Protein 8VDW (pdb70)

Structure (mmCIF, N/CA/C/O backbone):
data_8VDW
#
_entry.id   8VDW
#
_cell.length_a   47.465
_cell.length_b   70.218
_cell.length_c   195.850
_cell.angle_alpha   90.00
_cell.angle_beta   90.00
_cell.angle_gamma   90.00
#
_symmetry.space_group_name_H-M   'P 21 21 21'
#
loop_
_entity.id
_entity.type
_entity.pdbx_description
1 polymer 'Biotin synthase'
2 non-polymer 'Fe4 H S5'
3 non-polymer S-ADENOSYLMETHIONINE
4 non-polymer 'IRON/SULFUR CLUSTER'
5 non-polymer '6-(5-METHYL-2-OXO-IMIDAZOLIDIN-4-YL)-HEXANOIC ACID'
6 non-polymer 'SODIUM ION'
7 water water
#
loop_
_atom_site.group_PDB
_atom_site.id
_atom_site.type_symbol
_atom_site.label_atom_id
_atom_site.label_alt_id
_atom_site.label_comp_id
_atom_site.label_asym_id
_atom_site.label_entity_id
_atom_site.label_seq_id
_atom_site.pdbx_PDB_ins_code
_atom_site.Cartn_x
_atom_site.Cartn_y
_atom_site.Cartn_z
_atom_site.occupancy
_atom_site.B_iso_or_equiv
_atom_site.auth_seq_id
_atom_site.auth_comp_id
_atom_site.auth_asym_id
_atom_site.auth_atom_id
_atom_site.pdbx_PDB_model_num
ATOM 1 N N . GLY A 1 35 ? 23.839 -7.871 78.004 1.00 53.53 13 GLY A N 1
ATOM 2 C CA . GLY A 1 35 ? 23.352 -6.581 78.535 1.00 51.75 13 GLY A CA 1
ATOM 3 C C . GLY A 1 35 ? 24.492 -5.587 78.763 1.00 47.43 13 GLY A C 1
ATOM 4 O O . GLY A 1 35 ? 25.101 -5.554 79.829 1.00 56.50 13 GLY A O 1
ATOM 5 N N . THR A 1 36 ? 24.769 -4.772 77.738 1.00 43.56 14 THR A N 1
ATOM 6 C CA . THR A 1 36 ? 25.847 -3.794 77.764 1.00 39.65 14 THR A CA 1
ATOM 7 C C . THR A 1 36 ? 25.512 -2.638 78.717 1.00 39.78 14 THR A C 1
ATOM 8 O O . THR A 1 36 ? 26.398 -1.867 79.099 1.00 33.24 14 THR A O 1
ATOM 12 N N . TYR A 1 37 ? 24.217 -2.532 79.075 1.00 37.18 15 TYR A N 1
ATOM 13 C CA . TYR A 1 37 ? 23.637 -1.416 79.816 1.00 32.53 15 TYR A CA 1
ATOM 14 C C . TYR A 1 37 ? 23.262 -1.860 81.230 1.00 34.69 15 TYR A C 1
ATOM 15 O O . TYR A 1 37 ? 22.522 -1.168 81.939 1.00 30.72 15 TYR A O 1
ATOM 24 N N . GLU A 1 38 ? 23.776 -3.016 81.651 1.00 31.01 16 GLU A N 1
ATOM 25 C CA . GLU A 1 38 ? 23.366 -3.580 82.924 1.00 34.66 16 GLU A CA 1
ATOM 26 C C . GLU A 1 38 ? 23.861 -2.737 84.092 1.00 30.94 16 GLU A C 1
ATOM 27 O O . GLU A 1 38 ? 23.139 -2.584 85.069 1.00 27.73 16 GLU A O 1
ATOM 33 N N . LYS A 1 39 ? 25.097 -2.230 84.014 1.00 31.30 17 LYS A N 1
ATOM 34 C CA . LYS A 1 39 ? 25.658 -1.457 85.110 1.00 30.96 17 LYS A CA 1
ATOM 35 C C . LYS A 1 39 ? 24.842 -0.166 85.301 1.00 24.94 17 LYS A C 1
ATOM 36 O O . LYS A 1 39 ? 24.741 0.336 86.421 1.00 25.86 17 LYS A O 1
ATOM 42 N N . ILE A 1 40 ? 24.268 0.388 84.225 1.00 21.25 18 ILE A N 1
ATOM 43 C CA . ILE A 1 40 ? 23.421 1.571 84.319 1.00 21.76 18 ILE A CA 1
ATOM 44 C C . ILE A 1 40 ? 22.221 1.276 85.225 1.00 19.77 18 ILE A C 1
ATOM 45 O O . ILE A 1 40 ? 21.887 2.072 86.105 1.00 20.35 18 ILE A O 1
ATOM 50 N N . LEU A 1 41 ? 21.601 0.112 85.008 1.00 20.80 19 LEU A N 1
ATOM 51 C CA . LEU A 1 41 ? 20.440 -0.331 85.764 1.00 21.66 19 LEU A CA 1
ATOM 52 C C . LEU A 1 41 ? 20.800 -0.603 87.219 1.00 21.82 19 LEU A C 1
ATOM 53 O O . LEU A 1 41 ? 20.060 -0.217 88.127 1.00 19.66 19 LEU A O 1
ATOM 58 N N . THR A 1 42 ? 21.951 -1.260 87.443 1.00 23.61 20 THR A N 1
ATOM 59 C CA . THR A 1 42 ? 22.419 -1.572 88.789 1.00 23.39 20 THR A CA 1
ATOM 60 C C . THR A 1 42 ? 22.731 -0.306 89.593 1.00 20.76 20 THR A C 1
ATOM 61 O O . THR A 1 42 ? 22.416 -0.196 90.781 1.00 22.68 20 THR A O 1
ATOM 65 N N . ILE A 1 43 ? 23.461 0.626 88.996 1.00 20.83 21 ILE A N 1
ATOM 66 C CA . ILE A 1 43 ? 23.815 1.838 89.708 1.00 18.68 21 ILE A CA 1
ATOM 67 C C . ILE A 1 43 ? 22.543 2.629 90.005 1.00 18.79 21 ILE A C 1
ATOM 68 O O . ILE A 1 43 ? 22.401 3.187 91.077 1.00 17.65 21 ILE A O 1
ATOM 73 N N . ALA A 1 44 ? 21.629 2.706 89.035 1.00 19.00 22 ALA A N 1
ATOM 74 C CA . ALA A 1 44 ? 20.428 3.492 89.256 1.00 20.10 22 ALA A CA 1
ATOM 75 C C . ALA A 1 44 ? 19.635 2.903 90.422 1.00 17.91 22 ALA A C 1
ATOM 76 O O . ALA A 1 44 ? 19.163 3.632 91.280 1.00 19.24 22 ALA A O 1
ATOM 78 N N . ASN A 1 45 ? 19.514 1.583 90.459 1.00 19.33 23 ASN A N 1
ATOM 79 C CA A ASN A 1 45 ? 18.729 0.939 91.499 0.54 21.12 23 ASN A CA 1
ATOM 80 C CA B ASN A 1 45 ? 18.758 0.902 91.498 0.46 21.51 23 ASN A CA 1
ATOM 81 C C . ASN A 1 45 ? 19.406 1.168 92.852 1.00 20.97 23 ASN A C 1
ATOM 82 O O . ASN A 1 45 ? 18.739 1.361 93.851 1.00 19.44 23 ASN A O 1
ATOM 91 N N . ARG A 1 46 ? 20.735 1.179 92.878 1.00 19.71 24 ARG A N 1
ATOM 92 C CA . ARG A 1 46 ? 21.430 1.409 94.134 1.00 23.04 24 ARG A CA 1
ATOM 93 C C . ARG A 1 46 ? 21.063 2.788 94.674 1.00 20.92 24 ARG A C 1
ATOM 94 O O . ARG A 1 46 ? 20.850 2.952 95.879 1.00 21.93 24 ARG A O 1
ATOM 102 N N . ILE A 1 47 ? 21.029 3.776 93.771 1.00 19.10 25 ILE A N 1
ATOM 103 C CA . ILE A 1 47 ? 20.781 5.153 94.149 1.00 17.78 25 ILE A CA 1
ATOM 104 C C . ILE A 1 47 ? 19.357 5.271 94.682 1.00 18.44 25 ILE A C 1
ATOM 105 O O . ILE A 1 47 ? 19.140 5.910 95.719 1.00 19.04 25 ILE A O 1
ATOM 110 N N . MET A 1 48 ? 18.396 4.654 93.981 1.00 17.16 26 MET A N 1
ATOM 111 C CA . MET A 1 48 ? 17.011 4.746 94.457 1.00 18.29 26 MET A CA 1
ATOM 112 C C . MET A 1 48 ? 16.782 3.963 95.757 1.00 18.96 26 MET A C 1
ATOM 113 O O . MET A 1 48 ? 15.872 4.311 96.516 1.00 19.16 26 MET A O 1
ATOM 118 N N . ASN A 1 49 ? 17.642 2.975 96.084 1.00 19.65 27 ASN A N 1
ATOM 119 C CA . ASN A 1 49 ? 17.578 2.320 97.394 1.00 19.29 27 ASN A CA 1
ATOM 120 C C . ASN A 1 49 ? 18.395 3.038 98.482 1.00 20.33 27 ASN A C 1
ATOM 121 O O . ASN A 1 49 ? 18.501 2.512 99.591 1.00 21.75 27 ASN A O 1
ATOM 126 N N . GLY A 1 50 ? 18.937 4.236 98.208 1.00 21.27 28 GLY A N 1
ATOM 127 C CA . GLY A 1 50 ? 19.548 5.081 99.235 1.00 23.54 28 GLY A CA 1
ATOM 128 C C . GLY A 1 50 ? 21.072 5.261 99.097 1.00 25.41 28 GLY A C 1
ATOM 129 O O . GLY A 1 50 ? 21.729 5.885 99.940 1.00 21.90 28 GLY A O 1
ATOM 130 N N . GLY A 1 51 ? 21.655 4.710 98.037 1.00 24.03 29 GLY A N 1
ATOM 131 C CA . GLY A 1 51 ? 23.098 4.773 97.834 1.00 26.17 29 GLY A CA 1
ATOM 132 C C . GLY A 1 51 ? 23.526 5.962 96.985 1.00 23.78 29 GLY A C 1
ATOM 133 O O . GLY A 1 51 ? 22.752 6.887 96.720 1.00 21.10 29 GLY A O 1
ATOM 134 N N . GLU A 1 52 ? 24.798 5.929 96.572 1.00 22.99 30 GLU A N 1
ATOM 135 C CA . GLU A 1 52 ? 25.436 7.063 95.919 1.00 21.96 30 GLU A CA 1
ATOM 136 C C . GLU A 1 52 ? 26.328 6.543 94.791 1.00 22.45 30 GLU A C 1
ATOM 137 O O . GLU A 1 52 ? 26.995 5.527 94.979 1.00 23.42 30 GLU A O 1
ATOM 143 N N . ILE A 1 53 ? 26.332 7.220 93.636 1.00 19.39 31 ILE A N 1
ATOM 144 C CA . ILE A 1 53 ? 27.252 6.882 92.558 1.00 20.79 31 ILE A CA 1
ATOM 145 C C . ILE A 1 53 ? 28.664 7.321 92.974 1.00 20.81 31 ILE A C 1
ATOM 146 O O . ILE A 1 53 ? 28.821 8.357 93.612 1.00 21.27 31 ILE A O 1
ATOM 151 N N . THR A 1 54 ? 29.683 6.542 92.584 1.00 22.56 32 THR A N 1
ATOM 152 C CA . THR A 1 54 ? 31.072 6.932 92.791 1.00 22.65 32 THR A CA 1
ATOM 153 C C . THR A 1 54 ? 31.581 7.764 91.614 1.00 22.34 32 THR A C 1
ATOM 154 O O . THR A 1 54 ? 31.066 7.698 90.496 1.00 19.84 32 THR A O 1
ATOM 158 N N . LYS A 1 55 ? 32.646 8.532 91.864 1.00 23.61 33 LYS A N 1
ATOM 159 C CA . LYS A 1 55 ? 33.264 9.320 90.809 1.00 27.78 33 LYS A CA 1
ATOM 160 C C . LYS A 1 55 ? 33.643 8.436 89.620 1.00 26.85 33 LYS A C 1
ATOM 161 O O . LYS A 1 55 ? 33.401 8.791 88.464 1.00 26.26 33 LYS A O 1
ATOM 167 N N . GLU A 1 56 ? 34.198 7.263 89.928 1.00 26.91 34 GLU A N 1
ATOM 168 C CA . GLU A 1 56 ? 34.670 6.342 88.909 1.00 30.10 34 GLU A CA 1
ATOM 169 C C . GLU A 1 56 ? 33.514 5.883 88.025 1.00 24.07 34 GLU A C 1
ATOM 170 O O . GLU A 1 56 ? 33.601 5.878 86.786 1.00 21.40 34 GLU A O 1
ATOM 176 N N . GLU A 1 57 ? 32.433 5.485 88.692 1.00 22.54 35 GLU A N 1
ATOM 177 C CA . GLU A 1 57 ? 31.205 5.094 88.011 1.00 20.57 35 GLU A CA 1
ATOM 178 C C . GLU A 1 57 ? 30.624 6.238 87.185 1.00 18.21 35 GLU A C 1
ATOM 179 O O . GLU A 1 57 ? 30.107 5.999 86.097 1.00 20.15 35 GLU A O 1
ATOM 185 N N . ALA A 1 58 ? 30.657 7.471 87.686 1.00 19.06 36 ALA A N 1
ATOM 186 C CA . ALA A 1 58 ? 30.085 8.589 86.946 1.00 19.56 36 ALA A CA 1
ATOM 187 C C . ALA A 1 58 ? 30.877 8.820 85.665 1.00 22.18 36 ALA A C 1
ATOM 188 O O . ALA A 1 58 ? 30.300 9.125 84.627 1.00 19.10 36 ALA A O 1
ATOM 190 N N . ILE A 1 59 ? 32.206 8.654 85.747 1.00 23.96 37 ILE A N 1
ATOM 191 C CA . ILE A 1 59 ? 33.065 8.767 84.581 1.00 25.22 37 ILE A CA 1
ATOM 192 C C . ILE A 1 59 ? 32.679 7.713 83.544 1.00 24.56 37 ILE A C 1
ATOM 193 O O . ILE A 1 59 ? 32.575 8.013 82.355 1.00 26.62 37 ILE A O 1
ATOM 198 N N . GLU A 1 60 ? 32.396 6.489 83.980 1.00 26.95 38 GLU A N 1
ATOM 199 C CA . GLU A 1 60 ? 31.990 5.449 83.052 1.00 26.18 38 GLU A CA 1
ATOM 200 C C . GLU A 1 60 ? 30.657 5.822 82.409 1.00 24.96 38 GLU A C 1
ATOM 201 O O . GLU A 1 60 ? 30.485 5.647 81.209 1.00 21.04 38 GLU A O 1
ATOM 207 N N . LEU A 1 61 ? 29.696 6.303 83.213 1.00 24.48 39 LEU A N 1
ATOM 208 C CA . LEU A 1 61 ? 28.355 6.556 82.690 1.00 22.48 39 LEU A CA 1
ATOM 209 C C . LEU A 1 61 ? 28.372 7.709 81.695 1.00 19.64 39 LEU A C 1
ATOM 210 O O . LEU A 1 61 ? 27.623 7.694 80.715 1.00 21.28 39 LEU A O 1
ATOM 215 N N . ILE A 1 62 ? 29.227 8.716 81.914 1.00 18.92 40 ILE A N 1
ATOM 216 C CA . ILE A 1 62 ? 29.217 9.840 81.004 1.00 19.10 40 ILE A CA 1
ATOM 217 C C . ILE A 1 62 ? 29.809 9.406 79.652 1.00 21.50 40 ILE A C 1
ATOM 218 O O . ILE A 1 62 ? 29.602 10.080 78.647 1.00 21.24 40 ILE A O 1
ATOM 223 N N . HIS A 1 63 ? 30.450 8.226 79.620 1.00 22.96 41 HIS A N 1
ATOM 224 C CA . HIS A 1 63 ? 30.923 7.623 78.376 1.00 25.47 41 HIS A CA 1
ATOM 225 C C . HIS A 1 63 ? 29.965 6.585 77.800 1.00 23.99 41 HIS A C 1
ATOM 226 O O . HIS A 1 63 ? 30.349 5.812 76.938 1.00 23.59 41 HIS A O 1
ATOM 233 N N . THR A 1 64 ? 28.722 6.529 78.267 1.00 22.28 42 THR A N 1
ATOM 234 C CA . THR A 1 64 ? 27.784 5.577 77.715 1.00 21.74 42 THR A CA 1
ATOM 235 C C . THR A 1 64 ? 27.722 5.749 76.192 1.00 22.57 42 THR A C 1
ATOM 236 O O . THR A 1 64 ? 27.712 6.861 75.700 1.00 23.61 42 THR A O 1
ATOM 240 N N . SER A 1 65 ? 27.665 4.636 75.458 1.00 23.37 43 SER A N 1
ATOM 241 C CA . SER A 1 65 ? 27.494 4.615 74.012 1.00 24.85 43 SER A CA 1
ATOM 242 C C . SER A 1 65 ? 26.170 5.258 73.573 1.00 25.14 43 SER A C 1
ATOM 243 O O . SER A 1 65 ? 25.201 5.306 74.330 1.00 24.42 43 SER A O 1
ATOM 246 N N . ASP A 1 66 ? 26.114 5.658 72.299 1.00 23.79 44 ASP A N 1
ATOM 247 C CA . ASP A 1 66 ? 24.872 6.119 71.697 1.00 24.34 44 ASP A CA 1
ATOM 248 C C . ASP A 1 66 ? 23.812 5.038 71.838 1.00 25.04 44 ASP A C 1
ATOM 249 O O . ASP A 1 66 ? 22.652 5.325 72.131 1.00 24.29 44 ASP A O 1
ATOM 254 N N . ASP A 1 67 ? 24.215 3.782 71.638 1.00 23.60 45 ASP A N 1
ATOM 255 C CA . ASP A 1 67 ? 23.264 2.685 71.633 1.00 22.77 45 ASP A CA 1
ATOM 256 C C . ASP A 1 67 ? 22.599 2.508 72.996 1.00 23.63 45 ASP A C 1
ATOM 257 O O . ASP A 1 67 ? 21.452 2.065 73.041 1.00 21.35 45 ASP A O 1
ATOM 262 N N . ASP A 1 68 ? 23.339 2.788 74.079 1.00 22.39 46 ASP A N 1
ATOM 263 C CA . ASP A 1 68 ? 22.848 2.627 75.439 1.00 24.19 46 ASP A CA 1
ATOM 264 C C . ASP A 1 68 ? 22.327 3.936 76.040 1.00 24.11 46 ASP A C 1
ATOM 265 O O . ASP A 1 68 ? 21.892 3.922 77.188 1.00 23.73 46 ASP A O 1
ATOM 270 N N . THR A 1 69 ? 22.280 5.023 75.264 1.00 23.03 47 THR A N 1
ATOM 271 C CA . THR A 1 69 ? 22.023 6.338 75.839 1.00 23.64 47 THR A CA 1
ATOM 272 C C . THR A 1 69 ? 20.598 6.399 76.367 1.00 22.88 47 THR A C 1
ATOM 273 O O . THR A 1 69 ? 20.365 6.995 77.413 1.00 19.94 47 THR A O 1
ATOM 277 N N . MET A 1 70 ? 19.641 5.777 75.665 1.00 22.02 48 MET A N 1
ATOM 278 C CA . MET A 1 70 ? 18.249 5.875 76.108 1.00 23.69 48 MET A CA 1
ATOM 279 C C . MET A 1 70 ? 18.019 5.180 77.448 1.00 21.45 48 MET A C 1
ATOM 280 O O . MET A 1 70 ? 17.134 5.612 78.202 1.00 21.22 48 MET A O 1
ATOM 285 N N . ILE A 1 71 ? 18.758 4.087 77.739 1.00 19.91 49 ILE A N 1
ATOM 286 C CA . ILE A 1 71 ? 18.630 3.423 79.030 1.00 21.47 49 ILE A CA 1
ATOM 287 C C . ILE A 1 71 ? 19.158 4.346 80.120 1.00 19.02 49 ILE A C 1
ATOM 288 O O . ILE A 1 71 ? 18.597 4.387 81.226 1.00 18.42 49 ILE A O 1
ATOM 293 N N . LEU A 1 72 ? 20.237 5.072 79.811 1.00 18.60 50 LEU A N 1
ATOM 294 C CA . LEU A 1 72 ? 20.783 6.032 80.759 1.00 18.42 50 LEU A CA 1
ATOM 295 C C . LEU A 1 72 ? 19.776 7.151 81.041 1.00 18.33 50 LEU A C 1
ATOM 296 O O . LEU A 1 72 ? 19.592 7.542 82.203 1.00 18.84 50 LEU A O 1
ATOM 301 N N . LEU A 1 73 ? 19.174 7.712 79.985 1.00 18.56 51 LEU A N 1
ATOM 302 C CA A LEU A 1 73 ? 18.212 8.796 80.169 0.51 18.39 51 LEU A CA 1
ATOM 303 C CA B LEU A 1 73 ? 18.193 8.783 80.129 0.49 17.83 51 LEU A CA 1
ATOM 304 C C . LEU A 1 73 ? 17.008 8.283 80.953 1.00 16.72 51 LEU A C 1
ATOM 305 O O . LEU A 1 73 ? 16.493 8.990 81.826 1.00 15.82 51 LEU A O 1
ATOM 314 N N . ALA A 1 74 ? 16.586 7.044 80.668 1.00 17.61 52 ALA A N 1
ATOM 315 C CA . ALA A 1 74 ? 15.445 6.459 81.349 1.00 16.19 52 ALA A CA 1
ATOM 316 C C . ALA A 1 74 ? 15.711 6.326 82.841 1.00 17.50 52 ALA A C 1
ATOM 317 O O . ALA A 1 74 ? 14.822 6.543 83.676 1.00 16.78 52 ALA A O 1
ATOM 319 N N . MET A 1 75 ? 16.911 5.834 83.194 1.00 16.53 53 MET A N 1
ATOM 320 C CA . MET A 1 75 ? 17.205 5.647 84.595 1.00 16.16 53 MET A CA 1
ATOM 321 C C . MET A 1 75 ? 17.287 7.006 85.289 1.00 16.08 53 MET A C 1
ATOM 322 O O . MET A 1 75 ? 16.934 7.115 86.475 1.00 17.35 53 MET A O 1
ATOM 327 N N . ALA A 1 76 ? 17.805 8.035 84.606 1.00 15.67 54 ALA A N 1
ATOM 328 C CA . ALA A 1 76 ? 17.877 9.354 85.195 1.00 17.06 54 ALA A CA 1
ATOM 329 C C . ALA A 1 76 ? 16.468 9.895 85.403 1.00 16.24 54 ALA A C 1
ATOM 330 O O . ALA A 1 76 ? 16.209 10.603 86.372 1.00 16.28 54 ALA A O 1
ATOM 332 N N . ASP A 1 77 ? 15.558 9.542 84.497 1.00 17.15 55 ASP A N 1
ATOM 333 C CA . ASP A 1 77 ? 14.160 9.935 84.662 1.00 16.66 55 ASP A CA 1
ATOM 334 C C . ASP A 1 77 ? 13.551 9.266 85.888 1.00 17.38 55 ASP A C 1
ATOM 335 O O . ASP A 1 77 ? 12.825 9.903 86.642 1.00 17.23 55 ASP A O 1
ATOM 340 N N . LYS A 1 78 ? 13.889 7.989 86.121 1.00 18.24 56 LYS A N 1
ATOM 341 C CA . LYS A 1 78 ? 13.435 7.257 87.298 1.00 18.02 56 LYS A CA 1
ATOM 342 C C . LYS A 1 78 ? 14.021 7.852 88.577 1.00 18.43 56 LYS A C 1
ATOM 343 O O . LYS A 1 78 ? 13.300 8.005 89.569 1.00 16.08 56 LYS A O 1
ATOM 349 N N . ILE A 1 79 ? 15.318 8.233 88.556 1.00 16.24 57 ILE A N 1
ATOM 350 C CA . ILE A 1 79 ? 15.900 8.856 89.732 1.00 16.19 57 ILE A CA 1
ATOM 351 C C . ILE A 1 79 ? 15.225 10.196 90.014 1.00 15.50 57 ILE A C 1
ATOM 352 O O . ILE A 1 79 ? 14.912 10.517 91.169 1.00 17.17 57 ILE A O 1
ATOM 357 N N . ARG A 1 80 ? 15.028 11.001 88.975 1.00 16.50 58 ARG A N 1
ATOM 358 C CA . ARG A 1 80 ? 14.336 12.276 89.115 1.00 17.04 58 ARG A CA 1
ATOM 359 C C . ARG A 1 80 ? 12.966 12.045 89.760 1.00 16.95 58 ARG A C 1
ATOM 360 O O . ARG A 1 80 ? 12.594 12.760 90.696 1.00 15.03 58 ARG A O 1
ATOM 368 N N . GLN A 1 81 ? 12.214 11.060 89.258 1.00 17.88 59 GLN A N 1
ATOM 369 C CA . GLN A 1 81 ? 10.878 10.811 89.801 1.00 18.76 59 GLN A CA 1
ATOM 370 C C . GLN A 1 81 ? 10.951 10.389 91.268 1.00 19.60 59 GLN A C 1
ATOM 371 O O . GLN A 1 81 ? 10.173 10.874 92.092 1.00 18.72 59 GLN A O 1
ATOM 377 N N . HIS A 1 82 ? 11.940 9.551 91.605 1.00 18.67 60 HIS A N 1
ATOM 378 C CA . HIS A 1 82 ? 11.992 8.922 92.915 1.00 18.73 60 HIS A CA 1
ATOM 379 C C . HIS A 1 82 ? 12.195 9.971 93.997 1.00 18.79 60 HIS A C 1
ATOM 380 O O . HIS A 1 82 ? 11.634 9.836 95.081 1.00 18.82 60 HIS A O 1
ATOM 387 N N . PHE A 1 83 ? 13.050 10.963 93.724 1.00 16.74 61 PHE A N 1
ATOM 388 C CA . PHE A 1 83 ? 13.511 11.874 94.766 1.00 16.63 61 PHE A CA 1
ATOM 389 C C . PHE A 1 83 ? 12.840 13.234 94.659 1.00 16.92 61 PHE A C 1
ATOM 390 O O . PHE A 1 83 ? 13.021 14.052 95.542 1.00 15.40 61 PHE A O 1
ATOM 398 N N . ASN A 1 84 ? 12.025 13.454 93.613 1.00 15.82 62 ASN A N 1
ATOM 399 C CA . ASN A 1 84 ? 11.462 14.782 93.386 1.00 18.16 62 ASN A CA 1
ATOM 400 C C . ASN A 1 84 ? 9.967 14.615 93.169 1.00 17.75 62 ASN A C 1
ATOM 401 O O . ASN A 1 84 ? 9.303 14.004 94.003 1.00 21.35 62 ASN A O 1
ATOM 406 N N . ASP A 1 85 ? 9.450 15.119 92.059 1.00 18.78 63 ASP A N 1
ATOM 407 C CA . ASP A 1 85 ? 8.043 14.933 91.728 1.00 19.53 63 ASP A CA 1
ATOM 408 C C . ASP A 1 85 ? 7.925 15.004 90.207 1.00 21.39 63 ASP A C 1
ATOM 409 O O . ASP A 1 85 ? 8.925 14.820 89.510 1.00 22.48 63 ASP A O 1
ATOM 414 N N . ASN A 1 86 ? 6.727 15.299 89.679 1.00 18.33 64 ASN A N 1
ATOM 415 C CA . ASN A 1 86 ? 6.537 15.322 88.241 1.00 21.04 64 ASN A CA 1
ATOM 416 C C . ASN A 1 86 ? 6.255 16.740 87.755 1.00 20.69 64 ASN A C 1
ATOM 417 O O . ASN A 1 86 ? 5.572 16.902 86.744 1.00 22.03 64 ASN A O 1
ATOM 422 N N . SER A 1 87 ? 6.711 17.747 88.513 1.00 20.00 65 SER A N 1
ATOM 423 C CA . SER A 1 87 ? 6.582 19.157 88.156 1.00 20.60 65 SER A CA 1
ATOM 424 C C . SER A 1 87 ? 7.843 19.631 87.438 1.00 20.43 65 SER A C 1
ATOM 425 O O . SER A 1 87 ? 8.934 19.099 87.656 1.00 19.85 65 SER A O 1
ATOM 428 N N . VAL A 1 88 ? 7.679 20.644 86.589 1.00 20.11 66 VAL A N 1
ATOM 429 C CA . VAL A 1 88 ? 8.787 21.328 85.944 1.00 17.93 66 VAL A CA 1
ATOM 430 C C . VAL A 1 88 ? 8.761 22.789 86.356 1.00 18.65 66 VAL A C 1
ATOM 431 O O . VAL A 1 88 ? 7.781 23.495 86.107 1.00 18.78 66 VAL A O 1
ATOM 435 N N . ASP A 1 89 ? 9.867 23.275 86.925 1.00 17.20 67 ASP A N 1
ATOM 436 C CA . ASP A 1 89 ? 9.957 24.647 87.381 1.00 18.02 67 ASP A CA 1
ATOM 437 C C . ASP A 1 89 ? 10.388 25.541 86.224 1.00 19.43 67 ASP A C 1
ATOM 438 O O . ASP A 1 89 ? 11.441 25.292 85.652 1.00 20.12 67 ASP A O 1
ATOM 443 N N . VAL A 1 90 ? 9.560 26.555 85.885 1.00 17.77 68 VAL A N 1
ATOM 444 C CA . VAL A 1 90 ? 9.785 27.448 84.751 1.00 17.63 68 VAL A CA 1
ATOM 445 C C . VAL A 1 90 ? 10.290 28.815 85.226 1.00 18.08 68 VAL A C 1
ATOM 446 O O . VAL A 1 90 ? 9.605 29.511 85.973 1.00 18.93 68 VAL A O 1
ATOM 450 N N . CYS A 1 91 ? 11.493 29.207 84.777 1.00 17.61 69 CYS A N 1
ATOM 451 C CA . CYS A 1 91 ? 12.073 30.507 85.096 1.00 16.40 69 CYS A CA 1
ATOM 452 C C . CYS A 1 91 ? 12.302 31.328 83.839 1.00 16.62 69 CYS A C 1
ATOM 453 O O . CYS A 1 91 ? 12.243 30.809 82.723 1.00 19.34 69 CYS A O 1
ATOM 456 N N . ALA A 1 92 ? 12.530 32.626 84.046 1.00 17.68 70 ALA A N 1
ATOM 457 C CA . ALA A 1 92 ? 12.873 33.574 82.994 1.00 20.47 70 ALA A CA 1
ATOM 458 C C . ALA A 1 92 ? 13.761 34.670 83.558 1.00 19.12 70 ALA A C 1
ATOM 459 O O . ALA A 1 92 ? 13.776 34.874 84.774 1.00 18.57 70 ALA A O 1
ATOM 461 N N . ILE A 1 93 ? 14.465 35.384 82.667 1.00 18.89 71 ILE A N 1
ATOM 462 C CA . ILE A 1 93 ? 15.411 36.397 83.074 1.00 18.87 71 ILE A CA 1
ATOM 463 C C . ILE A 1 93 ? 15.221 37.685 82.278 1.00 21.75 71 ILE A C 1
ATOM 464 O O . ILE A 1 93 ? 14.592 37.715 81.211 1.00 23.60 71 ILE A O 1
ATOM 469 N N . VAL A 1 94 ? 15.839 38.750 82.798 1.00 21.88 72 VAL A N 1
ATOM 470 C CA . VAL A 1 94 ? 16.042 39.962 82.026 1.00 21.60 72 VAL A CA 1
ATOM 471 C C . VAL A 1 94 ? 17.480 40.421 82.165 1.00 22.53 72 VAL A C 1
ATOM 472 O O . VAL A 1 94 ? 18.043 40.409 83.244 1.00 22.61 72 VAL A O 1
ATOM 476 N N . ASN A 1 95 ? 18.044 40.847 81.034 1.00 23.32 73 ASN A N 1
ATOM 477 C CA . ASN A 1 95 ? 19.329 41.518 80.999 1.00 25.27 73 ASN A CA 1
ATOM 478 C C . ASN A 1 95 ? 19.127 42.965 81.426 1.00 27.43 73 ASN A C 1
ATOM 479 O O . ASN A 1 95 ? 18.704 43.790 80.627 1.00 27.95 73 ASN A O 1
ATOM 484 N N . ALA A 1 96 ? 19.361 43.250 82.707 1.00 25.68 74 ALA A N 1
ATOM 485 C CA . ALA A 1 96 ? 19.006 44.544 83.280 1.00 28.46 74 ALA A CA 1
ATOM 486 C C . ALA A 1 96 ? 20.152 45.552 83.148 1.00 28.36 74 ALA A C 1
ATOM 487 O O . ALA A 1 96 ? 19.950 46.730 83.376 1.00 32.30 74 ALA A O 1
ATOM 489 N N . ARG A 1 97 ? 21.354 45.090 82.814 1.00 30.90 75 ARG A N 1
ATOM 490 C CA . ARG A 1 97 ? 22.507 45.963 82.675 1.00 30.56 75 ARG A CA 1
ATOM 491 C C . ARG A 1 97 ? 23.517 45.203 81.832 1.00 31.31 75 ARG A C 1
ATOM 492 O O . ARG A 1 97 ? 23.858 44.087 82.185 1.00 29.91 75 ARG A O 1
ATOM 500 N N . SER A 1 98 ? 23.959 45.785 80.712 1.00 31.99 76 SER A N 1
ATOM 501 C CA . SER A 1 98 ? 24.542 45.003 79.624 1.00 34.26 76 SER A CA 1
ATOM 502 C C . SER A 1 98 ? 25.885 45.566 79.190 1.00 33.69 76 SER A C 1
ATOM 503 O O . SER A 1 98 ? 26.055 46.783 79.091 1.00 36.53 76 SER A O 1
ATOM 506 N N . GLY A 1 99 ? 26.810 44.645 78.912 1.00 33.62 77 GLY A N 1
ATOM 507 C CA . GLY A 1 99 ? 28.152 44.987 78.473 1.00 38.78 77 GLY A CA 1
ATOM 508 C C . GLY A 1 99 ? 29.024 45.685 79.522 1.00 38.79 77 GLY A C 1
ATOM 509 O O . GLY A 1 99 ? 28.607 45.912 80.658 1.00 36.00 77 GLY A O 1
ATOM 510 N N . LYS A 1 100 ? 30.267 45.983 79.087 1.00 41.72 78 LYS A N 1
ATOM 511 C CA . LYS A 1 100 ? 31.240 46.816 79.785 1.00 39.58 78 LYS A CA 1
ATOM 512 C C . LYS A 1 100 ? 31.730 46.121 81.052 1.00 41.87 78 LYS A C 1
ATOM 513 O O . LYS A 1 100 ? 31.974 46.741 82.085 1.00 39.75 78 LYS A O 1
ATOM 519 N N . CYS A 1 101 ? 31.929 44.811 80.963 1.00 41.44 79 CYS A N 1
ATOM 520 C CA . CYS A 1 101 ? 32.375 44.076 82.125 1.00 39.22 79 CYS A CA 1
ATOM 521 C C . CYS A 1 101 ? 33.893 44.021 82.113 1.00 34.69 79 CYS A C 1
ATOM 522 O O . CYS A 1 101 ? 34.478 43.654 81.104 1.00 36.35 79 CYS A O 1
ATOM 525 N N . PRO A 1 102 ? 34.574 44.331 83.237 1.00 35.93 80 PRO A N 1
ATOM 526 C CA . PRO A 1 102 ? 36.038 44.223 83.308 1.00 31.47 80 PRO A CA 1
ATOM 527 C C . PRO A 1 102 ? 36.597 42.812 83.450 1.00 33.99 80 PRO A C 1
ATOM 528 O O . PRO A 1 102 ? 37.825 42.630 83.492 1.00 34.16 80 PRO A O 1
ATOM 532 N N . GLU A 1 103 ? 35.686 41.825 83.577 1.00 32.41 81 GLU A N 1
ATOM 533 C CA . GLU A 1 103 ? 36.076 40.425 83.669 1.00 37.55 81 GLU A CA 1
ATOM 534 C C . GLU A 1 103 ? 36.391 39.899 82.262 1.00 38.31 81 GLU A C 1
ATOM 535 O O . GLU A 1 103 ? 35.800 40.356 81.291 1.00 37.96 81 GLU A O 1
ATOM 541 N N . ASN A 1 104 ? 37.322 38.940 82.159 1.00 35.46 82 ASN A N 1
ATOM 542 C CA . ASN A 1 104 ? 37.728 38.408 80.868 1.00 35.73 82 ASN A CA 1
ATOM 543 C C . ASN A 1 104 ? 37.308 36.945 80.707 1.00 36.35 82 ASN A C 1
ATOM 544 O O . ASN A 1 104 ? 38.074 36.140 80.176 1.00 35.90 82 ASN A O 1
ATOM 549 N N . CYS A 1 105 ? 36.096 36.592 81.170 1.00 33.73 83 CYS A N 1
ATOM 550 C CA . CYS A 1 105 ? 35.561 35.255 80.933 1.00 33.12 83 CYS A CA 1
ATOM 551 C C . CYS A 1 105 ? 35.640 34.973 79.414 1.00 30.11 83 CYS A C 1
ATOM 552 O O . CYS A 1 105 ? 35.121 35.761 78.628 1.00 27.97 83 CYS A O 1
ATOM 555 N N . LYS A 1 106 ? 36.270 33.855 78.993 1.00 28.20 84 LYS A N 1
ATOM 556 C CA . LYS A 1 106 ? 36.523 33.592 77.578 1.00 29.05 84 LYS A CA 1
ATOM 557 C C . LYS A 1 106 ? 35.254 33.314 76.768 1.00 31.75 84 LYS A C 1
ATOM 558 O O . LYS A 1 106 ? 35.298 33.358 75.528 1.00 27.70 84 LYS A O 1
ATOM 564 N N . PHE A 1 107 ? 34.134 33.038 77.457 1.00 27.51 85 PHE A N 1
ATOM 565 C CA . PHE A 1 107 ? 32.880 32.659 76.819 1.00 26.85 85 PHE A CA 1
ATOM 566 C C . PHE A 1 107 ? 31.928 33.849 76.649 1.00 26.59 85 PHE A C 1
ATOM 567 O O . PHE A 1 107 ? 30.921 33.741 75.945 1.00 29.07 85 PHE A O 1
ATOM 575 N N . CYS A 1 108 ? 32.211 34.991 77.283 1.00 28.70 86 CYS A N 1
ATOM 576 C CA . CYS A 1 108 ? 31.153 35.969 77.545 1.00 30.54 86 CYS A CA 1
ATOM 577 C C . CYS A 1 108 ? 31.213 37.164 76.592 1.00 33.38 86 CYS A C 1
ATOM 578 O O . CYS A 1 108 ? 32.263 37.800 76.454 1.00 33.47 86 CYS A O 1
ATOM 581 N N . ALA A 1 109 ? 30.039 37.496 76.029 1.00 32.45 87 ALA A N 1
ATOM 582 C CA . ALA A 1 109 ? 29.885 38.565 75.056 1.00 34.23 87 ALA A CA 1
ATOM 583 C C . ALA A 1 109 ? 29.982 39.944 75.715 1.00 39.39 87 ALA A C 1
ATOM 584 O O . ALA A 1 109 ? 30.322 40.928 75.056 1.00 38.19 87 ALA A O 1
ATOM 586 N N . GLN A 1 110 ? 29.691 40.011 77.023 1.00 36.29 88 GLN A N 1
ATOM 587 C CA . GLN A 1 110 ? 29.590 41.276 77.727 1.00 33.06 88 GLN A CA 1
ATOM 588 C C . GLN A 1 110 ? 30.944 41.696 78.314 1.00 33.16 88 GLN A C 1
ATOM 589 O O . GLN A 1 110 ? 31.033 42.729 78.972 1.00 37.70 88 GLN A O 1
ATOM 595 N N . SER A 1 111 ? 31.993 40.913 78.097 1.00 31.51 89 SER A N 1
ATOM 596 C CA . SER A 1 111 ? 33.333 41.290 78.539 1.00 32.35 89 SER A CA 1
ATOM 597 C C . SER A 1 111 ? 33.890 42.427 77.685 1.00 44.41 89 SER A C 1
ATOM 598 O O . SER A 1 111 ? 33.781 42.418 76.452 1.00 42.26 89 SER A O 1
ATOM 601 N N . ALA A 1 112 ? 34.572 43.357 78.358 1.00 48.60 90 ALA A N 1
ATOM 602 C CA . ALA A 1 112 ? 35.201 44.476 77.677 1.00 49.81 90 ALA A CA 1
ATOM 603 C C . ALA A 1 112 ? 36.523 44.045 77.041 1.00 45.37 90 ALA A C 1
ATOM 604 O O . ALA A 1 112 ? 37.007 44.745 76.163 1.00 48.33 90 ALA A O 1
ATOM 606 N N . HIS A 1 113 ? 37.093 42.894 77.430 1.00 45.24 91 HIS A N 1
ATOM 607 C CA . HIS A 1 113 ? 38.383 42.491 76.880 1.00 46.12 91 HIS A CA 1
ATOM 608 C C . HIS A 1 113 ? 38.226 41.919 75.471 1.00 43.14 91 HIS A C 1
ATOM 609 O O . HIS A 1 113 ? 39.221 41.583 74.828 1.00 40.85 91 HIS A O 1
ATOM 616 N N . HIS A 1 114 ? 36.976 41.774 75.007 1.00 41.47 92 HIS A N 1
ATOM 617 C CA . HIS A 1 114 ? 36.682 41.132 73.737 1.00 40.83 92 HIS A CA 1
ATOM 618 C C . HIS A 1 114 ? 35.783 42.049 72.912 1.00 43.54 92 HIS A C 1
ATOM 619 O O . HIS A 1 114 ? 34.834 42.616 73.444 1.00 44.56 92 HIS A O 1
ATOM 626 N N . ASN A 1 115 ? 36.060 42.158 71.608 1.00 42.10 93 ASN A N 1
ATOM 627 C CA . ASN A 1 115 ? 35.232 42.940 70.708 1.00 41.83 93 ASN A CA 1
ATOM 628 C C . ASN A 1 115 ? 34.136 42.032 70.161 1.00 42.32 93 ASN A C 1
ATOM 629 O O . ASN A 1 115 ? 34.435 41.113 69.387 1.00 43.80 93 ASN A O 1
ATOM 634 N N . THR A 1 116 ? 32.875 42.309 70.533 1.00 39.48 94 THR A N 1
ATOM 635 C CA . THR A 1 116 ? 31.792 41.366 70.271 1.00 39.94 94 THR A CA 1
ATOM 636 C C . THR A 1 116 ? 30.539 42.048 69.734 1.00 37.48 94 THR A C 1
ATOM 637 O O . THR A 1 116 ? 29.599 41.354 69.369 1.00 44.47 94 THR A O 1
ATOM 641 N N . GLY A 1 117 ? 30.508 43.383 69.746 1.00 38.15 95 GLY A N 1
ATOM 642 C CA . GLY A 1 117 ? 29.389 44.152 69.221 1.00 41.74 95 GLY A CA 1
ATOM 643 C C . GLY A 1 117 ? 28.161 44.173 70.135 1.00 44.73 95 GLY A C 1
ATOM 644 O O . GLY A 1 117 ? 27.059 44.494 69.693 1.00 41.22 95 GLY A O 1
ATOM 645 N N . VAL A 1 118 ? 28.353 43.870 71.421 1.00 40.59 96 VAL A N 1
ATOM 646 C CA . VAL A 1 118 ? 27.233 43.727 72.336 1.00 42.42 96 VAL A CA 1
ATOM 647 C C . VAL A 1 118 ? 26.660 45.102 72.690 1.00 40.58 96 VAL A C 1
ATOM 648 O O . VAL A 1 118 ? 27.405 46.055 72.890 1.00 41.01 96 VAL A O 1
ATOM 652 N N . GLN A 1 119 ? 25.324 45.168 72.738 1.00 43.58 97 GLN A N 1
ATOM 653 C CA . GLN A 1 119 ? 24.571 46.255 73.341 1.00 42.62 97 GLN A CA 1
ATOM 654 C C . GLN A 1 119 ? 25.121 46.560 74.733 1.00 43.93 97 GLN A C 1
ATOM 655 O O . GLN A 1 119 ? 25.260 45.662 75.564 1.00 37.44 97 GLN A O 1
ATOM 661 N N . GLU A 1 120 ? 25.416 47.841 74.972 1.00 41.37 98 GLU A N 1
ATOM 662 C CA . GLU A 1 120 ? 25.848 48.319 76.271 1.00 41.00 98 GLU A CA 1
ATOM 663 C C . GLU A 1 120 ? 24.815 49.303 76.823 1.00 40.08 98 GLU A C 1
ATOM 664 O O . GLU A 1 120 ? 24.352 50.202 76.128 1.00 33.82 98 GLU A O 1
ATOM 670 N N . TYR A 1 121 ? 24.443 49.136 78.091 1.00 37.14 99 TYR A N 1
ATOM 671 C CA . TYR A 1 121 ? 23.503 50.054 78.702 1.00 32.82 99 TYR A CA 1
ATOM 672 C C . TYR A 1 121 ? 23.566 49.911 80.215 1.00 35.03 99 TYR A C 1
ATOM 673 O O . TYR A 1 121 ? 23.834 48.836 80.727 1.00 32.70 99 TYR A O 1
ATOM 682 N N . PRO A 1 122 ? 23.295 50.989 80.983 1.00 41.53 100 PRO A N 1
ATOM 683 C CA . PRO A 1 122 ? 23.263 50.890 82.441 1.00 38.32 100 PRO A CA 1
ATOM 684 C C . PRO A 1 122 ? 21.900 50.389 82.923 1.00 34.83 100 PRO A C 1
ATOM 685 O O . PRO A 1 122 ? 20.973 50.190 82.118 1.00 37.41 100 PRO A O 1
ATOM 689 N N . PHE A 1 123 ? 21.786 50.222 84.248 1.00 31.19 101 PHE A N 1
ATOM 690 C CA . PHE A 1 123 ? 20.666 49.523 84.838 1.00 32.73 101 PHE A CA 1
ATOM 691 C C . PHE A 1 123 ? 19.381 50.090 84.254 1.00 34.74 101 PHE A C 1
ATOM 692 O O . PHE A 1 123 ? 19.188 51.291 84.294 1.00 34.73 101 PHE A O 1
ATOM 700 N N . MET A 1 124 ? 18.507 49.213 83.746 1.00 33.28 102 MET A N 1
ATOM 701 C CA . MET A 1 124 ? 17.278 49.583 83.058 1.00 33.89 102 MET A CA 1
ATOM 702 C C . MET A 1 124 ? 16.326 50.269 84.035 1.00 38.21 102 MET A C 1
ATOM 703 O O . MET A 1 124 ? 16.453 50.093 85.245 1.00 39.79 102 MET A O 1
ATOM 708 N N . ASP A 1 125 ? 15.326 50.985 83.496 1.00 38.92 103 ASP A N 1
ATOM 709 C CA . ASP A 1 125 ? 14.367 51.734 84.300 1.00 42.03 103 ASP A CA 1
ATOM 710 C C . ASP A 1 125 ? 13.270 50.821 84.850 1.00 40.44 103 ASP A C 1
ATOM 711 O O . ASP A 1 125 ? 12.849 49.872 84.211 1.00 41.24 103 ASP A O 1
ATOM 716 N N . GLU A 1 126 ? 12.747 51.170 86.021 1.00 36.54 104 GLU A N 1
ATOM 717 C CA . GLU A 1 126 ? 11.818 50.306 86.720 1.00 39.99 104 GLU A CA 1
ATOM 718 C C . GLU A 1 126 ? 10.679 49.849 85.815 1.00 37.58 104 GLU A C 1
ATOM 719 O O . GLU A 1 126 ? 10.229 48.701 85.932 1.00 35.85 104 GLU A O 1
ATOM 725 N N . GLU A 1 127 ? 10.164 50.750 84.969 1.00 32.98 105 GLU A N 1
ATOM 726 C CA . GLU A 1 127 ? 8.925 50.431 84.275 1.00 39.49 105 GLU A CA 1
ATOM 727 C C . GLU A 1 127 ? 9.200 49.422 83.160 1.00 36.07 105 GLU A C 1
ATOM 728 O O . GLU A 1 127 ? 8.349 48.577 82.905 1.00 40.14 105 GLU A O 1
ATOM 734 N N . SER A 1 128 ? 10.385 49.491 82.546 1.00 33.53 106 SER A N 1
ATOM 735 C CA . SER A 1 128 ? 10.807 48.538 81.529 1.00 35.74 106 SER A CA 1
ATOM 736 C C . SER A 1 128 ? 10.985 47.151 82.140 1.00 34.11 106 SER A C 1
ATOM 737 O O . SER A 1 128 ? 10.598 46.144 81.549 1.00 31.38 106 SER A O 1
ATOM 740 N N . ILE A 1 129 ? 11.649 47.125 83.302 1.00 32.61 107 ILE A N 1
ATOM 741 C CA . ILE A 1 129 ? 11.934 45.888 84.003 1.00 32.50 107 ILE A CA 1
ATOM 742 C C . ILE A 1 129 ? 10.607 45.245 84.403 1.00 32.40 107 ILE A C 1
ATOM 743 O O . ILE A 1 129 ? 10.419 44.042 84.233 1.00 30.81 107 ILE A O 1
ATOM 748 N N . LEU A 1 130 ? 9.660 46.051 84.876 1.00 31.04 108 LEU A N 1
ATOM 749 C CA . LEU A 1 130 ? 8.382 45.509 85.312 1.00 32.01 108 LEU A CA 1
ATOM 750 C C . LEU A 1 130 ? 7.612 44.990 84.102 1.00 30.04 108 LEU A C 1
ATOM 751 O O . LEU A 1 130 ? 6.872 44.015 84.197 1.00 30.02 108 LEU A O 1
ATOM 756 N N . GLN A 1 131 ? 7.800 45.637 82.953 1.00 28.80 109 GLN A N 1
ATOM 757 C CA . GLN A 1 131 ? 7.102 45.209 81.753 1.00 35.26 109 GLN A CA 1
ATOM 758 C C . GLN A 1 131 ? 7.653 43.853 81.307 1.00 31.69 109 GLN A C 1
ATOM 759 O O . GLN A 1 131 ? 6.889 42.992 80.875 1.00 28.71 109 GLN A O 1
ATOM 765 N N . ALA A 1 132 ? 8.972 43.669 81.454 1.00 28.46 110 ALA A N 1
ATOM 766 C CA . ALA A 1 132 ? 9.608 42.393 81.144 1.00 28.64 110 ALA A CA 1
ATOM 767 C C . ALA A 1 132 ? 9.125 41.310 82.107 1.00 29.73 110 ALA A C 1
ATOM 768 O O . ALA A 1 132 ? 8.878 40.176 81.694 1.00 33.06 110 ALA A O 1
ATOM 770 N N . ALA A 1 133 ? 8.966 41.658 83.389 1.00 26.51 111 ALA A N 1
ATOM 771 C CA . ALA A 1 133 ? 8.473 40.701 84.370 1.00 28.01 111 ALA A CA 1
ATOM 772 C C . ALA A 1 133 ? 7.032 40.287 84.067 1.00 28.01 111 ALA A C 1
ATOM 773 O O . ALA A 1 133 ? 6.681 39.114 84.181 1.00 28.12 111 ALA A O 1
ATOM 775 N N . ARG A 1 134 ? 6.193 41.242 83.652 1.00 30.57 112 ARG A N 1
ATOM 776 C CA . ARG A 1 134 ? 4.798 40.944 83.349 1.00 28.14 112 ARG A CA 1
ATOM 777 C C . ARG A 1 134 ? 4.751 39.952 82.198 1.00 25.80 112 ARG A C 1
ATOM 778 O O . ARG A 1 134 ? 3.989 38.994 82.213 1.00 26.84 112 ARG A O 1
ATOM 786 N N . LYS A 1 135 ? 5.571 40.220 81.188 1.00 27.68 113 LYS A N 1
ATOM 787 C CA . LYS A 1 135 ? 5.662 39.374 80.014 1.00 29.86 113 LYS A CA 1
ATOM 788 C C . LYS A 1 135 ? 6.097 37.957 80.405 1.00 29.14 113 LYS A C 1
ATOM 789 O O . LYS A 1 135 ? 5.541 36.983 79.901 1.00 26.49 113 LYS A O 1
ATOM 795 N N . ALA A 1 136 ? 7.056 37.850 81.332 1.00 24.43 114 ALA A N 1
ATOM 796 C CA . ALA A 1 136 ? 7.545 36.552 81.771 1.00 27.12 114 ALA A CA 1
ATOM 797 C C . ALA A 1 136 ? 6.427 35.758 82.444 1.00 24.67 114 ALA A C 1
ATOM 798 O O . ALA A 1 136 ? 6.247 34.575 82.155 1.00 26.41 114 ALA A O 1
ATOM 800 N N . LYS A 1 137 ? 5.692 36.422 83.337 1.00 24.09 115 LYS A N 1
ATOM 801 C CA . LYS A 1 137 ? 4.583 35.810 84.035 1.00 27.39 115 LYS A CA 1
ATOM 802 C C . LYS A 1 137 ? 3.516 35.344 83.048 1.00 29.02 115 LYS A C 1
ATOM 803 O O . LYS A 1 137 ? 3.044 34.223 83.155 1.00 28.03 115 LYS A O 1
ATOM 809 N N . GLU A 1 138 ? 3.149 36.208 82.092 1.00 35.75 116 GLU A N 1
ATOM 810 C CA . GLU A 1 138 ? 2.202 35.872 81.032 1.00 39.82 116 GLU A CA 1
ATOM 811 C C . GLU A 1 138 ? 2.679 34.619 80.288 1.00 36.05 116 GLU A C 1
ATOM 812 O O . GLU A 1 138 ? 1.872 33.787 79.898 1.00 37.87 116 GLU A O 1
ATOM 818 N N . ALA A 1 139 ? 3.998 34.492 80.092 1.00 32.37 117 ALA A N 1
ATOM 819 C CA . ALA A 1 139 ? 4.599 33.385 79.370 1.00 27.18 117 ALA A CA 1
ATOM 820 C C . ALA A 1 139 ? 4.643 32.082 80.177 1.00 28.02 117 ALA A C 1
ATOM 821 O O . ALA A 1 139 ? 5.004 31.054 79.620 1.00 29.44 117 ALA A O 1
ATOM 823 N N . GLY A 1 140 ? 4.329 32.094 81.476 1.00 26.47 118 GLY A N 1
ATOM 824 C CA . GLY A 1 140 ? 4.308 30.864 82.257 1.00 24.24 118 GLY A CA 1
ATOM 825 C C . GLY A 1 140 ? 5.437 30.712 83.284 1.00 25.95 118 GLY A C 1
ATOM 826 O O . GLY A 1 140 ? 5.468 29.706 84.013 1.00 22.78 118 GLY A O 1
ATOM 827 N N . ALA A 1 141 ? 6.333 31.710 83.375 1.00 21.73 119 ALA A N 1
ATOM 828 C CA . ALA A 1 141 ? 7.377 31.691 84.387 1.00 23.72 119 ALA A CA 1
ATOM 829 C C . ALA A 1 141 ? 6.764 31.838 85.774 1.00 25.04 119 ALA A C 1
ATOM 830 O O . ALA A 1 141 ? 5.907 32.686 85.967 1.00 24.95 119 ALA A O 1
ATOM 832 N N . ILE A 1 142 ? 7.261 31.066 86.746 1.00 22.40 120 ILE A N 1
ATOM 833 C CA . ILE A 1 142 ? 6.853 31.211 88.139 1.00 24.60 120 ILE A CA 1
ATOM 834 C C . ILE A 1 142 ? 7.848 32.113 88.872 1.00 22.00 120 ILE A C 1
ATOM 835 O O . ILE A 1 142 ? 7.565 32.602 89.956 1.00 22.58 120 ILE A O 1
ATOM 840 N N . ARG A 1 143 ? 9.037 32.315 88.295 1.00 23.92 121 ARG A N 1
ATOM 841 C CA . ARG A 1 143 ? 10.071 33.122 88.924 1.00 21.15 121 ARG A CA 1
ATOM 842 C C . ARG A 1 143 ? 10.902 33.798 87.837 1.00 21.01 121 ARG A C 1
ATOM 843 O O . ARG A 1 143 ? 10.953 33.343 86.696 1.00 19.58 121 ARG A O 1
ATOM 851 N N . PHE A 1 144 ? 11.603 34.858 88.242 1.00 21.89 122 PHE A N 1
ATOM 852 C CA . PHE A 1 144 ? 12.175 35.832 87.338 1.00 21.21 122 PHE A CA 1
ATOM 853 C C . PHE A 1 144 ? 13.429 36.460 87.949 1.00 22.56 122 PHE A C 1
ATOM 854 O O . PHE A 1 144 ? 13.403 36.838 89.109 1.00 23.31 122 PHE A O 1
ATOM 862 N N . SER A 1 145 ? 14.506 36.550 87.157 1.00 20.89 123 SER A N 1
ATOM 863 C CA . SER A 1 145 ? 15.832 36.966 87.600 1.00 21.53 123 SER A CA 1
ATOM 864 C C . SER A 1 145 ? 16.217 38.290 86.960 1.00 23.19 123 SER A C 1
ATOM 865 O O . SER A 1 145 ? 16.193 38.415 85.727 1.00 23.45 123 SER A O 1
ATOM 868 N N . ILE A 1 146 ? 16.563 39.262 87.823 1.00 20.96 124 ILE A N 1
ATOM 869 C CA . ILE A 1 146 ? 17.333 40.420 87.425 1.00 21.48 124 ILE A CA 1
ATOM 870 C C . ILE A 1 146 ? 18.784 39.985 87.302 1.00 21.77 124 ILE A C 1
ATOM 871 O O . ILE A 1 146 ? 19.368 39.613 88.313 1.00 22.96 124 ILE A O 1
ATOM 876 N N . VAL A 1 147 ? 19.345 40.066 86.085 1.00 19.76 125 VAL A N 1
ATOM 877 C CA . VAL A 1 147 ? 20.725 39.714 85.786 1.00 22.86 125 VAL A CA 1
ATOM 878 C C . VAL A 1 147 ? 21.485 40.961 85.343 1.00 22.55 125 VAL A C 1
ATOM 879 O O . VAL A 1 147 ? 20.936 41.754 84.572 1.00 26.36 125 VAL A O 1
ATOM 883 N N . THR A 1 148 ? 22.743 41.112 85.810 1.00 25.24 126 THR A N 1
ATOM 884 C CA . THR A 1 148 ? 23.612 42.224 85.427 1.00 25.38 126 THR A CA 1
ATOM 885 C C . THR A 1 148 ? 24.959 41.720 84.895 1.00 25.73 126 THR A C 1
ATOM 886 O O . THR A 1 148 ? 25.569 40.810 85.457 1.00 26.66 126 THR A O 1
ATOM 890 N N . SER A 1 149 ? 25.483 42.362 83.847 1.00 25.62 127 SER A N 1
ATOM 891 C CA . SER A 1 149 ? 26.917 42.287 83.589 1.00 28.13 127 SER A CA 1
ATOM 892 C C . SER A 1 149 ? 27.689 42.955 84.734 1.00 32.18 127 SER A C 1
ATOM 893 O O . SER A 1 149 ? 27.117 43.729 85.503 1.00 36.83 127 SER A O 1
ATOM 896 N N . GLY A 1 150 ? 29.005 42.713 84.773 1.00 32.15 128 GLY A N 1
ATOM 897 C CA . GLY A 1 150 ? 29.907 43.308 85.745 1.00 32.37 128 GLY A CA 1
ATOM 898 C C . GLY A 1 150 ? 30.508 42.290 86.723 1.00 35.16 128 GLY A C 1
ATOM 899 O O . GLY A 1 150 ? 29.941 41.225 86.973 1.00 32.25 128 GLY A O 1
ATOM 900 N N . ARG A 1 151 ? 31.634 42.665 87.351 1.00 33.52 129 ARG A N 1
ATOM 901 C CA . ARG A 1 151 ? 32.194 41.878 88.441 1.00 34.38 129 ARG A CA 1
ATOM 902 C C . ARG A 1 151 ? 31.171 41.700 89.573 1.00 32.79 129 ARG A C 1
ATOM 903 O O . ARG A 1 151 ? 31.043 40.603 90.134 1.00 30.09 129 ARG A O 1
ATOM 911 N N . ASN A 1 152 ? 30.463 42.795 89.879 1.00 33.15 130 ASN A N 1
ATOM 912 C CA . ASN A 1 152 ? 29.575 42.948 91.028 1.00 36.85 130 ASN A CA 1
ATOM 913 C C . ASN A 1 152 ? 28.833 44.285 90.895 1.00 41.05 130 ASN A C 1
ATOM 914 O O . ASN A 1 152 ? 28.951 44.956 89.867 1.00 36.82 130 ASN A O 1
ATOM 919 N N . THR A 1 153 ? 28.098 44.694 91.943 1.00 41.42 131 THR A N 1
ATOM 920 C CA . THR A 1 153 ? 27.680 46.082 92.102 1.00 43.73 131 THR A CA 1
ATOM 921 C C . THR A 1 153 ? 28.346 46.649 93.362 1.00 47.44 131 THR A C 1
ATOM 922 O O . THR A 1 153 ? 28.043 46.220 94.469 1.00 45.53 131 THR A O 1
ATOM 926 N N . ASN A 1 154 ? 29.267 47.599 93.188 1.00 48.58 132 ASN A N 1
ATOM 927 C CA . ASN A 1 154 ? 30.010 48.191 94.294 1.00 53.84 132 ASN A CA 1
ATOM 928 C C . ASN A 1 154 ? 29.324 49.443 94.828 1.00 52.54 132 ASN A C 1
ATOM 929 O O . ASN A 1 154 ? 29.380 49.709 96.027 1.00 48.97 132 ASN A O 1
ATOM 934 N N . ASN A 1 155 ? 28.762 50.252 93.920 1.00 50.46 133 ASN A N 1
ATOM 935 C CA . ASN A 1 155 ? 28.062 51.457 94.324 1.00 50.24 133 ASN A CA 1
ATOM 936 C C . ASN A 1 155 ? 26.826 51.075 95.134 1.00 49.32 133 ASN A C 1
ATOM 937 O O . ASN A 1 155 ? 25.904 50.449 94.610 1.00 49.37 133 ASN A O 1
ATOM 942 N N . PRO A 1 156 ? 26.741 51.473 96.424 1.00 50.65 134 PRO A N 1
ATOM 943 C CA . PRO A 1 156 ? 25.593 51.097 97.249 1.00 50.59 134 PRO A CA 1
ATOM 944 C C . PRO A 1 156 ? 24.254 51.667 96.766 1.00 45.92 134 PRO A C 1
ATOM 945 O O . PRO A 1 156 ? 23.209 51.119 97.105 1.00 42.53 134 PRO A O 1
ATOM 949 N N . ASP A 1 157 ? 24.275 52.745 95.965 1.00 47.14 135 ASP A N 1
ATOM 950 C CA . ASP A 1 157 ? 23.049 53.382 95.491 1.00 50.98 135 ASP A CA 1
ATOM 951 C C . ASP A 1 157 ? 22.461 52.588 94.329 1.00 47.73 135 ASP A C 1
ATOM 952 O O . ASP A 1 157 ? 21.253 52.379 94.244 1.00 46.86 135 ASP A O 1
ATOM 957 N N . GLU A 1 158 ? 23.342 52.155 93.427 1.00 45.47 136 GLU A N 1
ATOM 958 C CA . GLU A 1 158 ? 22.947 51.303 92.318 1.00 45.59 136 GLU A CA 1
ATOM 959 C C . GLU A 1 158 ? 22.343 50.013 92.876 1.00 37.78 136 GLU A C 1
ATOM 960 O O . GLU A 1 158 ? 21.334 49.524 92.383 1.00 35.25 136 GLU A O 1
ATOM 966 N N . PHE A 1 159 ? 22.923 49.511 93.964 1.00 36.95 137 PHE A N 1
ATOM 967 C CA . PHE A 1 159 ? 22.437 48.283 94.570 1.00 37.37 137 PHE A CA 1
ATOM 968 C C . PHE A 1 159 ? 21.023 48.478 95.129 1.00 37.46 137 PHE A C 1
ATOM 969 O O . PHE A 1 159 ? 20.184 47.601 94.985 1.00 33.57 137 PHE A O 1
ATOM 977 N N . ASP A 1 160 ? 20.745 49.642 95.733 1.00 39.64 138 ASP A N 1
ATOM 978 C CA . ASP A 1 160 ? 19.450 49.910 96.355 1.00 40.86 138 ASP A CA 1
ATOM 979 C C . ASP A 1 160 ? 18.369 50.022 95.286 1.00 36.89 138 ASP A C 1
ATOM 980 O O . ASP A 1 160 ? 17.195 49.772 95.541 1.00 37.51 138 ASP A O 1
ATOM 985 N N . GLN A 1 161 ? 18.779 50.422 94.086 1.00 33.87 139 GLN A N 1
ATOM 986 C CA . GLN A 1 161 ? 17.904 50.484 92.932 1.00 35.16 139 GLN A CA 1
ATOM 987 C C . GLN A 1 161 ? 17.497 49.065 92.542 1.00 32.55 139 GLN A C 1
ATOM 988 O O . GLN A 1 161 ? 16.347 48.813 92.220 1.00 32.40 139 GLN A O 1
ATOM 994 N N . ILE A 1 162 ? 18.460 48.133 92.604 1.00 34.73 140 ILE A N 1
ATOM 995 C CA . ILE A 1 162 ? 18.185 46.729 92.328 1.00 30.89 140 ILE A CA 1
ATOM 996 C C . ILE A 1 162 ? 17.188 46.217 93.363 1.00 30.39 140 ILE A C 1
ATOM 997 O O . ILE A 1 162 ? 16.163 45.633 92.989 1.00 29.33 140 ILE A O 1
ATOM 1002 N N . ILE A 1 163 ? 17.462 46.512 94.649 1.00 28.80 141 ILE A N 1
ATOM 1003 C CA . ILE A 1 163 ? 16.584 46.104 95.733 1.00 31.36 141 ILE A CA 1
ATOM 1004 C C . ILE A 1 163 ? 15.175 46.648 95.490 1.00 32.27 141 ILE A C 1
ATOM 1005 O O . ILE A 1 163 ? 14.193 45.932 95.643 1.00 36.82 141 ILE A O 1
ATOM 1010 N N . HIS A 1 164 ? 15.060 47.913 95.083 1.00 32.72 142 HIS A N 1
ATOM 1011 C CA . HIS A 1 164 ? 13.761 48.557 94.965 1.00 32.30 142 HIS A CA 1
ATOM 1012 C C . HIS A 1 164 ? 12.880 47.816 93.960 1.00 30.02 142 HIS A C 1
ATOM 1013 O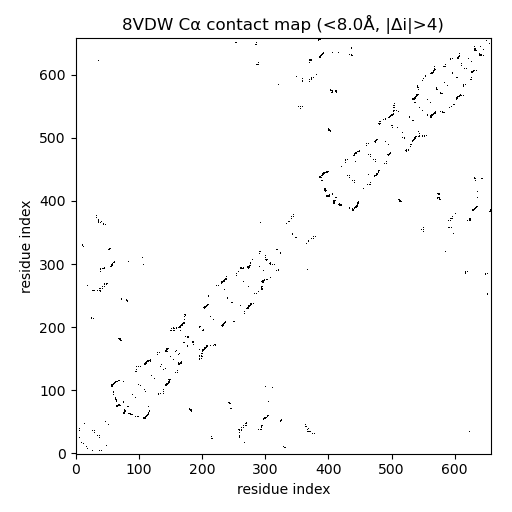 O . HIS A 1 164 ? 11.717 47.544 94.238 1.00 29.40 142 HIS A O 1
ATOM 1020 N N . VAL A 1 165 ? 13.439 47.469 92.796 1.00 32.21 143 VAL A N 1
ATOM 1021 C CA . VAL A 1 165 ? 12.651 46.902 91.713 1.00 30.62 143 VAL A CA 1
ATOM 1022 C C . VAL A 1 165 ? 12.350 45.432 91.996 1.00 31.04 143 VAL A C 1
ATOM 1023 O O . VAL A 1 165 ? 11.236 44.972 91.718 1.00 29.27 143 VAL A O 1
ATOM 1027 N N . LEU A 1 166 ? 13.330 44.696 92.554 1.00 29.00 144 LEU A N 1
ATOM 1028 C CA . LEU A 1 166 ? 13.074 43.336 93.025 1.00 28.64 144 LEU A CA 1
ATOM 1029 C C . LEU A 1 166 ? 11.812 43.322 93.886 1.00 31.93 144 LEU A C 1
ATOM 1030 O O . LEU A 1 166 ? 10.964 42.437 93.751 1.00 27.78 144 LEU A O 1
ATOM 1035 N N . GLY A 1 167 ? 11.725 44.302 94.809 1.00 32.49 145 GLY A N 1
ATOM 1036 C CA . GLY A 1 167 ? 10.575 44.447 95.684 1.00 30.44 145 GLY A CA 1
ATOM 1037 C C . GLY A 1 167 ? 9.273 44.595 94.901 1.00 32.04 145 GLY A C 1
ATOM 1038 O O . GLY A 1 167 ? 8.287 43.944 95.209 1.00 32.50 145 GLY A O 1
ATOM 1039 N N . ARG A 1 168 ? 9.278 45.442 93.871 1.00 33.23 146 ARG A N 1
ATOM 1040 C CA . ARG A 1 168 ? 8.053 45.708 93.133 1.00 33.19 146 ARG A CA 1
ATOM 1041 C C . ARG A 1 168 ? 7.655 44.501 92.294 1.00 33.44 146 ARG A C 1
ATOM 1042 O O . ARG A 1 168 ? 6.466 44.223 92.128 1.00 31.55 146 ARG A O 1
ATOM 1050 N N . ILE A 1 169 ? 8.640 43.783 91.744 1.00 31.59 147 ILE A N 1
ATOM 1051 C CA . ILE A 1 169 ? 8.321 42.577 90.999 1.00 28.65 147 ILE A CA 1
ATOM 1052 C C . ILE A 1 169 ? 7.597 41.595 91.911 1.00 28.13 147 ILE A C 1
ATOM 1053 O O . ILE A 1 169 ? 6.567 41.057 91.544 1.00 28.06 147 ILE A O 1
ATOM 1058 N N . LYS A 1 170 ? 8.175 41.313 93.076 1.00 29.69 148 LYS A N 1
ATOM 1059 C CA . LYS A 1 170 ? 7.578 40.331 93.957 1.00 30.92 148 LYS A CA 1
ATOM 1060 C C . LYS A 1 170 ? 6.182 40.781 94.399 1.00 34.69 148 LYS A C 1
ATOM 1061 O O . LYS A 1 170 ? 5.229 40.010 94.340 1.00 34.42 148 LYS A O 1
ATOM 1067 N N . ASN A 1 171 ? 6.072 42.036 94.839 1.00 36.81 149 ASN A N 1
ATOM 1068 C CA . ASN A 1 171 ? 4.886 42.506 95.534 1.00 38.33 149 ASN A CA 1
ATOM 1069 C C . ASN A 1 171 ? 3.773 42.914 94.561 1.00 38.90 149 ASN A C 1
ATOM 1070 O O . ASN A 1 171 ? 2.597 42.728 94.881 1.00 37.96 149 ASN A O 1
ATOM 1075 N N . GLU A 1 172 ? 4.124 43.448 93.383 1.00 34.28 150 GLU A N 1
ATOM 1076 C CA . GLU A 1 172 ? 3.123 43.961 92.458 1.00 36.19 150 GLU A CA 1
ATOM 1077 C C . GLU A 1 172 ? 2.804 42.947 91.366 1.00 37.24 150 GLU A C 1
ATOM 1078 O O . GLU A 1 172 ? 1.635 42.761 91.043 1.00 38.71 150 GLU A O 1
ATOM 1084 N N . ILE A 1 173 ? 3.831 42.297 90.800 1.00 35.68 151 ILE A N 1
ATOM 1085 C CA . ILE A 1 173 ? 3.633 41.381 89.679 1.00 32.97 151 ILE A CA 1
ATOM 1086 C C . ILE A 1 173 ? 3.325 39.977 90.206 1.00 30.76 151 ILE A C 1
ATOM 1087 O O . ILE A 1 173 ? 2.610 39.229 89.561 1.00 27.37 151 ILE A O 1
ATOM 1092 N N . GLY A 1 174 ? 3.851 39.616 91.387 1.00 28.78 152 GLY A N 1
ATOM 1093 C CA . GLY A 1 174 ? 3.502 38.343 92.000 1.00 31.26 152 GLY A CA 1
ATOM 1094 C C . GLY A 1 174 ? 4.288 37.170 91.409 1.00 31.45 152 GLY A C 1
ATOM 1095 O O . GLY A 1 174 ? 3.756 36.084 91.283 1.00 37.14 152 GLY A O 1
ATOM 1096 N N . LEU A 1 175 ? 5.550 37.404 91.035 1.00 30.78 153 LEU A N 1
ATOM 1097 C CA . LEU A 1 175 ? 6.500 36.346 90.711 1.00 28.54 153 LEU A CA 1
ATOM 1098 C C . LEU A 1 175 ? 7.453 36.167 91.890 1.00 25.60 153 LEU A C 1
ATOM 1099 O O . LEU A 1 175 ? 7.771 37.136 92.577 1.00 24.72 153 LEU A O 1
ATOM 1104 N N . GLU A 1 176 ? 7.949 34.939 92.074 1.00 23.48 154 GLU A N 1
ATOM 1105 C CA . GLU A 1 176 ? 9.085 34.731 92.950 1.00 23.09 154 GLU A CA 1
ATOM 1106 C C . GLU A 1 176 ? 10.254 35.401 92.240 1.00 20.79 154 GLU A C 1
ATOM 1107 O O . GLU A 1 176 ? 10.229 35.495 91.015 1.00 22.27 154 GLU A O 1
ATOM 1113 N N . ILE A 1 177 ? 11.255 35.828 93.003 1.00 20.99 155 ILE A N 1
ATOM 1114 C CA . ILE A 1 177 ? 12.339 36.622 92.466 1.00 22.04 155 ILE A CA 1
ATOM 1115 C C . ILE A 1 177 ? 13.686 35.955 92.720 1.00 20.77 155 ILE A C 1
ATOM 1116 O O . ILE A 1 177 ? 14.000 35.573 93.841 1.00 18.04 155 ILE A O 1
ATOM 1121 N N . CYS A 1 178 ? 14.485 35.934 91.636 1.00 20.40 156 CYS A N 1
ATOM 1122 C CA . CYS A 1 178 ? 15.869 35.534 91.634 1.00 20.93 156 CYS A CA 1
ATOM 1123 C C . CYS A 1 178 ? 16.703 36.754 91.241 1.00 20.76 156 CYS A C 1
ATOM 1124 O O . CYS A 1 178 ? 16.188 37.741 90.702 1.00 21.35 156 CYS A O 1
ATOM 1127 N N . CYS A 1 179 ? 18.011 36.690 91.472 1.00 18.45 157 CYS A N 1
ATOM 1128 C CA . CYS A 1 179 ? 18.889 37.627 90.797 1.00 20.56 157 CYS A CA 1
ATOM 1129 C C . CYS A 1 179 ? 20.284 37.033 90.644 1.00 19.86 157 CYS A C 1
ATOM 1130 O O . CYS A 1 179 ? 20.646 36.088 91.355 1.00 19.18 157 CYS A O 1
ATOM 1133 N N . SER A 1 180 ? 21.009 37.615 89.682 1.00 19.92 158 SER A N 1
ATOM 1134 C CA . SER A 1 180 ? 22.358 37.229 89.268 1.00 19.72 158 SER A CA 1
ATOM 1135 C C . SER A 1 180 ? 23.213 38.497 89.163 1.00 21.50 158 SER A C 1
ATOM 1136 O O . SER A 1 180 ? 23.222 39.168 88.133 1.00 22.05 158 SER A O 1
ATOM 1139 N N . LEU A 1 181 ? 23.880 38.861 90.258 1.00 21.04 159 LEU A N 1
ATOM 1140 C CA . LEU A 1 181 ? 24.528 40.160 90.357 1.00 22.80 159 LEU A CA 1
ATOM 1141 C C . LEU A 1 181 ? 26.051 40.034 90.459 1.00 23.25 159 LEU A C 1
ATOM 1142 O O . LEU A 1 181 ? 26.712 41.021 90.753 1.00 25.62 159 LEU A O 1
ATOM 1147 N N . GLY A 1 182 ? 26.603 38.844 90.206 1.00 21.71 160 GLY A N 1
ATOM 1148 C CA . GLY A 1 182 ? 28.032 38.623 90.311 1.00 22.06 160 GLY A CA 1
ATOM 1149 C C . GLY A 1 182 ? 28.477 38.343 91.747 1.00 24.91 160 GLY A C 1
ATOM 1150 O O . GLY A 1 182 ? 27.715 37.793 92.550 1.00 22.54 160 GLY A O 1
ATOM 1151 N N . LEU A 1 183 ? 29.716 38.738 92.063 1.00 25.23 161 LEU A N 1
ATOM 1152 C CA . LEU A 1 183 ? 30.263 38.546 93.403 1.00 25.76 161 LEU A CA 1
ATOM 1153 C C . LEU A 1 183 ? 29.441 39.343 94.423 1.00 26.82 161 LEU A C 1
ATOM 1154 O O . LEU A 1 183 ? 29.077 40.504 94.206 1.00 29.19 161 LEU A O 1
ATOM 1159 N N . LEU A 1 184 ? 29.082 38.684 95.528 1.00 26.01 162 LEU A N 1
ATOM 1160 C CA . LEU A 1 184 ? 28.137 39.227 96.491 1.00 25.62 162 LEU A CA 1
ATOM 1161 C C . LEU A 1 184 ? 28.775 39.252 97.880 1.00 27.09 162 LEU A C 1
ATOM 1162 O O . LEU A 1 184 ? 29.415 38.292 98.281 1.00 23.09 162 LEU A O 1
ATOM 1167 N N . THR A 1 185 ? 28.567 40.342 98.629 1.00 29.73 163 THR A N 1
ATOM 1168 C CA . THR A 1 185 ? 29.031 40.421 100.010 1.00 28.40 163 THR A CA 1
ATOM 1169 C C . THR A 1 185 ? 27.940 39.873 100.919 1.00 28.84 163 THR A C 1
ATOM 1170 O O . THR A 1 185 ? 26.781 39.779 100.516 1.00 26.16 163 THR A O 1
ATOM 1174 N N . TYR A 1 186 ? 28.319 39.558 102.160 1.00 26.62 164 TYR A N 1
ATOM 1175 C CA . TYR A 1 186 ? 27.354 39.055 103.122 1.00 27.29 164 TYR A CA 1
ATOM 1176 C C . TYR A 1 186 ? 26.278 40.113 103.363 1.00 28.53 164 TYR A C 1
ATOM 1177 O O . TYR A 1 186 ? 25.092 39.790 103.429 1.00 28.49 164 TYR A O 1
ATOM 1186 N N . GLU A 1 187 ? 26.693 41.387 103.453 1.00 29.64 165 GLU A N 1
ATOM 1187 C CA . GLU A 1 187 ? 25.749 42.467 103.732 1.00 31.62 165 GLU A CA 1
ATOM 1188 C C . GLU A 1 187 ? 24.779 42.624 102.563 1.00 27.29 165 GLU A C 1
ATOM 1189 O O . GLU A 1 187 ? 23.596 42.885 102.763 1.00 25.01 165 GLU A O 1
ATOM 1195 N N . GLN A 1 188 ? 25.260 42.408 101.337 1.00 27.90 166 GLN A N 1
ATOM 1196 C CA . GLN A 1 188 ? 24.372 42.477 100.185 1.00 26.59 166 GLN A CA 1
ATOM 1197 C C . GLN A 1 188 ? 23.376 41.319 100.243 1.00 25.25 166 GLN A C 1
ATOM 1198 O O . GLN A 1 188 ? 22.180 41.513 100.028 1.00 26.56 166 GLN A O 1
ATOM 1204 N N . ALA A 1 189 ? 23.879 40.121 100.575 1.00 25.18 167 ALA A N 1
ATOM 1205 C CA . ALA A 1 189 ? 23.031 38.940 100.685 1.00 25.74 167 ALA A CA 1
ATOM 1206 C C . ALA A 1 189 ? 21.926 39.132 101.730 1.00 25.62 167 ALA A C 1
ATOM 1207 O O . ALA A 1 189 ? 20.769 38.779 101.492 1.00 26.06 167 ALA A O 1
ATOM 1209 N N . LEU A 1 190 ? 22.241 39.780 102.861 1.00 28.12 168 LEU A N 1
ATOM 1210 C CA . LEU A 1 190 ? 21.214 40.043 103.861 1.00 28.68 168 LEU A CA 1
ATOM 1211 C C . LEU A 1 190 ? 20.125 40.948 103.290 1.00 27.17 168 LEU A C 1
ATOM 1212 O O . LEU A 1 190 ? 18.948 40.743 103.563 1.00 27.27 168 LEU A O 1
ATOM 1217 N N . LYS A 1 191 ? 20.506 41.965 102.514 1.00 28.43 169 LYS A N 1
ATOM 1218 C CA . LYS A 1 191 ? 19.516 42.875 101.951 1.00 30.08 169 LYS A CA 1
ATOM 1219 C C . LYS A 1 191 ? 18.634 42.146 100.936 1.00 27.12 169 LYS A C 1
ATOM 1220 O O . LYS A 1 191 ? 17.437 42.445 100.830 1.00 25.64 169 LYS A O 1
ATOM 1226 N N . LEU A 1 192 ? 19.209 41.193 100.179 1.00 26.23 170 LEU A N 1
ATOM 1227 C CA . LEU A 1 192 ? 18.404 40.474 99.194 1.00 24.82 170 LEU A CA 1
ATOM 1228 C C . LEU A 1 192 ? 17.423 39.559 99.903 1.00 25.38 170 LEU A C 1
ATOM 1229 O O . LEU A 1 192 ? 16.286 39.385 99.469 1.00 25.98 170 LEU A O 1
ATOM 1234 N N . LYS A 1 193 ? 17.892 38.908 100.969 1.00 24.19 171 LYS A N 1
ATOM 1235 C CA . LYS A 1 193 ? 16.991 38.091 101.767 1.00 26.48 171 LYS A CA 1
ATOM 1236 C C . LYS A 1 193 ? 15.812 38.958 102.226 1.00 28.89 171 LYS A C 1
ATOM 1237 O O . LYS A 1 193 ? 14.655 38.577 102.055 1.00 27.31 171 LYS A O 1
ATOM 1243 N N . GLU A 1 194 ? 16.115 40.157 102.743 1.00 32.26 172 GLU A N 1
ATOM 1244 C CA . GLU A 1 194 ? 15.109 41.026 103.345 1.00 35.66 172 GLU A CA 1
ATOM 1245 C C . GLU A 1 194 ? 14.027 41.418 102.335 1.00 30.56 172 GLU A C 1
ATOM 1246 O O . GLU A 1 194 ? 12.836 41.435 102.673 1.00 31.27 172 GLU A O 1
ATOM 1252 N N . VAL A 1 195 ? 14.408 41.689 101.081 1.00 27.69 173 VAL A N 1
ATOM 1253 C CA . VAL A 1 195 ? 13.417 42.093 100.087 1.00 27.20 173 VAL A CA 1
ATOM 1254 C C . VAL A 1 195 ? 12.654 40.889 99.522 1.00 28.63 173 VAL A C 1
ATOM 1255 O O . VAL A 1 195 ? 11.586 41.081 98.916 1.00 28.99 173 VAL A O 1
ATOM 1259 N N . GLY A 1 196 ? 13.130 39.652 99.777 1.00 23.87 174 GLY A N 1
ATOM 1260 C CA . GLY A 1 196 ? 12.352 38.473 99.417 1.00 23.68 174 GLY A CA 1
ATOM 1261 C C . GLY A 1 196 ? 12.923 37.646 98.259 1.00 22.20 174 GLY A C 1
ATOM 1262 O O . GLY A 1 196 ? 12.219 36.800 97.717 1.00 21.59 174 GLY A O 1
ATOM 1263 N N . VAL A 1 197 ? 14.186 37.883 97.898 1.00 22.78 175 VAL A N 1
ATOM 1264 C CA . VAL A 1 197 ? 14.875 37.030 96.934 1.00 24.15 175 VAL A CA 1
ATOM 1265 C C . VAL A 1 197 ? 14.913 35.596 97.454 1.00 22.03 175 VAL A C 1
ATOM 1266 O O . VAL A 1 197 ? 15.345 35.360 98.570 1.00 22.35 175 VAL A O 1
ATOM 1270 N N . THR A 1 198 ? 14.459 34.644 96.636 1.00 20.76 176 THR A N 1
ATOM 1271 C CA . THR A 1 198 ? 14.412 33.251 97.034 1.00 20.62 176 THR A CA 1
ATOM 1272 C C . THR A 1 198 ? 15.468 32.422 96.301 1.00 21.65 176 THR A C 1
ATOM 1273 O O . THR A 1 198 ? 15.771 31.323 96.762 1.00 22.96 176 THR A O 1
ATOM 1277 N N . ARG A 1 199 ? 16.079 32.951 95.230 1.00 21.13 177 ARG A N 1
ATOM 1278 C CA . ARG A 1 199 ? 17.242 32.285 94.654 1.00 20.77 177 ARG A CA 1
ATOM 1279 C C . ARG A 1 199 ? 18.296 33.320 94.291 1.00 18.97 177 ARG A C 1
ATOM 1280 O O . ARG A 1 199 ? 17.991 34.351 93.713 1.00 19.51 177 ARG A O 1
ATOM 1288 N N . TYR A 1 200 ? 19.528 33.061 94.731 1.00 17.70 178 TYR A N 1
ATOM 1289 C CA . TYR A 1 200 ? 20.671 33.868 94.346 1.00 17.50 178 TYR A CA 1
ATOM 1290 C C . TYR A 1 200 ? 21.486 33.018 93.360 1.00 17.70 178 TYR A C 1
ATOM 1291 O O . TYR A 1 200 ? 21.895 31.919 93.704 1.00 17.71 178 TYR A O 1
ATOM 1300 N N . HIS A 1 201 ? 21.737 33.562 92.170 1.00 17.49 179 HIS A N 1
ATOM 1301 C CA . HIS A 1 201 ? 22.384 32.854 91.076 1.00 17.98 179 HIS A CA 1
ATOM 1302 C C . HIS A 1 201 ? 23.850 33.239 90.985 1.00 18.85 179 HIS A C 1
ATOM 1303 O O . HIS A 1 201 ? 24.170 34.421 90.866 1.00 19.67 179 HIS A O 1
ATOM 1310 N N . SER A 1 202 ? 24.715 32.225 91.021 1.00 19.55 180 SER A N 1
ATOM 1311 C CA . SER A 1 202 ? 26.138 32.404 90.839 1.00 22.26 180 SER A CA 1
ATOM 1312 C C . SER A 1 202 ? 26.743 31.106 90.323 1.00 20.74 180 SER A C 1
ATOM 1313 O O . SER A 1 202 ? 26.996 30.204 91.133 1.00 20.60 180 SER A O 1
ATOM 1316 N N . ASN A 1 203 ? 26.942 31.015 89.001 1.00 20.82 181 ASN A N 1
ATOM 1317 C CA . ASN A 1 203 ? 27.486 29.818 88.367 1.00 19.53 181 ASN A CA 1
ATOM 1318 C C . ASN A 1 203 ? 28.956 29.626 88.729 1.00 18.63 181 ASN A C 1
ATOM 1319 O O . ASN A 1 203 ? 29.739 30.573 88.663 1.00 21.55 181 ASN A O 1
ATOM 1324 N N . ILE A 1 204 ? 29.329 28.378 89.017 1.00 19.31 182 ILE A N 1
ATOM 1325 C CA . ILE A 1 204 ? 30.729 27.994 89.129 1.00 19.00 182 ILE A CA 1
ATOM 1326 C C . ILE A 1 204 ? 31.356 27.853 87.739 1.00 20.60 182 ILE A C 1
ATOM 1327 O O . ILE A 1 204 ? 32.577 27.883 87.637 1.00 22.52 182 ILE A O 1
ATOM 1332 N N . GLU A 1 205 ? 30.509 27.670 86.710 1.00 19.46 183 GLU A N 1
ATOM 1333 C CA . GLU A 1 205 ? 30.888 27.720 85.303 1.00 20.63 183 GLU A CA 1
ATOM 1334 C C . GLU A 1 205 ? 31.489 26.391 84.846 1.00 20.18 183 GLU A C 1
ATOM 1335 O O . GLU A 1 205 ? 31.061 25.836 83.835 1.00 18.98 183 GLU A O 1
ATOM 1341 N N . THR A 1 206 ? 32.518 25.899 85.564 1.00 19.26 184 THR A N 1
ATOM 1342 C CA . THR A 1 206 ? 33.209 24.694 85.174 1.00 18.77 184 THR A CA 1
ATOM 1343 C C . THR A 1 206 ? 33.814 24.035 86.414 1.00 19.86 184 THR A C 1
ATOM 1344 O O . THR A 1 206 ? 33.684 24.529 87.530 1.00 20.43 184 THR A O 1
ATOM 1348 N N . ALA A 1 207 ? 34.465 22.893 86.214 1.00 20.89 185 ALA A N 1
ATOM 1349 C CA . ALA A 1 207 ? 35.205 22.245 87.286 1.00 21.97 185 ALA A CA 1
ATOM 1350 C C . ALA A 1 207 ? 36.318 23.165 87.780 1.00 21.23 185 ALA A C 1
ATOM 1351 O O . ALA A 1 207 ? 36.873 23.907 86.980 1.00 21.65 185 ALA A O 1
ATOM 1353 N N . PRO A 1 208 ? 36.655 23.165 89.094 1.00 23.25 186 PRO A N 1
ATOM 1354 C CA . PRO A 1 208 ? 37.813 23.901 89.619 1.00 23.68 186 PRO A CA 1
ATOM 1355 C C . PRO A 1 208 ? 39.085 23.732 88.786 1.00 26.70 186 PRO A C 1
ATOM 1356 O O . PRO A 1 208 ? 39.804 24.689 88.532 1.00 28.16 186 PRO A O 1
ATOM 1360 N N . SER A 1 209 ? 39.370 22.505 88.366 1.00 26.56 187 SER A N 1
ATOM 1361 C CA . SER A 1 209 ? 40.591 22.243 87.621 1.00 29.68 187 SER A CA 1
ATOM 1362 C C . SER A 1 209 ? 40.586 22.914 86.244 1.00 31.31 187 SER A C 1
ATOM 1363 O O . SER A 1 209 ? 41.649 23.051 85.649 1.00 30.44 187 SER A O 1
ATOM 1366 N N . HIS A 1 210 ? 39.429 23.379 85.737 1.00 26.31 188 HIS A N 1
ATOM 1367 C CA . HIS A 1 210 ? 39.396 24.004 84.425 1.00 23.97 188 HIS A CA 1
ATOM 1368 C C . HIS A 1 210 ? 39.142 25.501 84.522 1.00 23.88 188 HIS A C 1
ATOM 1369 O O . HIS A 1 210 ? 39.193 26.203 83.512 1.00 23.23 188 HIS A O 1
ATOM 1376 N N . PHE A 1 211 ? 38.916 26.016 85.737 1.00 22.06 189 PHE A N 1
ATOM 1377 C CA . PHE A 1 211 ? 38.448 27.383 85.871 1.00 22.61 189 PHE A CA 1
ATOM 1378 C C . PHE A 1 211 ? 39.494 28.372 85.368 1.00 24.62 189 PHE A C 1
ATOM 1379 O O . PHE A 1 211 ? 39.146 29.329 84.673 1.00 22.95 189 PHE A O 1
ATOM 1387 N N . PRO A 1 212 ? 40.788 28.186 85.714 1.00 29.00 190 PRO A N 1
ATOM 1388 C CA . PRO A 1 212 ? 41.852 29.068 85.230 1.00 28.82 190 PRO A CA 1
ATOM 1389 C C . PRO A 1 212 ? 41.900 29.188 83.707 1.00 34.06 190 PRO A C 1
ATOM 1390 O O . PRO A 1 212 ? 42.389 30.193 83.200 1.00 34.30 190 PRO A O 1
ATOM 1394 N N . ASP A 1 213 ? 41.385 28.168 82.994 1.00 31.53 191 ASP A N 1
ATOM 1395 C CA . ASP A 1 213 ? 41.416 28.140 81.539 1.00 33.17 191 ASP A CA 1
ATOM 1396 C C . ASP A 1 213 ? 40.252 28.920 80.952 1.00 32.13 191 ASP A C 1
ATOM 1397 O O . ASP A 1 213 ? 40.183 29.093 79.744 1.00 34.96 191 ASP A O 1
ATOM 1402 N N . ILE A 1 214 ? 39.360 29.436 81.797 1.00 25.32 192 ILE A N 1
ATOM 1403 C CA . ILE A 1 214 ? 38.256 30.213 81.277 1.00 27.74 192 ILE A CA 1
ATOM 1404 C C . ILE A 1 214 ? 38.250 31.642 81.813 1.00 25.64 192 ILE A C 1
ATOM 1405 O O . ILE A 1 214 ? 37.551 32.463 81.236 1.00 27.61 192 ILE A O 1
ATOM 1410 N N . CYS A 1 215 ? 38.915 31.925 82.951 1.00 33.27 193 CYS A N 1
ATOM 1411 C CA . CYS A 1 215 ? 38.861 33.253 83.577 1.00 33.00 193 CYS A CA 1
ATOM 1412 C C . CYS A 1 215 ? 40.114 33.477 84.424 1.00 37.39 193 CYS A C 1
ATOM 1413 O O . CYS A 1 215 ? 40.596 32.546 85.068 1.00 38.57 193 CYS A O 1
ATOM 1416 N N . THR A 1 216 ? 40.665 34.708 84.371 1.00 41.42 194 THR A N 1
ATOM 1417 C CA . THR A 1 216 ? 41.777 35.112 85.239 1.00 37.84 194 THR A CA 1
ATOM 1418 C C . THR A 1 216 ? 41.539 36.459 85.943 1.00 34.44 194 THR A C 1
ATOM 1419 O O . THR A 1 216 ? 42.318 36.819 86.824 1.00 34.93 194 THR A O 1
ATOM 1423 N N . THR A 1 217 ? 40.462 37.203 85.626 1.00 32.94 195 THR A N 1
ATOM 1424 C CA . THR A 1 217 ? 40.163 38.427 86.365 1.00 33.88 195 THR A CA 1
ATOM 1425 C C . THR A 1 217 ? 39.520 38.134 87.729 1.00 35.85 195 THR A C 1
ATOM 1426 O O . THR A 1 217 ? 39.583 38.972 88.625 1.00 34.55 195 THR A O 1
ATOM 1430 N N . HIS A 1 218 ? 38.906 36.951 87.895 1.00 35.14 196 HIS A N 1
ATOM 1431 C CA . HIS A 1 218 ? 38.535 36.452 89.212 1.00 33.19 196 HIS A CA 1
ATOM 1432 C C . HIS A 1 218 ? 38.766 34.946 89.245 1.00 35.33 196 HIS A C 1
ATOM 1433 O O . HIS A 1 218 ? 39.009 34.334 88.202 1.00 31.37 196 HIS A O 1
ATOM 1440 N N . SER A 1 219 ? 38.690 34.360 90.447 1.00 30.38 197 SER A N 1
ATOM 1441 C CA . SER A 1 219 ? 39.077 32.975 90.639 1.00 31.75 197 SER A CA 1
ATOM 1442 C C . SER A 1 219 ? 37.893 32.118 91.070 1.00 30.36 197 SER A C 1
ATOM 1443 O O . SER A 1 219 ? 36.792 32.607 91.382 1.00 32.65 197 SER A O 1
ATOM 1446 N N . TYR A 1 220 ? 38.152 30.806 91.074 1.00 29.16 198 TYR A N 1
ATOM 1447 C CA . TYR A 1 220 ? 37.160 29.840 91.486 1.00 26.23 198 TYR A CA 1
ATOM 1448 C C . TYR A 1 220 ? 36.789 30.149 92.935 1.00 25.95 198 TYR A C 1
ATOM 1449 O O . TYR A 1 220 ? 35.625 30.052 93.323 1.00 21.10 198 TYR A O 1
ATOM 1458 N N . GLU A 1 221 ? 37.777 30.567 93.746 1.00 23.89 199 GLU A N 1
ATOM 1459 C CA . GLU A 1 221 ? 37.469 30.769 95.156 1.00 23.54 199 GLU A CA 1
ATOM 1460 C C . GLU A 1 221 ? 36.605 32.005 95.365 1.00 23.60 199 GLU A C 1
ATOM 1461 O O . GLU A 1 221 ? 35.843 32.043 96.332 1.00 24.21 199 GLU A O 1
ATOM 1467 N N . ASP A 1 222 ? 36.697 32.994 94.476 1.00 22.60 200 ASP A N 1
ATOM 1468 C CA . ASP A 1 222 ? 35.787 34.126 94.517 1.00 22.79 200 ASP A CA 1
ATOM 1469 C C . ASP A 1 222 ? 34.338 33.637 94.454 1.00 22.28 200 ASP A C 1
ATOM 1470 O O . ASP A 1 222 ? 33.504 34.088 95.227 1.00 19.73 200 ASP A O 1
ATOM 1475 N N . LYS A 1 223 ? 34.048 32.672 93.576 1.00 23.18 201 LYS A N 1
ATOM 1476 C CA . LYS A 1 223 ? 32.700 32.111 93.484 1.00 25.42 201 LYS A CA 1
ATOM 1477 C C . LYS A 1 223 ? 32.309 31.423 94.790 1.00 23.68 201 LYS A C 1
ATOM 1478 O O . LYS A 1 223 ? 31.179 31.561 95.255 1.00 25.06 201 LYS A O 1
ATOM 1484 N N . MET A 1 224 ? 33.255 30.732 95.427 1.00 22.70 202 MET A N 1
ATOM 1485 C CA . MET A 1 224 ? 32.963 30.011 96.664 1.00 21.17 202 MET A CA 1
ATOM 1486 C C . MET A 1 224 ? 32.540 30.941 97.787 1.00 20.66 202 MET A C 1
ATOM 1487 O O . MET A 1 224 ? 31.629 30.602 98.550 1.00 19.28 202 MET A O 1
ATOM 1492 N N . PHE A 1 225 ? 33.184 32.108 97.910 1.00 21.35 203 PHE A N 1
ATOM 1493 C CA . PHE A 1 225 ? 32.766 33.071 98.916 1.00 20.78 203 PHE A CA 1
ATOM 1494 C C . PHE A 1 225 ? 31.353 33.582 98.653 1.00 20.41 203 PHE A C 1
ATOM 1495 O O . PHE A 1 225 ? 30.595 33.756 99.607 1.00 21.09 203 PHE A O 1
ATOM 1503 N N . THR A 1 226 ? 31.036 33.877 97.382 1.00 21.47 204 THR A N 1
ATOM 1504 C CA . THR A 1 226 ? 29.723 34.388 97.011 1.00 20.14 204 THR A CA 1
ATOM 1505 C C . THR A 1 226 ? 28.635 33.387 97.413 1.00 18.35 204 THR A C 1
ATOM 1506 O O . THR A 1 226 ? 27.640 33.765 98.007 1.00 18.61 204 THR A O 1
ATOM 1510 N N . ILE A 1 227 ? 28.825 32.110 97.069 1.00 20.15 205 ILE A N 1
ATOM 1511 C CA . ILE A 1 227 ? 27.869 31.065 97.386 1.00 20.47 205 ILE A CA 1
ATOM 1512 C C . ILE A 1 227 ? 27.681 31.023 98.902 1.00 20.88 205 ILE A C 1
ATOM 1513 O O . ILE A 1 227 ? 26.545 30.977 99.358 1.00 20.63 205 ILE A O 1
ATOM 1518 N N . ASP A 1 228 ? 28.785 31.030 99.688 1.00 20.28 206 ASP A N 1
ATOM 1519 C CA . ASP A 1 228 ? 28.698 30.925 101.150 1.00 22.20 206 ASP A CA 1
ATOM 1520 C C . ASP A 1 228 ? 27.929 32.122 101.722 1.00 20.31 206 ASP A C 1
ATOM 1521 O O . ASP A 1 228 ? 27.032 31.977 102.562 1.00 21.95 206 ASP A O 1
ATOM 1526 N N . ASN A 1 229 ? 28.295 33.318 101.262 1.00 21.16 207 ASN A N 1
ATOM 1527 C CA . ASN A 1 229 ? 27.645 34.536 101.708 1.00 21.30 207 ASN A CA 1
ATOM 1528 C C . ASN A 1 229 ? 26.130 34.438 101.469 1.00 21.65 207 ASN A C 1
ATOM 1529 O O . ASN A 1 229 ? 25.341 34.738 102.355 1.00 22.75 207 ASN A O 1
ATOM 1534 N N . ALA A 1 230 ? 25.697 33.980 100.292 1.00 23.95 208 ALA A N 1
ATOM 1535 C CA . ALA A 1 230 ? 24.267 33.910 100.002 1.00 23.02 208 ALA A CA 1
ATOM 1536 C C . ALA A 1 230 ? 23.575 32.880 100.890 1.00 23.63 208 ALA A C 1
ATOM 1537 O O . ALA A 1 230 ? 22.513 33.158 101.453 1.00 22.05 208 ALA A O 1
ATOM 1539 N N . GLN A 1 231 ? 24.182 31.690 101.001 1.00 22.05 209 GLN A N 1
ATOM 1540 C CA . GLN A 1 231 ? 23.652 30.626 101.838 1.00 23.45 209 GLN A CA 1
ATOM 1541 C C . GLN A 1 231 ? 23.544 31.085 103.291 1.00 23.95 209 GLN A C 1
ATOM 1542 O O . GLN A 1 231 ? 22.533 30.827 103.951 1.00 23.03 209 GLN A O 1
ATOM 1548 N N . LYS A 1 232 ? 24.567 31.796 103.779 1.00 25.27 210 LYS A N 1
ATOM 1549 C CA . LYS A 1 232 ? 24.604 32.166 105.184 1.00 26.25 210 LYS A CA 1
ATOM 1550 C C . LYS A 1 232 ? 23.564 33.231 105.489 1.00 25.13 210 LYS A C 1
ATOM 1551 O O . LYS A 1 232 ? 23.163 33.353 106.635 1.00 24.35 210 LYS A O 1
ATOM 1557 N N . ALA A 1 233 ? 23.134 33.976 104.474 1.00 25.51 211 ALA A N 1
ATOM 1558 C CA . ALA A 1 233 ? 22.041 34.924 104.613 1.00 23.79 211 ALA A CA 1
ATOM 1559 C C . ALA A 1 233 ? 20.675 34.235 104.542 1.00 23.57 211 ALA A C 1
ATOM 1560 O O . ALA A 1 233 ? 19.640 34.889 104.713 1.00 23.38 211 ALA A O 1
ATOM 1562 N N . GLY A 1 234 ? 20.651 32.944 104.208 1.00 21.61 212 GLY A N 1
ATOM 1563 C CA . GLY A 1 234 ? 19.405 32.183 104.160 1.00 22.03 212 GLY A CA 1
ATOM 1564 C C . GLY A 1 234 ? 18.795 32.066 102.763 1.00 22.55 212 GLY A C 1
ATOM 1565 O O . GLY A 1 234 ? 17.607 31.786 102.625 1.00 23.64 212 GLY A O 1
ATOM 1566 N N . ILE A 1 235 ? 19.579 32.336 101.720 1.00 20.06 213 ILE A N 1
ATOM 1567 C CA . ILE A 1 235 ? 19.047 32.281 100.368 1.00 20.49 213 ILE A CA 1
ATOM 1568 C C . ILE A 1 235 ? 19.501 30.974 99.728 1.00 20.08 213 ILE A C 1
ATOM 1569 O O . ILE A 1 235 ? 20.678 30.619 99.819 1.00 21.10 213 ILE A O 1
ATOM 1574 N N . ARG A 1 236 ? 18.573 30.297 99.042 1.00 20.96 214 ARG A N 1
ATOM 1575 C CA . ARG A 1 236 ? 18.903 29.160 98.201 1.00 19.31 214 ARG A CA 1
ATOM 1576 C C . ARG A 1 236 ? 19.752 29.628 97.023 1.00 20.24 214 ARG A C 1
ATOM 1577 O O . ARG A 1 236 ? 19.390 30.565 96.308 1.00 20.03 214 ARG A O 1
ATOM 1585 N N . VAL A 1 237 ? 20.901 28.972 96.825 1.00 17.62 215 VAL A N 1
ATOM 1586 C CA . VAL A 1 237 ? 21.787 29.350 95.736 1.00 16.97 215 VAL A CA 1
ATOM 1587 C C . VAL A 1 237 ? 21.495 28.486 94.512 1.00 16.12 215 VAL A C 1
ATOM 1588 O O . VAL A 1 237 ? 21.256 27.287 94.615 1.00 16.40 215 VAL A O 1
ATOM 1592 N N . CYS A 1 238 ? 21.481 29.147 93.361 1.00 15.77 216 CYS A N 1
ATOM 1593 C CA . CYS A 1 238 ? 21.296 28.503 92.070 1.00 17.40 216 CYS A CA 1
ATOM 1594 C C . CYS A 1 238 ? 22.665 28.577 91.404 1.00 16.91 216 CYS A C 1
ATOM 1595 O O . CYS A 1 238 ? 23.161 29.676 91.147 1.00 19.19 216 CYS A O 1
ATOM 1598 N N . SER A 1 239 ? 23.313 27.435 91.241 1.00 16.67 217 SER A N 1
ATOM 1599 C CA . SER A 1 239 ? 24.667 27.444 90.700 1.00 16.16 217 SER A CA 1
ATOM 1600 C C . SER A 1 239 ? 24.838 26.267 89.771 1.00 16.57 217 SER A C 1
ATOM 1601 O O . SER A 1 239 ? 24.607 25.121 90.151 1.00 16.38 217 SER A O 1
ATOM 1604 N N . GLY A 1 240 ? 25.325 26.578 88.574 1.00 16.88 218 GLY A N 1
ATOM 1605 C CA . GLY A 1 240 ? 25.640 25.555 87.598 1.00 18.13 218 GLY A CA 1
ATOM 1606 C C . GLY A 1 240 ? 26.821 26.032 86.763 1.00 18.64 218 GLY A C 1
ATOM 1607 O O . GLY A 1 240 ? 27.770 26.547 87.311 1.00 17.93 218 GLY A O 1
ATOM 1608 N N . GLY A 1 241 ? 26.708 25.931 85.448 1.00 19.26 219 GLY A N 1
ATOM 1609 C CA . GLY A 1 241 ? 27.751 26.417 84.557 1.00 20.61 219 GLY A CA 1
ATOM 1610 C C . GLY A 1 241 ? 27.448 26.106 83.097 1.00 21.58 219 GLY A C 1
ATOM 1611 O O . GLY A 1 241 ? 26.282 26.104 82.690 1.00 20.18 219 GLY A O 1
ATOM 1612 N N . ILE A 1 242 ? 28.526 25.917 82.319 1.00 20.19 220 ILE A N 1
ATOM 1613 C CA . ILE A 1 242 ? 28.426 25.836 80.876 1.00 21.00 220 ILE A CA 1
ATOM 1614 C C . ILE A 1 242 ? 29.149 24.588 80.398 1.00 20.44 220 ILE A C 1
ATOM 1615 O O . ILE A 1 242 ? 30.318 24.400 80.724 1.00 20.46 220 ILE A O 1
ATOM 1620 N N . LEU A 1 243 ? 28.429 23.751 79.642 1.00 18.11 221 LEU A N 1
ATOM 1621 C CA . LEU A 1 243 ? 29.015 22.681 78.863 1.00 19.71 221 LEU A CA 1
ATOM 1622 C C . LEU A 1 243 ? 29.572 23.227 77.556 1.00 17.99 221 LEU A C 1
ATOM 1623 O O . LEU A 1 243 ? 28.966 24.080 76.932 1.00 19.46 221 LEU A O 1
ATOM 1628 N N . GLY A 1 244 ? 30.703 22.662 77.119 1.00 19.82 222 GLY A N 1
ATOM 1629 C CA . GLY A 1 244 ? 31.336 23.045 75.859 1.00 20.53 222 GLY A CA 1
ATOM 1630 C C . GLY A 1 244 ? 32.423 24.115 75.999 1.00 21.57 222 GLY A C 1
ATOM 1631 O O . GLY A 1 244 ? 32.728 24.818 75.014 1.00 23.74 222 GLY A O 1
ATOM 1632 N N . LEU A 1 245 ? 33.020 24.246 77.191 1.00 18.84 223 LEU A N 1
ATOM 1633 C CA . LEU A 1 245 ? 34.104 25.210 77.405 1.00 21.55 223 LEU A CA 1
ATOM 1634 C C . LEU A 1 245 ? 35.493 24.582 77.216 1.00 23.53 223 LEU A C 1
ATOM 1635 O O . LEU A 1 245 ? 36.443 25.016 77.864 1.00 25.18 223 LEU A O 1
ATOM 1640 N N . ASN A 1 246 ? 35.573 23.492 76.445 1.00 22.56 224 ASN A N 1
ATOM 1641 C CA . ASN A 1 246 ? 36.763 22.660 76.272 1.00 24.71 224 ASN A CA 1
ATOM 1642 C C . ASN A 1 246 ? 37.146 21.862 77.520 1.00 24.62 224 ASN A C 1
ATOM 1643 O O . ASN A 1 246 ? 38.240 21.310 77.554 1.00 25.83 224 ASN A O 1
ATOM 1648 N N . GLU A 1 247 ? 36.269 21.740 78.525 1.00 22.44 225 GLU A N 1
ATOM 1649 C CA . GLU A 1 247 ? 36.475 20.800 79.614 1.00 22.14 225 GLU A CA 1
ATOM 1650 C C . GLU A 1 247 ? 36.526 19.362 79.104 1.00 20.23 225 GLU A C 1
ATOM 1651 O O . GLU A 1 247 ? 35.944 19.070 78.073 1.00 25.67 225 GLU A O 1
ATOM 1657 N N . THR A 1 248 ? 37.172 18.453 79.840 1.00 20.67 226 THR A N 1
ATOM 1658 C CA . THR A 1 248 ? 37.055 17.028 79.547 1.00 22.50 226 THR A CA 1
ATOM 1659 C C . THR A 1 248 ? 35.744 16.500 80.143 1.00 23.34 226 THR A C 1
ATOM 1660 O O . THR A 1 248 ? 35.163 17.150 81.019 1.00 20.72 226 THR A O 1
ATOM 1664 N N . LEU A 1 249 ? 35.308 15.314 79.696 1.00 23.78 227 LEU A N 1
ATOM 1665 C CA . LEU A 1 249 ? 34.141 14.676 80.299 1.00 25.83 227 LEU A CA 1
ATOM 1666 C C . LEU A 1 249 ? 34.401 14.466 81.794 1.00 25.78 227 LEU A C 1
ATOM 1667 O O . LEU A 1 249 ? 33.511 14.675 82.613 1.00 22.82 227 LEU A O 1
ATOM 1672 N N . GLU A 1 250 ? 35.642 14.118 82.155 1.00 25.70 228 GLU A N 1
ATOM 1673 C CA . GLU A 1 250 ? 35.999 13.914 83.555 1.00 26.53 228 GLU A CA 1
ATOM 1674 C C . GLU A 1 250 ? 35.763 15.208 84.335 1.00 23.49 228 GLU A C 1
ATOM 1675 O O . GLU A 1 250 ? 35.331 15.173 85.492 1.00 23.35 228 GLU A O 1
ATOM 1681 N N . GLN A 1 251 ? 36.061 16.353 83.713 1.00 22.15 229 GLN A N 1
ATOM 1682 C CA . GLN A 1 251 ? 35.899 17.624 84.391 1.00 20.51 229 GLN A CA 1
ATOM 1683 C C . GLN A 1 251 ? 34.412 17.966 84.583 1.00 20.91 229 GLN A C 1
ATOM 1684 O O . GLN A 1 251 ? 34.070 18.642 85.551 1.00 17.13 229 GLN A O 1
ATOM 1690 N N . ARG A 1 252 ? 33.536 17.536 83.662 1.00 20.58 230 ARG A N 1
ATOM 1691 C CA . ARG A 1 252 ? 32.098 17.721 83.866 1.00 20.50 230 ARG A CA 1
ATOM 1692 C C . ARG A 1 252 ? 31.651 16.974 85.119 1.00 19.25 230 ARG A C 1
ATOM 1693 O O . ARG A 1 252 ? 30.842 17.493 85.883 1.00 18.50 230 ARG A O 1
ATOM 1701 N N . VAL A 1 253 ? 32.193 15.774 85.337 1.00 17.30 231 VAL A N 1
ATOM 1702 C CA . VAL A 1 253 ? 31.872 14.993 86.511 1.00 19.43 231 VAL A CA 1
ATOM 1703 C C . VAL A 1 253 ? 32.407 15.709 87.753 1.00 18.63 231 VAL A C 1
ATOM 1704 O O . VAL A 1 253 ? 31.731 15.777 88.777 1.00 19.86 231 VAL A O 1
ATOM 1708 N N . GLU A 1 254 ? 33.644 16.211 87.695 1.00 21.38 232 GLU A N 1
ATOM 1709 C CA . GLU A 1 254 ? 34.203 16.960 88.806 1.00 19.84 232 GLU A CA 1
ATOM 1710 C C . GLU A 1 254 ? 33.300 18.125 89.179 1.00 19.97 232 GLU A C 1
ATOM 1711 O O . GLU A 1 254 ? 33.205 18.483 90.350 1.00 19.06 232 GLU A O 1
ATOM 1717 N N . MET A 1 255 ? 32.739 18.775 88.157 1.00 21.30 233 MET A N 1
ATOM 1718 C CA . MET A 1 255 ? 31.881 19.933 88.365 1.00 21.92 233 MET A CA 1
ATOM 1719 C C . MET A 1 255 ? 30.619 19.526 89.130 1.00 19.09 233 MET A C 1
ATOM 1720 O O . MET A 1 255 ? 30.241 20.235 90.064 1.00 16.54 233 MET A O 1
ATOM 1725 N N . ALA A 1 256 ? 29.975 18.400 88.743 1.00 17.91 234 ALA A N 1
ATOM 1726 C CA . ALA A 1 256 ? 28.809 17.913 89.481 1.00 16.92 234 ALA A CA 1
ATOM 1727 C C . ALA A 1 256 ? 29.152 17.597 90.939 1.00 17.93 234 ALA A C 1
ATOM 1728 O O . ALA A 1 256 ? 28.401 17.960 91.846 1.00 17.38 234 ALA A O 1
ATOM 1730 N N . PHE A 1 257 ? 30.273 16.900 91.179 1.00 18.29 235 PHE A N 1
ATOM 1731 C CA . PHE A 1 257 ? 30.698 16.554 92.534 1.00 17.35 235 PHE A CA 1
ATOM 1732 C C . PHE A 1 257 ? 30.957 17.788 93.383 1.00 17.53 235 PHE A C 1
ATOM 1733 O O . PHE A 1 257 ? 30.696 17.741 94.580 1.00 16.35 235 PHE A O 1
ATOM 1741 N N . GLU A 1 258 ? 31.422 18.889 92.779 1.00 17.01 236 GLU A N 1
ATOM 1742 C CA . GLU A 1 258 ? 31.632 20.127 93.509 1.00 17.16 236 GLU A CA 1
ATOM 1743 C C . GLU A 1 258 ? 30.293 20.740 93.906 1.00 16.23 236 GLU A C 1
ATOM 1744 O O . GLU A 1 258 ? 30.145 21.246 95.010 1.00 16.65 236 GLU A O 1
ATOM 1750 N N . LEU A 1 259 ? 29.309 20.667 93.005 1.00 18.62 237 LEU A N 1
ATOM 1751 C CA . LEU A 1 259 ? 27.987 21.171 93.355 1.00 17.34 237 LEU A CA 1
ATOM 1752 C C . LEU A 1 259 ? 27.447 20.306 94.486 1.00 16.62 237 LEU A C 1
ATOM 1753 O O . LEU A 1 259 ? 26.821 20.837 95.405 1.00 16.87 237 LEU A O 1
ATOM 1758 N N . LYS A 1 260 ? 27.738 18.996 94.443 1.00 16.96 238 LYS A N 1
ATOM 1759 C CA . LYS A 1 260 ? 27.319 18.092 95.507 1.00 18.18 238 LYS A CA 1
ATOM 1760 C C . LYS A 1 260 ? 27.940 18.513 96.841 1.00 17.65 238 LYS A C 1
ATOM 1761 O O . LYS A 1 260 ? 27.252 18.628 97.843 1.00 16.62 238 LYS A O 1
ATOM 1767 N N . ARG A 1 261 ? 29.256 18.722 96.861 1.00 17.83 239 ARG A N 1
ATOM 1768 C CA . ARG A 1 261 ? 29.929 19.101 98.097 1.00 17.09 239 ARG A CA 1
ATOM 1769 C C . ARG A 1 261 ? 29.351 20.400 98.661 1.00 16.34 239 ARG A C 1
ATOM 1770 O O . ARG A 1 261 ? 29.207 20.537 99.881 1.00 16.40 239 ARG A O 1
ATOM 1778 N N . LEU A 1 262 ? 28.994 21.331 97.772 1.00 17.26 240 LEU A N 1
ATOM 1779 C CA . LEU A 1 262 ? 28.480 22.638 98.142 1.00 17.72 240 LEU A CA 1
ATOM 1780 C C . LEU A 1 262 ? 26.992 22.614 98.517 1.00 18.80 240 LEU A C 1
ATOM 1781 O O . LEU A 1 262 ? 26.484 23.656 98.925 1.00 18.81 240 LEU A O 1
ATOM 1786 N N . HIS A 1 263 ? 26.337 21.461 98.418 1.00 21.48 241 HIS A N 1
ATOM 1787 C CA . HIS A 1 263 ? 24.923 21.294 98.760 1.00 21.22 241 HIS A CA 1
ATOM 1788 C C . HIS A 1 263 ? 24.072 22.190 97.872 1.00 20.90 241 HIS A C 1
ATOM 1789 O O . HIS A 1 263 ? 23.078 22.756 98.329 1.00 21.40 241 HIS A O 1
ATOM 1796 N N . ILE A 1 264 ? 24.479 22.319 96.606 1.00 17.88 242 ILE A N 1
ATOM 1797 C CA . ILE A 1 264 ? 23.701 23.085 95.662 1.00 18.46 242 ILE A CA 1
ATOM 1798 C C . ILE A 1 264 ? 22.524 22.213 95.214 1.00 17.78 242 ILE A C 1
ATOM 1799 O O . ILE A 1 264 ? 22.682 21.056 94.837 1.00 19.18 242 ILE A O 1
ATOM 1804 N N . ASP A 1 265 ? 21.326 22.778 95.201 1.00 18.77 243 ASP A N 1
ATOM 1805 C CA . ASP A 1 265 ? 20.177 21.973 94.832 1.00 17.89 243 ASP A CA 1
ATOM 1806 C C . ASP A 1 265 ? 19.313 22.698 93.796 1.00 17.56 243 ASP A C 1
ATOM 1807 O O . ASP A 1 265 ? 18.169 22.304 93.566 1.00 17.60 243 ASP A O 1
ATOM 1812 N N . SER A 1 266 ? 19.903 23.700 93.157 1.00 16.95 244 SER A N 1
ATOM 1813 C CA . SER A 1 266 ? 19.320 24.378 92.012 1.00 17.98 244 SER A CA 1
ATOM 1814 C C . SER A 1 266 ? 20.448 24.611 91.019 1.00 16.95 244 SER A C 1
ATOM 1815 O O . SER A 1 266 ? 21.346 25.410 91.307 1.00 17.97 244 SER A O 1
ATOM 1818 N N . VAL A 1 267 ? 20.387 23.932 89.860 1.00 16.90 245 VAL A N 1
ATOM 1819 C CA . VAL A 1 267 ? 21.532 23.811 88.954 1.00 17.41 245 VAL A CA 1
ATOM 1820 C C . VAL A 1 267 ? 21.114 24.120 87.517 1.00 16.25 245 VAL A C 1
ATOM 1821 O O . VAL A 1 267 ? 20.446 23.309 86.886 1.00 16.20 245 VAL A O 1
ATOM 1825 N N . PRO A 1 268 ? 21.460 25.299 86.953 1.00 16.41 246 PRO A N 1
ATOM 1826 C CA . PRO A 1 268 ? 21.248 25.583 85.542 1.00 16.47 246 PRO A CA 1
ATOM 1827 C C . PRO A 1 268 ? 22.439 25.116 84.702 1.00 17.75 246 PRO A C 1
ATOM 1828 O O . PRO A 1 268 ? 23.608 25.416 85.006 1.00 17.05 246 PRO A O 1
ATOM 1832 N N . LEU A 1 269 ? 22.141 24.308 83.685 1.00 16.68 247 LEU A N 1
ATOM 1833 C CA . LEU A 1 269 ? 23.183 23.772 82.825 1.00 16.87 247 LEU A CA 1
ATOM 1834 C C . LEU A 1 269 ? 23.091 24.447 81.471 1.00 18.38 247 LEU A C 1
ATOM 1835 O O . LEU A 1 269 ? 22.225 24.143 80.648 1.00 20.89 247 LEU A O 1
ATOM 1840 N N . ASN A 1 270 ? 23.995 25.401 81.271 1.00 18.11 248 ASN A N 1
ATOM 1841 C CA . ASN A 1 270 ? 24.076 26.089 80.002 1.00 17.85 248 ASN A CA 1
ATOM 1842 C C . ASN A 1 270 ? 24.895 25.254 79.019 1.00 20.23 248 ASN A C 1
ATOM 1843 O O . ASN A 1 270 ? 25.698 24.404 79.415 1.00 21.15 248 ASN A O 1
ATOM 1848 N N . ILE A 1 271 ? 24.632 25.479 77.724 1.00 20.17 249 ILE A N 1
ATOM 1849 C CA . ILE A 1 271 ? 25.447 24.948 76.648 1.00 20.99 249 ILE A CA 1
ATOM 1850 C C . ILE A 1 271 ? 26.037 26.133 75.883 1.00 20.52 249 ILE A C 1
ATOM 1851 O O . ILE A 1 271 ? 25.304 27.047 75.522 1.00 22.16 249 ILE A O 1
ATOM 1856 N N . LEU A 1 272 ? 27.370 26.134 75.667 1.00 20.47 250 LEU A N 1
ATOM 1857 C CA . LEU A 1 272 ? 28.024 27.300 75.096 1.00 19.92 250 LEU A CA 1
ATOM 1858 C C . LEU A 1 272 ? 27.330 27.675 73.804 1.00 20.60 250 LEU A C 1
ATOM 1859 O O . LEU A 1 272 ? 27.171 26.837 72.929 1.00 24.34 250 LEU A O 1
ATOM 1864 N N . ASN A 1 273 ? 26.930 28.930 73.718 1.00 24.82 251 ASN A N 1
ATOM 1865 C CA . ASN A 1 273 ? 26.576 29.555 72.460 1.00 28.44 251 ASN A CA 1
ATOM 1866 C C . ASN A 1 273 ? 27.796 30.401 72.081 1.00 31.53 251 ASN A C 1
ATOM 1867 O O . ASN A 1 273 ? 28.032 31.431 72.711 1.00 30.30 251 ASN A O 1
ATOM 1872 N N . PRO A 1 274 ? 28.700 29.933 71.178 1.00 31.84 252 PRO A N 1
ATOM 1873 C CA . PRO A 1 274 ? 29.966 30.631 70.955 1.00 31.06 252 PRO A CA 1
ATOM 1874 C C . PRO A 1 274 ? 29.727 32.007 70.339 1.00 34.57 252 PRO A C 1
ATOM 1875 O O . PRO A 1 274 ? 28.971 32.154 69.371 1.00 34.91 252 PRO A O 1
ATOM 1879 N N . VAL A 1 275 ? 30.353 33.009 70.967 1.00 29.88 253 VAL A N 1
ATOM 1880 C CA . VAL A 1 275 ? 30.154 34.398 70.614 1.00 35.39 253 VAL A CA 1
ATOM 1881 C C . VAL A 1 275 ? 31.348 34.885 69.792 1.00 33.57 253 VAL A C 1
ATOM 1882 O O . VAL A 1 275 ? 32.497 34.746 70.215 1.00 28.31 253 VAL A O 1
ATOM 1886 N N . LYS A 1 276 ? 31.032 35.466 68.628 1.00 36.45 254 LYS A N 1
ATOM 1887 C CA . LYS A 1 276 ? 32.024 36.026 67.722 1.00 40.52 254 LYS A CA 1
ATOM 1888 C C . LYS A 1 276 ? 32.779 37.125 68.461 1.00 34.61 254 LYS A C 1
ATOM 1889 O O . LYS A 1 276 ? 32.154 38.019 69.026 1.00 40.17 254 LYS A O 1
ATOM 1895 N N . GLY A 1 277 ? 34.112 37.024 68.479 1.00 34.62 255 GLY A N 1
ATOM 1896 C CA . GLY A 1 277 ? 34.940 38.022 69.126 1.00 35.07 255 GLY A CA 1
ATOM 1897 C C . GLY A 1 277 ? 35.535 37.523 70.440 1.00 37.72 255 GLY A C 1
ATOM 1898 O O . GLY A 1 277 ? 36.511 38.091 70.922 1.00 43.64 255 GLY A O 1
ATOM 1899 N N . THR A 1 278 ? 35.008 36.413 70.977 1.00 35.56 256 THR A N 1
ATOM 1900 C CA . THR A 1 278 ? 35.501 35.866 72.229 1.00 34.02 256 THR A CA 1
ATOM 1901 C C . THR A 1 278 ? 36.536 34.794 71.924 1.00 31.04 256 THR A C 1
ATOM 1902 O O . THR A 1 278 ? 36.528 34.218 70.839 1.00 29.54 256 THR A O 1
ATOM 1906 N N . PRO A 1 279 ? 37.504 34.547 72.830 1.00 29.77 257 PRO A N 1
ATOM 1907 C CA . PRO A 1 279 ? 38.446 33.448 72.663 1.00 31.70 257 PRO A CA 1
ATOM 1908 C C . PRO A 1 279 ? 37.814 32.073 72.421 1.00 31.92 257 PRO A C 1
ATOM 1909 O O . PRO A 1 279 ? 38.453 31.204 71.831 1.00 30.36 257 PRO A O 1
ATOM 1913 N N . PHE A 1 280 ? 36.554 31.886 72.841 1.00 29.44 258 PHE A N 1
ATOM 1914 C CA . PHE A 1 280 ? 35.862 30.625 72.600 1.00 27.00 258 PHE A CA 1
ATOM 1915 C C . PHE A 1 280 ? 34.952 30.686 71.371 1.00 26.34 258 PHE A C 1
ATOM 1916 O O . PHE A 1 280 ? 34.123 29.797 71.170 1.00 27.36 258 PHE A O 1
ATOM 1924 N N . GLU A 1 281 ? 35.125 31.669 70.481 1.00 29.12 259 GLU A N 1
ATOM 1925 C CA . GLU A 1 281 ? 34.229 31.739 69.334 1.00 30.52 259 GLU A CA 1
ATOM 1926 C C . GLU A 1 281 ? 34.366 30.494 68.458 1.00 27.67 259 GLU A C 1
ATOM 1927 O O . GLU A 1 281 ? 33.410 30.136 67.784 1.00 27.36 259 GLU A O 1
ATOM 1933 N N . SER A 1 282 ? 35.495 29.786 68.507 1.00 29.23 260 SER A N 1
ATOM 1934 C CA . SER A 1 282 ? 35.656 28.653 67.609 1.00 32.53 260 SER A CA 1
ATOM 1935 C C . SER A 1 282 ? 35.576 27.319 68.347 1.00 31.07 260 SER A C 1
ATOM 1936 O O . SER A 1 282 ? 35.996 26.300 67.801 1.00 26.62 260 SER A O 1
ATOM 1939 N N . ASN A 1 283 ? 35.052 27.301 69.583 1.00 30.03 261 ASN A N 1
ATOM 1940 C CA . ASN A 1 283 ? 34.870 26.019 70.253 1.00 28.02 261 ASN A CA 1
ATOM 1941 C C . ASN A 1 283 ? 33.895 25.154 69.457 1.00 26.74 261 ASN A C 1
ATOM 1942 O O . ASN A 1 283 ? 32.887 25.660 68.980 1.00 27.23 261 ASN A O 1
ATOM 1947 N N . GLU A 1 284 ? 34.147 23.845 69.411 1.00 29.37 262 GLU A N 1
ATOM 1948 C CA . GLU A 1 284 ? 33.282 22.942 68.658 1.00 30.53 262 GLU A CA 1
ATOM 1949 C C . GLU A 1 284 ? 31.967 22.680 69.390 1.00 29.47 262 GLU A C 1
ATOM 1950 O O . GLU A 1 284 ? 31.943 22.530 70.615 1.00 27.97 262 GLU A O 1
ATOM 1956 N N . ALA A 1 285 ? 30.880 22.617 68.614 1.00 26.99 263 ALA A N 1
ATOM 1957 C CA . ALA A 1 285 ? 29.584 22.207 69.137 1.00 28.19 263 ALA A CA 1
ATOM 1958 C C . ALA A 1 285 ? 29.676 20.803 69.734 1.00 26.25 263 ALA A C 1
ATOM 1959 O O . ALA A 1 285 ? 30.464 19.966 69.299 1.00 25.23 263 ALA A O 1
ATOM 1961 N N . LEU A 1 286 ? 28.923 20.572 70.808 1.00 24.75 264 LEU A N 1
ATOM 1962 C CA . LEU A 1 286 ? 28.756 19.233 71.345 1.00 21.97 264 LEU A CA 1
ATOM 1963 C C . LEU A 1 286 ? 27.661 18.493 70.588 1.00 21.44 264 LEU A C 1
ATOM 1964 O O . LEU A 1 286 ? 26.692 19.112 70.138 1.00 24.46 264 LEU A O 1
ATOM 1969 N N . ARG A 1 287 ? 27.779 17.172 70.523 1.00 20.46 265 ARG A N 1
ATOM 1970 C CA . ARG A 1 287 ? 26.727 16.319 69.966 1.00 21.97 265 ARG A CA 1
ATOM 1971 C C . ARG A 1 287 ? 25.518 16.346 70.907 1.00 19.84 265 ARG A C 1
ATOM 1972 O O . ARG A 1 287 ? 25.685 16.312 72.132 1.00 18.51 265 ARG A O 1
ATOM 1980 N N . PRO A 1 288 ? 24.258 16.449 70.411 1.00 18.36 266 PRO A N 1
ATOM 1981 C CA . PRO A 1 288 ? 23.104 16.392 71.311 1.00 18.18 266 PRO A CA 1
ATOM 1982 C C . PRO A 1 288 ? 23.150 15.252 72.312 1.00 17.59 266 PRO A C 1
ATOM 1983 O O . PRO A 1 288 ? 22.882 15.500 73.494 1.00 19.28 266 PRO A O 1
ATOM 1987 N N . LEU A 1 289 ? 23.478 14.025 71.882 1.00 15.35 267 LEU A N 1
ATOM 1988 C CA . LEU A 1 289 ? 23.458 12.931 72.836 1.00 17.43 267 LEU A CA 1
ATOM 1989 C C . LEU A 1 289 ? 24.534 13.127 73.906 1.00 19.42 267 LEU A C 1
ATOM 1990 O O . LEU A 1 289 ? 24.383 12.648 75.027 1.00 17.91 267 LEU A O 1
ATOM 1995 N N . ASP A 1 290 ? 25.645 13.780 73.571 1.00 18.53 268 ASP A N 1
ATOM 1996 C CA . ASP A 1 290 ? 26.682 13.996 74.583 1.00 18.72 268 ASP A CA 1
ATOM 1997 C C . ASP A 1 290 ? 26.118 14.888 75.692 1.00 19.21 268 ASP A C 1
ATOM 1998 O O . ASP A 1 290 ? 26.375 14.654 76.879 1.00 18.83 268 ASP A O 1
ATOM 2003 N N . ILE A 1 291 ? 25.407 15.942 75.282 1.00 19.34 269 ILE A N 1
ATOM 2004 C CA . ILE A 1 291 ? 24.782 16.878 76.204 1.00 19.44 269 ILE A CA 1
ATOM 2005 C C . ILE A 1 291 ? 23.777 16.122 77.067 1.00 19.09 269 ILE A C 1
ATOM 2006 O O . ILE A 1 291 ? 23.745 16.306 78.276 1.00 18.70 269 ILE A O 1
ATOM 2011 N N . LEU A 1 292 ? 22.916 15.333 76.426 1.00 18.05 270 LEU A N 1
ATOM 2012 C CA . LEU A 1 292 ? 21.862 14.640 77.167 1.00 16.92 270 LEU A CA 1
ATOM 2013 C C . LEU A 1 292 ? 22.472 13.613 78.120 1.00 17.09 270 LEU A C 1
ATOM 2014 O O . LEU A 1 292 ? 21.992 13.477 79.236 1.00 16.69 270 LEU A O 1
ATOM 2019 N N . ARG A 1 293 ? 23.549 12.915 77.722 1.00 16.38 271 ARG A N 1
ATOM 2020 C CA . ARG A 1 293 ? 24.189 11.980 78.648 1.00 17.18 271 ARG A CA 1
ATOM 2021 C C . ARG A 1 293 ? 24.719 12.736 79.860 1.00 16.16 271 ARG A C 1
ATOM 2022 O O . ARG A 1 293 ? 24.685 12.216 80.973 1.00 17.18 271 ARG A O 1
ATOM 2030 N N . THR A 1 294 ? 25.253 13.943 79.629 1.00 18.75 272 THR A N 1
ATOM 2031 C CA . THR A 1 294 ? 25.813 14.755 80.704 1.00 17.78 272 THR A CA 1
ATOM 2032 C C . THR A 1 294 ? 24.708 15.151 81.684 1.00 17.73 272 THR A C 1
ATOM 2033 O O . THR A 1 294 ? 24.884 15.060 82.897 1.00 16.62 272 THR A O 1
ATOM 2037 N N . PHE A 1 295 ? 23.564 15.580 81.156 1.00 17.02 273 PHE A N 1
ATOM 2038 C CA . PHE A 1 295 ? 22.422 15.919 82.003 1.00 16.65 273 PHE A CA 1
ATOM 2039 C C . PHE A 1 295 ? 22.033 14.723 82.883 1.00 16.37 273 PHE A C 1
ATOM 2040 O O . PHE A 1 295 ? 21.803 14.841 84.097 1.00 14.63 273 PHE A O 1
ATOM 2048 N N . ALA A 1 296 ? 21.964 13.533 82.278 1.00 15.84 274 ALA A N 1
ATOM 2049 C CA . ALA A 1 296 ? 21.569 12.349 83.012 1.00 15.86 274 ALA A CA 1
ATOM 2050 C C . ALA A 1 296 ? 22.561 12.040 84.134 1.00 16.94 274 ALA A C 1
ATOM 2051 O O . ALA A 1 296 ? 22.168 11.736 85.249 1.00 16.00 274 ALA A O 1
ATOM 2053 N N . VAL A 1 297 ? 23.864 12.130 83.846 1.00 16.28 275 VAL A N 1
ATOM 2054 C CA . VAL A 1 297 ? 24.887 11.882 84.863 1.00 15.81 275 VAL A CA 1
ATOM 2055 C C . VAL A 1 297 ? 24.818 12.898 86.001 1.00 14.49 275 VAL A C 1
ATOM 2056 O O . VAL A 1 297 ? 24.990 12.523 87.168 1.00 15.19 275 VAL A O 1
ATOM 2060 N N . PHE A 1 298 ? 24.524 14.168 85.698 1.00 14.44 276 PHE A N 1
ATOM 2061 C CA . PHE A 1 298 ? 24.311 15.151 86.745 1.00 16.43 276 PHE A CA 1
ATOM 2062 C C . PHE A 1 298 ? 23.157 14.715 87.655 1.00 14.76 276 PHE A C 1
ATOM 2063 O O . PHE A 1 298 ? 23.266 14.842 88.879 1.00 15.03 276 PHE A O 1
ATOM 2071 N N . ARG A 1 299 ? 22.082 14.164 87.082 1.00 16.08 277 ARG A N 1
ATOM 2072 C CA . ARG A 1 299 ? 20.987 13.664 87.915 1.00 15.76 277 ARG A CA 1
ATOM 2073 C C . ARG A 1 299 ? 21.429 12.492 88.809 1.00 15.33 277 ARG A C 1
ATOM 2074 O O . ARG A 1 299 ? 21.013 12.362 89.962 1.00 16.49 277 ARG A O 1
ATOM 2082 N N . PHE A 1 300 ? 22.276 11.598 88.291 1.00 15.08 278 PHE A N 1
ATOM 2083 C CA . PHE A 1 300 ? 22.732 10.478 89.106 1.00 15.86 278 PHE A CA 1
ATOM 2084 C C . PHE A 1 300 ? 23.547 10.986 90.296 1.00 16.11 278 PHE A C 1
ATOM 2085 O O . PHE A 1 300 ? 23.460 10.427 91.386 1.00 16.92 278 PHE A O 1
ATOM 2093 N N . ILE A 1 301 ? 24.348 12.030 90.080 1.00 16.49 279 ILE A N 1
ATOM 2094 C CA . ILE A 1 301 ? 25.201 12.592 91.132 1.00 16.93 279 ILE A CA 1
ATOM 2095 C C . ILE A 1 301 ? 24.385 13.465 92.096 1.00 16.41 279 ILE A C 1
ATOM 2096 O O . ILE A 1 301 ? 24.715 13.576 93.279 1.00 16.79 279 ILE A O 1
ATOM 2101 N N . LEU A 1 302 ? 23.313 14.090 91.594 1.00 15.19 280 LEU A N 1
ATOM 2102 C CA . LEU A 1 302 ? 22.534 15.037 92.374 1.00 15.39 280 LEU A CA 1
ATOM 2103 C C . LEU A 1 302 ? 21.056 14.655 92.343 1.00 17.46 280 LEU A C 1
ATOM 2104 O O . LEU A 1 302 ? 20.244 15.407 91.775 1.00 16.44 280 LEU A O 1
ATOM 2109 N N . PRO A 1 303 ? 20.684 13.505 92.935 1.00 16.99 281 PRO A N 1
ATOM 2110 C CA . PRO A 1 303 ? 19.334 12.963 92.818 1.00 17.69 281 PRO A CA 1
ATOM 2111 C C . PRO A 1 303 ? 18.212 13.870 93.308 1.00 17.89 281 PRO A C 1
ATOM 2112 O O . PRO A 1 303 ? 17.125 13.782 92.750 1.00 18.31 281 PRO A O 1
ATOM 2116 N N . ASN A 1 304 ? 18.511 14.749 94.270 1.00 18.62 282 ASN A N 1
ATOM 2117 C CA . ASN A 1 304 ? 17.543 15.606 94.952 1.00 22.29 282 ASN A CA 1
ATOM 2118 C C . ASN A 1 304 ? 17.452 17.016 94.352 1.00 21.59 282 ASN A C 1
ATOM 2119 O O . ASN A 1 304 ? 16.680 17.832 94.858 1.00 17.79 282 ASN A O 1
ATOM 2124 N N . ALA A 1 305 ? 18.234 17.326 93.300 1.00 17.58 283 ALA A N 1
ATOM 2125 C CA . ALA A 1 305 ? 18.399 18.700 92.846 1.00 17.18 283 ALA A CA 1
ATOM 2126 C C . ALA A 1 305 ? 17.374 19.082 91.784 1.00 15.28 283 ALA A C 1
ATOM 2127 O O . ALA A 1 305 ? 16.856 18.232 91.063 1.00 16.56 283 ALA A O 1
ATOM 2129 N N . LEU A 1 306 ? 17.108 20.382 91.717 1.00 16.53 284 LEU A N 1
ATOM 2130 C CA . LEU A 1 306 ? 16.309 20.995 90.668 1.00 16.88 284 LEU A CA 1
ATOM 2131 C C . LEU A 1 306 ? 17.277 21.414 89.564 1.00 16.13 284 LEU A C 1
ATOM 2132 O O . LEU A 1 306 ? 17.973 22.413 89.707 1.00 17.26 284 LEU A O 1
ATOM 2137 N N . ILE A 1 307 ? 17.333 20.609 88.504 1.00 15.18 285 ILE A N 1
ATOM 2138 C CA . ILE A 1 307 ? 18.349 20.758 87.470 1.00 15.56 285 ILE A CA 1
ATOM 2139 C C . ILE A 1 307 ? 17.651 21.220 86.203 1.00 15.88 285 ILE A C 1
ATOM 2140 O O . ILE A 1 307 ? 16.653 20.605 85.818 1.00 14.90 285 ILE A O 1
ATOM 2145 N N . ARG A 1 308 ? 18.105 22.341 85.629 1.00 16.24 286 ARG A N 1
ATOM 2146 C CA . ARG A 1 308 ? 17.363 22.934 84.514 1.00 17.56 286 ARG A CA 1
ATOM 2147 C C . ARG A 1 308 ? 18.296 23.216 83.354 1.00 17.97 286 ARG A C 1
ATOM 2148 O O . ARG A 1 308 ? 19.523 23.272 83.524 1.00 17.35 286 ARG A O 1
ATOM 2156 N N . THR A 1 309 ? 17.689 23.400 82.178 1.00 17.71 287 THR A N 1
ATOM 2157 C CA . THR A 1 309 ? 18.410 24.002 81.070 1.00 18.21 287 THR A CA 1
ATOM 2158 C C . THR A 1 309 ? 18.376 25.514 81.223 1.00 17.91 287 THR A C 1
ATOM 2159 O O . THR A 1 309 ? 17.532 26.079 81.898 1.00 17.70 287 THR A O 1
ATOM 2163 N N . ALA A 1 310 ? 19.352 26.173 80.620 1.00 19.68 288 ALA A N 1
ATOM 2164 C CA . ALA A 1 310 ? 19.382 27.616 80.601 1.00 19.41 288 ALA A CA 1
ATOM 2165 C C . ALA A 1 310 ? 19.783 28.037 79.198 1.00 18.92 288 ALA A C 1
ATOM 2166 O O . ALA A 1 310 ? 19.089 27.702 78.245 1.00 19.86 288 ALA A O 1
ATOM 2168 N N . GLY A 1 311 ? 20.879 28.773 79.058 1.00 17.23 289 GLY A N 1
ATOM 2169 C CA . GLY A 1 311 ? 21.264 29.252 77.745 1.00 17.78 289 GLY A CA 1
ATOM 2170 C C . GLY A 1 311 ? 21.689 28.117 76.816 1.00 17.05 289 GLY A C 1
ATOM 2171 O O . GLY A 1 311 ? 22.117 27.056 77.267 1.00 18.35 289 GLY A O 1
ATOM 2172 N N . GLY A 1 312 ? 21.513 28.363 75.505 1.00 18.79 290 GLY A N 1
ATOM 2173 C CA . GLY A 1 312 ? 21.956 27.486 74.435 1.00 18.30 290 GLY A CA 1
ATOM 2174 C C . GLY A 1 312 ? 21.119 26.223 74.264 1.00 19.52 290 GLY A C 1
ATOM 2175 O O . GLY A 1 312 ? 21.501 25.370 73.486 1.00 20.93 290 GLY A O 1
ATOM 2176 N N . ARG A 1 313 ? 19.960 26.118 74.919 1.00 18.02 291 ARG A N 1
ATOM 2177 C CA . ARG A 1 313 ? 19.131 24.925 74.799 1.00 18.44 291 ARG A CA 1
ATOM 2178 C C . ARG A 1 313 ? 18.622 24.692 73.373 1.00 17.01 291 ARG A C 1
ATOM 2179 O O . ARG A 1 313 ? 18.808 23.621 72.827 1.00 19.33 291 ARG A O 1
ATOM 2187 N N . GLU A 1 314 ? 17.928 25.657 72.770 1.00 19.89 292 GLU A N 1
ATOM 2188 C CA . GLU A 1 314 ? 17.281 25.448 71.477 1.00 20.15 292 GLU A CA 1
ATOM 2189 C C . GLU A 1 314 ? 18.338 25.249 70.395 1.00 22.98 292 GLU A C 1
ATOM 2190 O O . GLU A 1 314 ? 18.233 24.327 69.580 1.00 21.24 292 GLU A O 1
ATOM 2196 N N . VAL A 1 315 ? 19.405 26.061 70.462 1.00 20.52 293 VAL A N 1
ATOM 2197 C CA . VAL A 1 315 ? 20.434 26.078 69.432 1.00 23.32 293 VAL A CA 1
ATOM 2198 C C . VAL A 1 315 ? 21.171 24.737 69.355 1.00 21.59 293 VAL A C 1
ATOM 2199 O O . VAL A 1 315 ? 21.508 24.260 68.264 1.00 19.72 293 VAL A O 1
ATOM 2203 N N . ASN A 1 316 ? 21.403 24.122 70.517 1.00 19.33 294 ASN A N 1
ATOM 2204 C CA . ASN A 1 316 ? 22.333 23.017 70.633 1.00 19.75 294 ASN A CA 1
ATOM 2205 C C . ASN A 1 316 ? 21.638 21.665 70.745 1.00 18.83 294 ASN A C 1
ATOM 2206 O O . ASN A 1 316 ? 22.280 20.664 70.470 1.00 17.41 294 ASN A O 1
ATOM 2211 N N . LEU A 1 317 ? 20.362 21.614 71.196 1.00 18.34 295 LEU A N 1
ATOM 2212 C CA . LEU A 1 317 ? 19.635 20.352 71.311 1.00 18.15 295 LEU A CA 1
ATOM 2213 C C . LEU A 1 317 ? 18.606 20.169 70.189 1.00 17.02 295 LEU A C 1
ATOM 2214 O O . LEU A 1 317 ? 18.181 19.040 69.938 1.00 18.39 295 LEU A O 1
ATOM 2219 N N . ARG A 1 318 ? 18.131 21.265 69.593 1.00 18.84 296 ARG A N 1
ATOM 2220 C CA . ARG A 1 318 ? 17.230 21.212 68.452 1.00 20.81 296 ARG A CA 1
ATOM 2221 C C . ARG A 1 318 ? 16.026 20.332 68.795 1.00 21.40 296 ARG A C 1
ATOM 2222 O O . ARG A 1 318 ? 15.397 20.572 69.817 1.00 21.20 296 ARG A O 1
ATOM 2230 N N . ASP A 1 319 ? 15.695 19.330 67.963 1.00 21.93 297 ASP A N 1
ATOM 2231 C CA . ASP A 1 319 ? 14.493 18.544 68.185 1.00 24.14 297 ASP A CA 1
ATOM 2232 C C . ASP A 1 319 ? 14.687 17.475 69.250 1.00 23.57 297 ASP A C 1
ATOM 2233 O O . ASP A 1 319 ? 13.762 16.711 69.459 1.00 23.72 297 ASP A O 1
ATOM 2238 N N . LEU A 1 320 ? 15.830 17.466 69.957 1.00 21.23 298 LEU A N 1
ATOM 2239 C CA . LEU A 1 320 ? 16.023 16.577 71.087 1.00 21.11 298 LEU A CA 1
ATOM 2240 C C . LEU A 1 320 ? 15.859 17.303 72.430 1.00 18.48 298 LEU A C 1
ATOM 2241 O O . LEU A 1 320 ? 16.064 16.697 73.478 1.00 17.69 298 LEU A O 1
ATOM 2246 N N . GLN A 1 321 ? 15.484 18.586 72.419 1.00 18.92 299 GLN A N 1
ATOM 2247 C CA . GLN A 1 321 ? 15.270 19.340 73.648 1.00 21.08 299 GLN A CA 1
ATOM 2248 C C . GLN A 1 321 ? 14.335 18.607 74.601 1.00 20.79 299 GLN A C 1
ATOM 2249 O O . GLN A 1 321 ? 14.568 18.627 75.790 1.00 18.99 299 GLN A O 1
ATOM 2255 N N . ALA A 1 322 ? 13.242 18.016 74.085 1.00 21.11 300 ALA A N 1
ATOM 2256 C CA . ALA A 1 322 ? 12.266 17.310 74.919 1.00 19.23 300 ALA A CA 1
ATOM 2257 C C . ALA A 1 322 ? 12.873 16.156 75.701 1.00 20.10 300 ALA A C 1
ATOM 2258 O O . ALA A 1 322 ? 12.356 15.741 76.746 1.00 21.59 300 ALA A O 1
ATOM 2260 N N . TYR A 1 323 ? 13.986 15.594 75.202 1.00 19.07 301 TYR A N 1
ATOM 2261 C CA . TYR A 1 323 ? 14.595 14.480 75.893 1.00 18.40 301 TYR A CA 1
ATOM 2262 C C . TYR A 1 323 ? 15.040 14.913 77.291 1.00 18.29 301 TYR A C 1
ATOM 2263 O O . TYR A 1 323 ? 15.144 14.065 78.163 1.00 17.22 301 TYR A O 1
ATOM 2272 N N . ALA A 1 324 ? 15.430 16.182 77.477 1.00 19.45 302 ALA A N 1
ATOM 2273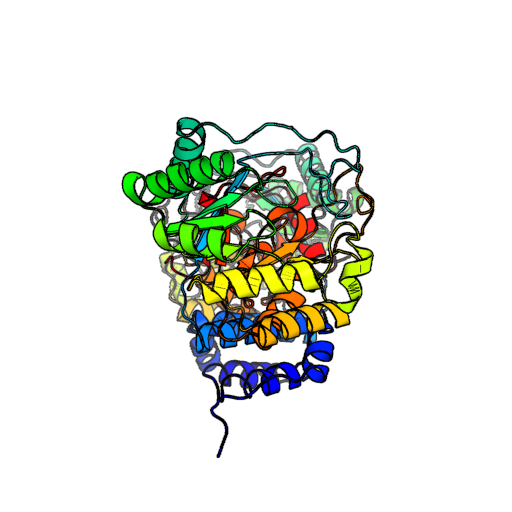 C CA . ALA A 1 324 ? 16.031 16.600 78.744 1.00 18.79 302 ALA A CA 1
ATOM 2274 C C . ALA A 1 324 ? 15.074 16.378 79.916 1.00 19.36 302 ALA A C 1
ATOM 2275 O O . ALA A 1 324 ? 15.490 15.890 80.960 1.00 16.93 302 ALA A O 1
ATOM 2277 N N . LEU A 1 325 ? 13.791 16.720 79.748 1.00 18.10 303 LEU A N 1
ATOM 2278 C CA . LEU A 1 325 ? 12.830 16.656 80.846 1.00 17.24 303 LEU A CA 1
ATOM 2279 C C . LEU A 1 325 ? 12.323 15.242 81.154 1.00 16.56 303 LEU A C 1
ATOM 2280 O O . LEU A 1 325 ? 11.774 15.005 82.239 1.00 16.88 303 LEU A O 1
ATOM 2285 N N . LYS A 1 326 ? 12.500 14.281 80.242 1.00 15.45 304 LYS A N 1
ATOM 2286 C CA . LYS A 1 326 ? 12.355 12.880 80.588 1.00 16.48 304 LYS A CA 1
ATOM 2287 C C . LYS A 1 326 ? 13.714 12.174 80.586 1.00 16.36 304 LYS A C 1
ATOM 2288 O O . LYS A 1 326 ? 13.772 10.959 80.397 1.00 16.72 304 LYS A O 1
ATOM 2294 N N . GLY A 1 327 ? 14.800 12.931 80.858 1.00 17.61 305 GLY A N 1
ATOM 2295 C CA . GLY A 1 327 ? 16.130 12.356 80.968 1.00 18.04 305 GLY A CA 1
ATOM 2296 C C . GLY A 1 327 ? 16.958 12.948 82.111 1.00 18.60 305 GLY A C 1
ATOM 2297 O O . GLY A 1 327 ? 18.188 12.989 82.040 1.00 18.38 305 GLY A O 1
ATOM 2298 N N . GLY A 1 328 ? 16.278 13.365 83.178 1.00 17.42 306 GLY A N 1
ATOM 2299 C CA . GLY A 1 328 ? 16.955 13.801 84.385 1.00 18.93 306 GLY A CA 1
ATOM 2300 C C . GLY A 1 328 ? 16.638 15.234 84.831 1.00 16.79 306 GLY A C 1
ATOM 2301 O O . GLY A 1 328 ? 16.735 15.501 86.020 1.00 17.16 306 GLY A O 1
ATOM 2302 N N . LEU A 1 329 ? 16.353 16.152 83.902 1.00 16.25 307 LEU A N 1
ATOM 2303 C CA . LEU A 1 329 ? 16.060 17.530 84.265 1.00 16.66 307 LEU A CA 1
ATOM 2304 C C . LEU A 1 329 ? 14.598 17.701 84.709 1.00 17.34 307 LEU A C 1
ATOM 2305 O O . LEU A 1 329 ? 13.704 16.945 84.289 1.00 16.24 307 LEU A O 1
ATOM 2310 N N . ASN A 1 330 ? 14.364 18.756 85.497 1.00 16.78 308 ASN A N 1
ATOM 2311 C CA . ASN A 1 330 ? 13.022 19.055 86.005 1.00 17.64 308 ASN A CA 1
ATOM 2312 C C . ASN A 1 330 ? 12.795 20.555 86.149 1.00 18.04 308 ASN A C 1
ATOM 2313 O O . ASN A 1 330 ? 11.983 21.025 86.980 1.00 16.37 308 ASN A O 1
ATOM 2318 N N . GLY A 1 331 ? 13.544 21.320 85.355 1.00 16.40 309 GLY A N 1
ATOM 2319 C CA . GLY A 1 331 ? 13.285 22.734 85.200 1.00 15.96 309 GLY A CA 1
ATOM 2320 C C . GLY A 1 331 ? 13.735 23.228 83.842 1.00 17.05 309 GLY A C 1
ATOM 2321 O O . GLY A 1 331 ? 14.479 22.525 83.136 1.00 17.49 309 GLY A O 1
ATOM 2322 N N . ILE A 1 332 ? 13.298 24.453 83.514 1.00 16.95 310 ILE A N 1
ATOM 2323 C CA . ILE A 1 332 ? 13.508 25.014 82.195 1.00 17.02 310 ILE A CA 1
ATOM 2324 C C . ILE A 1 332 ? 13.456 26.533 82.288 1.00 17.54 310 ILE A C 1
ATOM 2325 O O . ILE A 1 332 ? 12.576 27.107 82.932 1.00 19.32 310 ILE A O 1
ATOM 2330 N N . MET A 1 333 ? 14.432 27.174 81.640 1.00 18.15 311 MET A N 1
ATOM 2331 C CA . MET A 1 333 ? 14.412 28.611 81.448 1.00 17.12 311 MET A CA 1
ATOM 2332 C C . MET A 1 333 ? 13.784 28.913 80.086 1.00 19.54 311 MET A C 1
ATOM 2333 O O . MET A 1 333 ? 14.212 28.364 79.072 1.00 21.34 311 MET A O 1
ATOM 2338 N N . VAL A 1 334 ? 12.757 29.770 80.077 1.00 18.77 312 VAL A N 1
ATOM 2339 C CA . VAL A 1 334 ? 12.053 30.102 78.842 1.00 19.88 312 VAL A CA 1
ATOM 2340 C C . VAL A 1 334 ? 12.168 31.603 78.588 1.00 20.98 312 VAL A C 1
ATOM 2341 O O . VAL A 1 334 ? 12.434 32.380 79.498 1.00 21.63 312 VAL A O 1
ATOM 2345 N N . GLY A 1 335 ? 11.914 32.021 77.345 1.00 22.87 313 GLY A N 1
ATOM 2346 C CA . GLY A 1 335 ? 11.804 33.444 77.069 1.00 25.01 313 GLY A CA 1
ATOM 2347 C C . GLY A 1 335 ? 13.125 34.052 76.592 1.00 25.33 313 GLY A C 1
ATOM 2348 O O . GLY A 1 335 ? 13.259 35.265 76.476 1.00 31.16 313 GLY A O 1
ATOM 2349 N N . GLY A 1 336 ? 14.082 33.212 76.242 1.00 22.56 314 GLY A N 1
ATOM 2350 C CA . GLY A 1 336 ? 15.354 33.734 75.761 1.00 26.81 314 GLY A CA 1
ATOM 2351 C C . GLY A 1 336 ? 16.258 34.223 76.900 1.00 25.01 314 GLY A C 1
ATOM 2352 O O . GLY A 1 336 ? 15.895 34.124 78.076 1.00 26.90 314 GLY A O 1
ATOM 2353 N N . TYR A 1 337 ? 17.424 34.772 76.522 1.00 21.76 315 TYR A N 1
ATOM 2354 C CA . TYR A 1 337 ? 18.587 34.850 77.402 1.00 21.92 315 TYR A CA 1
ATOM 2355 C C . TYR A 1 337 ? 19.043 36.300 77.472 1.00 23.31 315 TYR A C 1
ATOM 2356 O O . TYR A 1 337 ? 18.205 37.176 77.619 1.00 26.89 315 TYR A O 1
ATOM 2365 N N . LEU A 1 338 ? 20.349 36.535 77.582 1.00 25.48 316 LEU A N 1
ATOM 2366 C CA . LEU A 1 338 ? 20.862 37.873 77.847 1.00 24.53 316 LEU A CA 1
ATOM 2367 C C . LEU A 1 338 ? 21.127 38.601 76.523 1.00 24.12 316 LEU A C 1
ATOM 2368 O O . LEU A 1 338 ? 20.695 39.731 76.341 1.00 23.48 316 LEU A O 1
ATOM 2373 N N . THR A 1 339 ? 21.887 37.975 75.630 1.00 22.83 317 THR A N 1
ATOM 2374 C CA . THR A 1 339 ? 22.204 38.565 74.337 1.00 25.36 317 THR A CA 1
ATOM 2375 C C . THR A 1 339 ? 21.772 37.653 73.189 1.00 28.95 317 THR A C 1
ATOM 2376 O O . THR A 1 339 ? 22.071 37.935 72.032 1.00 27.76 317 THR A O 1
ATOM 2380 N N . THR A 1 340 ? 21.040 36.575 73.511 1.00 28.01 318 THR A N 1
ATOM 2381 C CA . THR A 1 340 ? 20.625 35.554 72.558 1.00 27.66 318 THR A CA 1
ATOM 2382 C C . THR A 1 340 ? 19.152 35.258 72.810 1.00 26.13 318 THR A C 1
ATOM 2383 O O . THR A 1 340 ? 18.653 35.447 73.917 1.00 27.21 318 THR A O 1
ATOM 2387 N N . GLY A 1 341 ? 18.441 34.827 71.774 1.00 26.38 319 GLY A N 1
ATOM 2388 C CA . GLY A 1 341 ? 17.008 34.637 71.889 1.00 29.17 319 GLY A CA 1
ATOM 2389 C C . GLY A 1 341 ? 16.685 33.177 72.199 1.00 30.03 319 GLY A C 1
ATOM 2390 O O . GLY A 1 341 ? 17.574 32.318 72.210 1.00 30.92 319 GLY A O 1
ATOM 2391 N N . GLY A 1 342 ? 15.399 32.937 72.463 1.00 27.39 320 GLY A N 1
ATOM 2392 C CA . GLY A 1 342 ? 14.836 31.606 72.632 1.00 28.54 320 GLY A CA 1
ATOM 2393 C C . GLY A 1 342 ? 13.589 31.445 71.762 1.00 30.02 320 GLY A C 1
ATOM 2394 O O . GLY A 1 342 ? 13.183 32.396 71.096 1.00 28.14 320 GLY A O 1
ATOM 2395 N N . ARG A 1 343 ? 12.967 30.260 71.794 1.00 28.36 321 ARG A N 1
ATOM 2396 C CA . ARG A 1 343 ? 11.778 30.044 70.989 1.00 26.81 321 ARG A CA 1
ATOM 2397 C C . ARG A 1 343 ? 10.556 30.529 71.758 1.00 25.13 321 ARG A C 1
ATOM 2398 O O . ARG A 1 343 ? 10.672 31.057 72.854 1.00 25.10 321 ARG A O 1
ATOM 2406 N N . SER A 1 344 ? 9.374 30.351 71.171 1.00 25.45 322 SER A N 1
ATOM 2407 C CA . SER A 1 344 ? 8.150 30.781 71.827 1.00 27.05 322 SER A CA 1
ATOM 2408 C C . SER A 1 344 ? 7.956 30.021 73.133 1.00 23.63 322 SER A C 1
ATOM 2409 O O . SER A 1 344 ? 7.943 28.793 73.145 1.00 24.42 322 SER A O 1
ATOM 2412 N N . PRO A 1 345 ? 7.738 30.706 74.266 1.00 21.90 323 PRO A N 1
ATOM 2413 C CA . PRO A 1 345 ? 7.478 30.002 75.513 1.00 22.50 323 PRO A CA 1
ATOM 2414 C C . PRO A 1 345 ? 6.263 29.078 75.445 1.00 24.08 323 PRO A C 1
ATOM 2415 O O . PRO A 1 345 ? 6.225 28.059 76.130 1.00 22.73 323 PRO A O 1
ATOM 2419 N N . GLN A 1 346 ? 5.269 29.424 74.620 1.00 25.69 324 GLN A N 1
ATOM 2420 C CA . GLN A 1 346 ? 4.071 28.600 74.512 1.00 26.51 324 GLN A CA 1
ATOM 2421 C C . GLN A 1 346 ? 4.441 27.201 74.030 1.00 21.86 324 GLN A C 1
ATOM 2422 O O . GLN A 1 346 ? 3.865 26.227 74.476 1.00 20.28 324 GLN A O 1
ATOM 2428 N N . ASP A 1 347 ? 5.432 27.103 73.139 1.00 21.98 325 ASP A N 1
ATOM 2429 C CA . ASP A 1 347 ? 5.924 25.812 72.689 1.00 21.10 325 ASP A CA 1
ATOM 2430 C C . ASP A 1 347 ? 6.526 25.035 73.854 1.00 20.30 325 ASP A C 1
ATOM 2431 O O . ASP A 1 347 ? 6.367 23.804 73.930 1.00 20.43 325 ASP A O 1
ATOM 2436 N N . ASP A 1 348 ? 7.228 25.766 74.738 1.00 19.59 326 ASP A N 1
ATOM 2437 C CA . ASP A 1 348 ? 7.841 25.169 75.909 1.00 19.16 326 ASP A CA 1
ATOM 2438 C C . ASP A 1 348 ? 6.770 24.628 76.856 1.00 19.77 326 ASP A C 1
ATOM 2439 O O . ASP A 1 348 ? 6.874 23.519 77.353 1.00 18.60 326 ASP A O 1
ATOM 2444 N N . LEU A 1 349 ? 5.729 25.415 77.111 1.00 21.11 327 LEU A N 1
ATOM 2445 C CA . LEU A 1 349 ? 4.642 24.954 77.961 1.00 20.52 327 LEU A CA 1
ATOM 2446 C C . LEU A 1 349 ? 3.954 23.728 77.361 1.00 18.66 327 LEU A C 1
ATOM 2447 O O . LEU A 1 349 ? 3.634 22.794 78.084 1.00 18.28 327 LEU A O 1
ATOM 2452 N N . GLN A 1 350 ? 3.705 23.743 76.045 1.00 19.38 328 GLN A N 1
ATOM 2453 C CA . GLN A 1 350 ? 3.088 22.622 75.355 1.00 19.59 328 GLN A CA 1
ATOM 2454 C C . GLN A 1 350 ? 3.938 21.367 75.499 1.00 19.66 328 GLN A C 1
ATOM 2455 O O . GLN A 1 350 ? 3.418 20.281 75.717 1.00 17.31 328 GLN A O 1
ATOM 2461 N N . MET A 1 351 ? 5.264 21.537 75.455 1.00 20.31 329 MET A N 1
ATOM 2462 C CA . MET A 1 351 ? 6.158 20.394 75.542 1.00 20.19 329 MET A CA 1
ATOM 2463 C C . MET A 1 351 ? 6.088 19.775 76.942 1.00 19.23 329 MET A C 1
ATOM 2464 O O . MET A 1 351 ? 6.040 18.550 77.072 1.00 18.88 329 MET A O 1
ATOM 2469 N N . ILE A 1 352 ? 6.124 20.609 77.990 1.00 18.16 330 ILE A N 1
ATOM 2470 C CA . ILE A 1 352 ? 5.923 20.127 79.357 1.00 18.27 330 ILE A CA 1
ATOM 2471 C C . ILE A 1 352 ? 4.621 19.302 79.451 1.00 19.21 330 ILE A C 1
ATOM 2472 O O . ILE A 1 352 ? 4.568 18.180 79.981 1.00 18.15 330 ILE A O 1
ATOM 2477 N N . GLN A 1 353 ? 3.542 19.835 78.900 1.00 21.11 331 GLN A N 1
ATOM 2478 C CA . GLN A 1 353 ? 2.266 19.133 78.965 1.00 21.18 331 GLN A CA 1
ATOM 2479 C C . GLN A 1 353 ? 2.322 17.818 78.184 1.00 20.12 331 GLN A C 1
ATOM 2480 O O . GLN A 1 353 ? 1.789 16.804 78.636 1.00 20.53 331 GLN A O 1
ATOM 2486 N N . ASP A 1 354 ? 3.042 17.799 77.059 1.00 18.80 332 ASP A N 1
ATOM 2487 C CA . ASP A 1 354 ? 3.074 16.638 76.185 1.00 19.46 332 ASP A CA 1
ATOM 2488 C C . ASP A 1 354 ? 3.868 15.512 76.859 1.00 21.13 332 ASP A C 1
ATOM 2489 O O . ASP A 1 354 ? 3.665 14.333 76.573 1.00 21.78 332 ASP A O 1
ATOM 2494 N N . LEU A 1 355 ? 4.763 15.874 77.788 1.00 20.19 333 LEU A N 1
ATOM 2495 C CA . LEU A 1 355 ? 5.542 14.892 78.524 1.00 20.63 333 LEU A CA 1
ATOM 2496 C C . LEU A 1 355 ? 4.817 14.412 79.786 1.00 20.15 333 LEU A C 1
ATOM 2497 O O . LEU A 1 355 ? 5.401 13.672 80.571 1.00 21.94 333 LEU A O 1
ATOM 2502 N N . GLU A 1 356 ? 3.560 14.826 79.966 1.00 21.11 334 GLU A N 1
ATOM 2503 C CA . GLU A 1 356 ? 2.723 14.494 81.115 1.00 23.22 334 GLU A CA 1
ATOM 2504 C C . GLU A 1 356 ? 3.382 14.987 82.402 1.00 21.50 334 GLU A C 1
ATOM 2505 O O . GLU A 1 356 ? 3.281 14.354 83.449 1.00 21.82 334 GLU A O 1
ATOM 2511 N N . LEU A 1 357 ? 3.959 16.184 82.342 1.00 17.79 335 LEU A N 1
ATOM 2512 C CA . LEU A 1 357 ? 4.477 16.817 83.532 1.00 18.68 335 LEU A CA 1
ATOM 2513 C C . LEU A 1 357 ? 3.604 18.020 83.864 1.00 19.62 335 LEU A C 1
ATOM 2514 O O . LEU A 1 357 ? 2.907 18.530 82.994 1.00 20.42 335 LEU A O 1
ATOM 2519 N N . THR A 1 358 ? 3.715 18.530 85.091 1.00 19.93 336 THR A N 1
ATOM 2520 C CA . THR A 1 358 ? 2.928 19.671 85.524 1.00 24.03 336 THR A CA 1
ATOM 2521 C C . THR A 1 358 ? 3.840 20.858 85.827 1.00 27.08 336 THR A C 1
ATOM 2522 O O . THR A 1 358 ? 5.055 20.706 85.881 1.00 24.08 336 THR A O 1
ATOM 2526 N N . ARG A 1 359 ? 3.236 22.029 86.088 1.00 30.80 337 ARG A N 1
ATOM 2527 C CA . ARG A 1 359 ? 3.974 23.220 86.477 1.00 36.14 337 ARG A CA 1
ATOM 2528 C C . ARG A 1 359 ? 3.732 23.650 87.920 1.00 46.75 337 ARG A C 1
ATOM 2529 O O . ARG A 1 359 ? 2.594 23.669 88.378 1.00 48.42 337 ARG A O 1
ATOM 2537 N N . ASN A 1 360 ? 4.846 24.003 88.595 1.00 57.38 338 ASN A N 1
ATOM 2538 C CA . ASN A 1 360 ? 4.899 24.511 89.965 1.00 62.17 338 ASN A CA 1
ATOM 2539 C C . ASN A 1 360 ? 6.235 24.084 90.618 1.00 66.08 338 ASN A C 1
ATOM 2540 O O . ASN A 1 360 ? 7.321 24.687 90.313 1.00 46.31 338 ASN A O 1
ATOM 2545 N N . GLN B 1 30 ? 17.094 -6.639 103.526 1.00 60.94 8 GLN B N 1
ATOM 2546 C CA . GLN B 1 30 ? 18.421 -6.688 102.851 1.00 60.20 8 GLN B CA 1
ATOM 2547 C C . GLN B 1 30 ? 18.308 -6.960 101.345 1.00 54.34 8 GLN B C 1
ATOM 2548 O O . GLN B 1 30 ? 19.141 -6.462 100.600 1.00 51.93 8 GLN B O 1
ATOM 2554 N N . PRO B 1 31 ? 17.331 -7.732 100.801 1.00 58.80 9 PRO B N 1
ATOM 2555 C CA . PRO B 1 31 ? 17.047 -7.652 99.360 1.00 59.14 9 PRO B CA 1
ATOM 2556 C C . PRO B 1 31 ? 16.747 -6.215 98.898 1.00 49.98 9 PRO B C 1
ATOM 2557 O O . PRO B 1 31 ? 15.896 -5.537 99.464 1.00 49.58 9 PRO B O 1
ATOM 2561 N N . SER B 1 32 ? 17.490 -5.737 97.891 1.00 44.38 10 SER B N 1
ATOM 2562 C CA . SER B 1 32 ? 17.217 -4.477 97.207 1.00 42.88 10 SER B CA 1
ATOM 2563 C C . SER B 1 32 ? 15.757 -4.419 96.729 1.00 38.95 10 SER B C 1
ATOM 2564 O O . SER B 1 32 ? 15.193 -5.438 96.352 1.00 35.62 10 SER B O 1
ATOM 2567 N N . GLN B 1 33 ? 15.147 -3.226 96.721 1.00 35.39 11 GLN B N 1
ATOM 2568 C CA . GLN B 1 33 ? 13.838 -3.020 96.102 1.00 33.97 11 GLN B CA 1
ATOM 2569 C C . GLN B 1 33 ? 13.955 -2.951 94.580 1.00 34.00 11 GLN B C 1
ATOM 2570 O O . GLN B 1 33 ? 14.795 -2.211 94.049 1.00 32.18 11 GLN B O 1
ATOM 2576 N N . VAL B 1 34 ? 13.051 -3.671 93.895 1.00 31.82 12 VAL B N 1
ATOM 2577 C CA . VAL B 1 34 ? 12.985 -3.681 92.444 1.00 34.10 12 VAL B CA 1
ATOM 2578 C C . VAL B 1 34 ? 12.004 -2.614 91.962 1.00 38.13 12 VAL B C 1
ATOM 2579 O O . VAL B 1 34 ? 11.070 -2.234 92.670 1.00 38.57 12 VAL B O 1
ATOM 2583 N N . GLY B 1 35 ? 12.194 -2.184 90.712 1.00 35.33 13 GLY B N 1
ATOM 2584 C CA . GLY B 1 35 ? 11.375 -1.122 90.148 1.00 33.45 13 GLY B CA 1
ATOM 2585 C C . GLY B 1 35 ? 10.163 -1.698 89.419 1.00 31.55 13 GLY B C 1
ATOM 2586 O O . GLY B 1 35 ? 10.125 -2.887 89.109 1.00 31.95 13 GLY B O 1
ATOM 2587 N N . THR B 1 36 ? 9.179 -0.840 89.141 1.00 30.45 14 THR B N 1
ATOM 2588 C CA . THR B 1 36 ? 7.939 -1.241 88.482 1.00 29.55 14 THR B CA 1
ATOM 2589 C C . THR B 1 36 ? 8.175 -1.673 87.036 1.00 28.41 14 THR B C 1
ATOM 2590 O O . THR B 1 36 ? 7.276 -2.222 86.419 1.00 31.56 14 THR B O 1
ATOM 2594 N N . TYR B 1 37 ? 9.374 -1.413 86.494 1.00 28.63 15 TYR B N 1
ATOM 2595 C CA . TYR B 1 37 ? 9.657 -1.564 85.069 1.00 27.06 15 TYR B CA 1
ATOM 2596 C C . TYR B 1 37 ? 10.410 -2.865 84.758 1.00 30.74 15 TYR B C 1
ATOM 2597 O O . TYR B 1 37 ? 10.991 -3.014 83.672 1.00 27.42 15 TYR B O 1
ATOM 2606 N N . GLU B 1 38 ? 10.443 -3.796 85.718 1.00 33.09 16 GLU B N 1
ATOM 2607 C CA . GLU B 1 38 ? 11.285 -4.983 85.596 1.00 34.69 16 GLU B CA 1
ATOM 2608 C C . GLU B 1 38 ? 10.780 -5.915 84.496 1.00 29.94 16 GLU B C 1
ATOM 2609 O O . GLU B 1 38 ? 11.571 -6.496 83.755 1.00 29.40 16 GLU B O 1
ATOM 2615 N N . LYS B 1 39 ? 9.459 -6.036 84.391 1.00 30.20 17 LYS B N 1
ATOM 2616 C CA . LYS B 1 39 ? 8.861 -6.918 83.407 1.00 32.02 17 LYS B CA 1
ATOM 2617 C C . LYS B 1 39 ? 9.249 -6.430 82.009 1.00 28.24 17 LYS B C 1
ATOM 2618 O O . LYS B 1 39 ? 9.547 -7.240 81.123 1.00 27.92 17 LYS B O 1
ATOM 2624 N N . ILE B 1 40 ? 9.337 -5.104 81.829 1.00 24.13 18 ILE B N 1
ATOM 2625 C CA . ILE B 1 40 ? 9.743 -4.562 80.539 1.00 24.29 18 ILE B CA 1
ATOM 2626 C C . ILE B 1 40 ? 11.132 -5.092 80.167 1.00 24.46 18 ILE B C 1
ATOM 2627 O O . ILE B 1 40 ? 11.409 -5.468 79.020 1.00 24.90 18 ILE B O 1
ATOM 2632 N N . LEU B 1 41 ? 12.030 -5.108 81.146 1.00 24.63 19 LEU B N 1
ATOM 2633 C CA . LEU B 1 41 ? 13.402 -5.532 80.902 1.00 26.05 19 LEU B CA 1
ATOM 2634 C C . LEU B 1 41 ? 13.442 -7.030 80.573 1.00 26.46 19 LEU B C 1
ATOM 2635 O O . LEU B 1 41 ? 14.124 -7.465 79.646 1.00 27.08 19 LEU B O 1
ATOM 2640 N N . THR B 1 42 ? 12.714 -7.810 81.371 1.00 29.10 20 THR B N 1
ATOM 2641 C CA . THR B 1 42 ? 12.647 -9.257 81.239 1.00 30.88 20 THR B CA 1
ATOM 2642 C C . THR B 1 42 ? 12.181 -9.628 79.837 1.00 29.55 20 THR B C 1
ATOM 2643 O O . THR B 1 42 ? 12.832 -10.422 79.161 1.00 28.59 20 THR B O 1
ATOM 2647 N N . ILE B 1 43 ? 11.051 -9.044 79.412 1.00 27.07 21 ILE B N 1
ATOM 2648 C CA . ILE B 1 43 ? 10.458 -9.427 78.142 1.00 25.72 21 ILE B CA 1
ATOM 2649 C C . ILE B 1 43 ? 11.395 -9.038 77.013 1.00 28.62 21 ILE B C 1
ATOM 2650 O O . ILE B 1 43 ? 11.571 -9.820 76.075 1.00 30.18 21 ILE B O 1
ATOM 2655 N N . ALA B 1 44 ? 11.944 -7.811 77.088 1.00 26.00 22 ALA B N 1
ATOM 2656 C CA . ALA B 1 44 ? 12.881 -7.348 76.088 1.00 27.58 22 ALA B CA 1
ATOM 2657 C C . ALA B 1 44 ? 14.051 -8.319 75.975 1.00 31.39 22 ALA B C 1
ATOM 2658 O O . ALA B 1 44 ? 14.515 -8.600 74.867 1.00 28.89 22 ALA B O 1
ATOM 2660 N N . ASN B 1 45 ? 14.563 -8.791 77.125 1.00 30.16 23 ASN B N 1
ATOM 2661 C CA . ASN B 1 45 ? 15.678 -9.722 77.081 1.00 33.84 23 ASN B CA 1
ATOM 2662 C C . ASN B 1 45 ? 15.291 -11.034 76.416 1.00 32.34 23 ASN B C 1
ATOM 2663 O O . ASN B 1 45 ? 16.102 -11.614 75.698 1.00 34.85 23 ASN B O 1
ATOM 2668 N N . ARG B 1 46 ? 14.087 -11.515 76.712 1.00 30.31 24 ARG B N 1
ATOM 2669 C CA . ARG B 1 46 ? 13.621 -12.765 76.144 1.00 34.93 24 ARG B CA 1
ATOM 2670 C C . ARG B 1 46 ? 13.549 -12.671 74.621 1.00 34.41 24 ARG B C 1
ATOM 2671 O O . ARG B 1 46 ? 13.921 -13.609 73.929 1.00 34.72 24 ARG B O 1
ATOM 2679 N N . ILE B 1 47 ? 13.086 -11.529 74.104 1.00 30.89 25 ILE B N 1
ATOM 2680 C CA . ILE B 1 47 ? 12.946 -11.338 72.672 1.00 30.75 25 ILE B CA 1
ATOM 2681 C C . ILE B 1 47 ? 14.336 -11.276 72.047 1.00 28.47 25 ILE B C 1
ATOM 2682 O O . ILE B 1 47 ? 14.586 -11.874 71.009 1.00 32.63 25 ILE B O 1
ATOM 2687 N N . MET B 1 48 ? 15.262 -10.577 72.694 1.00 27.66 26 MET B N 1
ATOM 2688 C CA . MET B 1 48 ? 16.594 -10.417 72.133 1.00 30.75 26 MET B CA 1
ATOM 2689 C C . MET B 1 48 ? 17.374 -11.726 72.213 1.00 35.55 26 MET B C 1
ATOM 2690 O O . MET B 1 48 ? 18.424 -11.849 71.585 1.00 34.96 26 MET B O 1
ATOM 2695 N N . ASN B 1 49 ? 16.858 -12.686 72.987 1.00 38.16 27 ASN B N 1
ATOM 2696 C CA . ASN B 1 49 ? 17.461 -14.007 73.078 1.00 40.55 27 ASN B CA 1
ATOM 2697 C C . ASN B 1 49 ? 16.715 -15.046 72.238 1.00 40.05 27 ASN B C 1
ATOM 2698 O O . ASN B 1 49 ? 17.043 -16.222 72.342 1.00 43.58 27 ASN B O 1
ATOM 2703 N N . GLY B 1 50 ? 15.725 -14.627 71.424 1.00 40.13 28 GLY B N 1
ATOM 2704 C CA . GLY B 1 50 ? 15.080 -15.503 70.455 1.00 36.99 28 GLY B CA 1
ATOM 2705 C C . GLY B 1 50 ? 13.616 -15.806 70.774 1.00 35.33 28 GLY B C 1
ATOM 2706 O O . GLY B 1 50 ? 12.958 -16.527 70.034 1.00 40.92 28 GLY B O 1
ATOM 2707 N N . GLY B 1 51 ? 13.090 -15.278 71.879 1.00 33.68 29 GLY B N 1
ATOM 2708 C CA . GLY B 1 51 ? 11.706 -15.526 72.237 1.00 32.64 29 GLY B CA 1
ATOM 2709 C C . GLY B 1 51 ? 10.757 -14.551 71.548 1.00 35.15 29 GLY B C 1
ATOM 2710 O O . GLY B 1 51 ? 11.139 -13.816 70.629 1.00 35.21 29 GLY B O 1
ATOM 2711 N N . GLU B 1 52 ? 9.520 -14.546 72.033 1.00 35.74 30 GLU B N 1
ATOM 2712 C CA . GLU B 1 52 ? 8.458 -13.708 71.500 1.00 40.89 30 GLU B CA 1
ATOM 2713 C C . GLU B 1 52 ? 7.616 -13.195 72.650 1.00 39.85 30 GLU B C 1
ATOM 2714 O O . GLU B 1 52 ? 7.452 -13.900 73.641 1.00 38.23 30 GLU B O 1
ATOM 2720 N N . ILE B 1 53 ? 7.051 -12.001 72.475 1.00 36.32 31 ILE B N 1
ATOM 2721 C CA . ILE B 1 53 ? 6.098 -11.459 73.422 1.00 33.20 31 ILE B CA 1
ATOM 2722 C C . ILE B 1 53 ? 4.763 -12.140 73.150 1.00 34.66 31 ILE B C 1
ATOM 2723 O O . ILE B 1 53 ? 4.444 -12.425 71.997 1.00 33.34 31 ILE B O 1
ATOM 2728 N N . THR B 1 54 ? 4.003 -12.383 74.222 1.00 34.12 32 THR B N 1
ATOM 2729 C CA . THR B 1 54 ? 2.651 -12.912 74.128 1.00 38.02 32 THR B CA 1
ATOM 2730 C C . THR B 1 54 ? 1.694 -11.740 74.011 1.00 36.74 32 THR B C 1
ATOM 2731 O O . THR B 1 54 ? 2.050 -10.626 74.387 1.00 35.11 32 THR B O 1
ATOM 2735 N N . LYS B 1 55 ? 0.4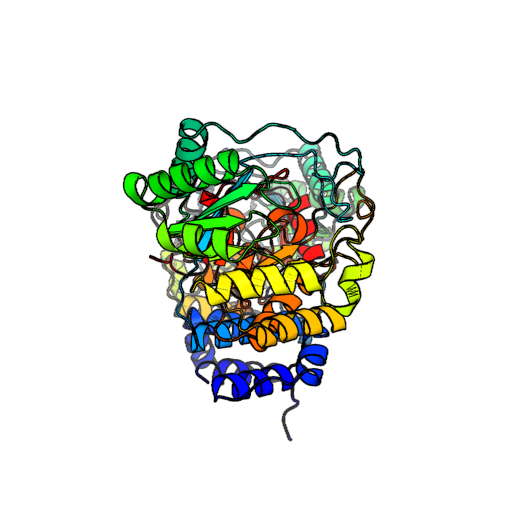63 -12.022 73.584 1.00 39.06 33 LYS B N 1
ATOM 2736 C CA . LYS B 1 55 ? -0.560 -10.996 73.479 1.00 40.86 33 LYS B CA 1
ATOM 2737 C C . LYS B 1 55 ? -0.815 -10.344 74.832 1.00 37.03 33 LYS B C 1
ATOM 2738 O O . LYS B 1 55 ? -0.970 -9.126 74.894 1.00 39.29 33 LYS B O 1
ATOM 2744 N N . GLU B 1 56 ? -0.872 -11.146 75.902 1.00 36.24 34 GLU B N 1
ATOM 2745 C CA . GLU B 1 56 ? -1.204 -10.625 77.222 1.00 38.76 34 GLU B CA 1
ATOM 2746 C C . GLU B 1 56 ? -0.098 -9.668 77.666 1.00 33.84 34 GLU B C 1
ATOM 2747 O O . GLU B 1 56 ? -0.363 -8.612 78.230 1.00 34.09 34 GLU B O 1
ATOM 2753 N N . GLU B 1 57 ? 1.146 -10.061 77.402 1.00 31.99 35 GLU B N 1
ATOM 2754 C CA . GLU B 1 57 ? 2.305 -9.243 77.715 1.00 30.46 35 GLU B CA 1
ATOM 2755 C C . GLU B 1 57 ? 2.261 -7.908 76.972 1.00 28.35 35 GLU B C 1
ATOM 2756 O O . GLU B 1 57 ? 2.460 -6.864 77.572 1.00 31.75 35 GLU B O 1
ATOM 2762 N N . ALA B 1 58 ? 2.007 -7.941 75.663 1.00 30.92 36 ALA B N 1
ATOM 2763 C CA . ALA B 1 58 ? 1.943 -6.728 74.864 1.00 28.13 36 ALA B CA 1
ATOM 2764 C C . ALA B 1 58 ? 0.857 -5.802 75.384 1.00 28.85 36 ALA B C 1
ATOM 2765 O O . ALA B 1 58 ? 1.050 -4.591 75.431 1.00 30.15 36 ALA B O 1
ATOM 2767 N N . ILE B 1 59 ? -0.285 -6.376 75.766 1.00 28.62 37 ILE B N 1
ATOM 2768 C CA . ILE B 1 59 ? -1.355 -5.604 76.361 1.00 28.93 37 ILE B CA 1
ATOM 2769 C C . ILE B 1 59 ? -0.887 -4.954 77.667 1.00 31.31 37 ILE B C 1
ATOM 2770 O O . ILE B 1 59 ? -1.190 -3.795 77.937 1.00 30.39 37 ILE B O 1
ATOM 2775 N N . GLU B 1 60 ? -0.158 -5.688 78.507 1.00 33.78 38 GLU B N 1
ATOM 2776 C CA . GLU B 1 60 ? 0.384 -5.071 79.708 1.00 36.56 38 GLU B CA 1
ATOM 2777 C C . GLU B 1 60 ? 1.334 -3.920 79.336 1.00 29.11 38 GLU B C 1
ATOM 2778 O O . GLU B 1 60 ? 1.254 -2.831 79.901 1.00 29.38 38 GLU B O 1
ATOM 2784 N N . LEU B 1 61 ? 2.210 -4.141 78.362 1.00 27.68 39 LEU B N 1
ATOM 2785 C CA . LEU B 1 61 ? 3.213 -3.141 78.008 1.00 26.96 39 LEU B CA 1
ATOM 2786 C C . LEU B 1 61 ? 2.565 -1.895 77.393 1.00 28.54 39 LEU B C 1
ATOM 2787 O O . LEU B 1 61 ? 3.064 -0.777 77.597 1.00 25.97 39 LEU B O 1
ATOM 2792 N N . ILE B 1 62 ? 1.431 -2.043 76.679 1.00 26.85 40 ILE B N 1
ATOM 2793 C CA . ILE B 1 62 ? 0.828 -0.862 76.079 1.00 28.01 40 ILE B CA 1
ATOM 2794 C C . ILE B 1 62 ? 0.136 -0.032 77.157 1.00 27.49 40 ILE B C 1
ATOM 2795 O O . ILE B 1 62 ? -0.165 1.134 76.930 1.00 27.15 40 ILE B O 1
ATOM 2800 N N . HIS B 1 63 ? -0.062 -0.613 78.353 1.00 26.72 41 HIS B N 1
ATOM 2801 C CA . HIS B 1 63 ? -0.574 0.122 79.500 1.00 26.20 41 HIS B CA 1
ATOM 2802 C C . HIS B 1 63 ? 0.544 0.593 80.432 1.00 28.03 41 HIS B C 1
ATOM 2803 O O . HIS B 1 63 ? 0.273 0.969 81.572 1.00 25.64 41 HIS B O 1
ATOM 2810 N N . THR B 1 64 ? 1.794 0.593 79.955 1.00 26.26 42 THR B N 1
ATOM 2811 C CA . THR B 1 64 ? 2.907 1.117 80.741 1.00 27.29 42 THR B CA 1
ATOM 2812 C C . THR B 1 64 ? 2.605 2.525 81.246 1.00 26.62 42 THR B C 1
ATOM 2813 O O . THR B 1 64 ? 2.022 3.353 80.553 1.00 26.21 42 THR B O 1
ATOM 2817 N N . SER B 1 65 ? 3.056 2.824 82.469 1.00 25.01 43 SER B N 1
ATOM 2818 C CA . SER B 1 65 ? 2.862 4.142 83.054 1.00 23.18 43 SER B CA 1
ATOM 2819 C C . SER B 1 65 ? 3.663 5.209 82.308 1.00 20.66 43 SER B C 1
ATOM 2820 O O . SER B 1 65 ? 4.702 4.918 81.720 1.00 24.21 43 SER B O 1
ATOM 2823 N N . ASP B 1 66 ? 3.244 6.468 82.461 1.00 21.09 44 ASP B N 1
ATOM 2824 C CA . ASP B 1 66 ? 4.035 7.620 82.042 1.00 20.49 44 ASP B CA 1
ATOM 2825 C C . ASP B 1 66 ? 5.443 7.523 82.646 1.00 21.97 44 ASP B C 1
ATOM 2826 O O . ASP B 1 66 ? 6.436 7.658 81.945 1.00 21.24 44 ASP B O 1
ATOM 2831 N N . ASP B 1 67 ? 5.505 7.201 83.944 1.00 21.43 45 ASP B N 1
ATOM 2832 C CA . ASP B 1 67 ? 6.757 7.165 84.677 1.00 24.51 45 ASP B CA 1
ATOM 2833 C C . ASP B 1 67 ? 7.687 6.091 84.127 1.00 24.04 45 ASP B C 1
ATOM 2834 O O . ASP B 1 67 ? 8.904 6.272 84.219 1.00 23.90 45 ASP B O 1
ATOM 2839 N N . ASP B 1 68 ? 7.156 4.987 83.572 1.00 22.65 46 ASP B N 1
ATOM 2840 C CA . ASP B 1 68 ? 8.027 3.923 83.061 1.00 22.16 46 ASP B CA 1
ATOM 2841 C C . ASP B 1 68 ? 8.199 3.974 81.538 1.00 23.37 46 ASP B C 1
ATOM 2842 O O . ASP B 1 68 ? 8.869 3.113 80.966 1.00 24.94 46 ASP B O 1
ATOM 2847 N N . THR B 1 69 ? 7.662 5.007 80.884 1.00 23.37 47 THR B N 1
ATOM 2848 C CA . THR B 1 69 ? 7.583 5.017 79.430 1.00 22.01 47 THR B CA 1
ATOM 2849 C C . THR B 1 69 ? 8.978 5.027 78.825 1.00 22.21 47 THR B C 1
ATOM 2850 O O . THR B 1 69 ? 9.203 4.427 77.775 1.00 21.25 47 THR B O 1
ATOM 2854 N N . MET B 1 70 ? 9.932 5.710 79.470 1.00 24.04 48 MET B N 1
ATOM 2855 C CA . MET B 1 70 ? 11.241 5.864 78.857 1.00 22.86 48 MET B CA 1
ATOM 2856 C C . MET B 1 70 ? 11.982 4.531 78.872 1.00 21.99 48 MET B C 1
ATOM 2857 O O . MET B 1 70 ? 12.830 4.314 78.014 1.00 22.07 48 MET B O 1
ATOM 2862 N N . ILE B 1 71 ? 11.650 3.628 79.811 1.00 20.47 49 ILE B N 1
ATOM 2863 C CA . ILE B 1 71 ? 12.278 2.312 79.855 1.00 22.25 49 ILE B CA 1
ATOM 2864 C C . ILE B 1 71 ? 11.707 1.480 78.710 1.00 21.96 49 ILE B C 1
ATOM 2865 O O . ILE B 1 71 ? 12.438 0.741 78.050 1.00 21.06 49 ILE B O 1
ATOM 2870 N N . LEU B 1 72 ? 10.396 1.607 78.492 1.00 21.90 50 LEU B N 1
ATOM 2871 C CA . LEU B 1 72 ? 9.762 0.904 77.388 1.00 21.47 50 LEU B CA 1
ATOM 2872 C C . LEU B 1 72 ? 10.351 1.362 76.052 1.00 19.95 50 LEU B C 1
ATOM 2873 O O . LEU B 1 72 ? 10.694 0.544 75.195 1.00 19.32 50 LEU B O 1
ATOM 2878 N N . LEU B 1 73 ? 10.495 2.684 75.886 1.00 18.20 51 LEU B N 1
ATOM 2879 C CA . LEU B 1 73 ? 11.036 3.228 74.654 1.00 20.47 51 LEU B CA 1
ATOM 2880 C C . LEU B 1 73 ? 12.478 2.778 74.486 1.00 18.08 51 LEU B C 1
ATOM 2881 O O . LEU B 1 73 ? 12.891 2.355 73.416 1.00 22.23 51 LEU B O 1
ATOM 2886 N N . ALA B 1 74 ? 13.232 2.816 75.582 1.00 18.45 52 ALA B N 1
ATOM 2887 C CA . ALA B 1 74 ? 14.627 2.413 75.560 1.00 19.13 52 ALA B CA 1
ATOM 2888 C C . ALA B 1 74 ? 14.757 0.949 75.125 1.00 18.78 52 ALA B C 1
ATOM 2889 O O . ALA B 1 74 ? 15.632 0.611 74.331 1.00 20.36 52 ALA B O 1
ATOM 2891 N N . MET B 1 75 ? 13.893 0.079 75.654 1.00 19.04 53 MET B N 1
ATOM 2892 C CA . MET B 1 75 ? 14.000 -1.349 75.380 1.00 21.02 53 MET B CA 1
ATOM 2893 C C . MET B 1 75 ? 13.536 -1.636 73.959 1.00 20.13 53 MET B C 1
ATOM 2894 O O . MET B 1 75 ? 14.078 -2.528 73.306 1.00 23.02 53 MET B O 1
ATOM 2899 N N . ALA B 1 76 ? 12.629 -0.815 73.438 1.00 20.75 54 ALA B N 1
ATOM 2900 C CA . ALA B 1 76 ? 12.242 -0.952 72.043 1.00 19.80 54 ALA B CA 1
ATOM 2901 C C . ALA B 1 76 ? 13.412 -0.594 71.135 1.00 20.68 54 ALA B C 1
ATOM 2902 O O . ALA B 1 76 ? 13.632 -1.227 70.103 1.00 22.12 54 ALA B O 1
ATOM 2904 N N . ASP B 1 77 ? 14.181 0.419 71.534 1.00 21.29 55 ASP B N 1
ATOM 2905 C CA . ASP B 1 77 ? 15.330 0.843 70.761 1.00 20.66 55 ASP B CA 1
ATOM 2906 C C . ASP B 1 77 ? 16.401 -0.241 70.755 1.00 20.50 55 ASP B C 1
ATOM 2907 O O . ASP B 1 77 ? 17.028 -0.485 69.716 1.00 19.09 55 ASP B O 1
ATOM 2912 N N . LYS B 1 78 ? 16.575 -0.907 71.896 1.00 23.57 56 LYS B N 1
ATOM 2913 C CA . LYS B 1 78 ? 17.505 -2.028 72.000 1.00 23.16 56 LYS B CA 1
ATOM 2914 C C . LYS B 1 78 ? 17.069 -3.210 71.129 1.00 22.54 56 LYS B C 1
ATOM 2915 O O . LYS B 1 78 ? 17.910 -3.830 70.483 1.00 22.99 56 LYS B O 1
ATOM 2921 N N . ILE B 1 79 ? 15.776 -3.535 71.117 1.00 23.55 57 ILE B N 1
ATOM 2922 C CA . ILE B 1 79 ? 15.271 -4.582 70.233 1.00 24.64 57 ILE B CA 1
ATOM 2923 C C . ILE B 1 79 ? 15.543 -4.190 68.774 1.00 26.12 57 ILE B C 1
ATOM 2924 O O . ILE B 1 79 ? 16.087 -4.973 68.000 1.00 25.96 57 ILE B O 1
ATOM 2929 N N . ARG B 1 80 ? 15.204 -2.949 68.404 1.00 24.83 58 ARG B N 1
ATOM 2930 C CA . ARG B 1 80 ? 15.457 -2.432 67.071 1.00 23.84 58 ARG B CA 1
ATOM 2931 C C . ARG B 1 80 ? 16.917 -2.649 66.700 1.00 25.19 58 ARG B C 1
ATOM 2932 O O . ARG B 1 80 ? 17.187 -3.172 65.627 1.00 27.88 58 ARG B O 1
ATOM 2940 N N . GLN B 1 81 ? 17.843 -2.265 67.588 1.00 22.20 59 GLN B N 1
ATOM 2941 C CA . GLN B 1 81 ? 19.276 -2.385 67.338 1.00 23.72 59 GLN B CA 1
ATOM 2942 C C . GLN B 1 81 ? 19.705 -3.843 67.194 1.00 23.09 59 GLN B C 1
ATOM 2943 O O . GLN B 1 81 ? 20.558 -4.147 66.382 1.00 25.11 59 GLN B O 1
ATOM 2949 N N . HIS B 1 82 ? 19.132 -4.725 67.998 1.00 23.19 60 HIS B N 1
ATOM 2950 C CA . HIS B 1 82 ? 19.535 -6.122 68.002 1.00 27.68 60 HIS B CA 1
ATOM 2951 C C . HIS B 1 82 ? 19.239 -6.817 66.664 1.00 28.77 60 HIS B C 1
ATOM 2952 O O . HIS B 1 82 ? 19.996 -7.688 66.238 1.00 27.82 60 HIS B O 1
ATOM 2959 N N . PHE B 1 83 ? 18.147 -6.427 65.997 1.00 25.31 61 PHE B N 1
ATOM 2960 C CA . PHE B 1 83 ? 17.664 -7.126 64.817 1.00 26.99 61 PHE B CA 1
ATOM 2961 C C . PHE B 1 83 ? 17.770 -6.293 63.548 1.00 29.79 61 PHE B C 1
ATOM 2962 O O . PHE B 1 83 ? 17.441 -6.782 62.459 1.00 25.94 61 PHE B O 1
ATOM 2970 N N . ASN B 1 84 ? 18.219 -5.036 63.671 1.00 27.74 62 ASN B N 1
ATOM 2971 C CA . ASN B 1 84 ? 18.342 -4.176 62.507 1.00 28.44 62 ASN B CA 1
ATOM 2972 C C . ASN B 1 84 ? 19.535 -3.257 62.710 1.00 31.45 62 ASN B C 1
ATOM 2973 O O . ASN B 1 84 ? 20.054 -3.153 63.816 1.00 38.32 62 ASN B O 1
ATOM 2978 N N . ASP B 1 85 ? 19.929 -2.538 61.671 1.00 28.99 63 ASP B N 1
ATOM 2979 C CA . ASP B 1 85 ? 21.045 -1.622 61.800 1.00 28.84 63 ASP B CA 1
ATOM 2980 C C . ASP B 1 85 ? 20.542 -0.305 62.402 1.00 26.81 63 ASP B C 1
ATOM 2981 O O . ASP B 1 85 ? 19.413 -0.248 62.899 1.00 24.92 63 ASP B O 1
ATOM 2986 N N . ASN B 1 86 ? 21.385 0.734 62.319 1.00 25.38 64 ASN B N 1
ATOM 2987 C CA . ASN B 1 86 ? 21.113 2.043 62.900 1.00 29.45 64 ASN B CA 1
ATOM 2988 C C . ASN B 1 86 ? 20.729 3.050 61.811 1.00 27.06 64 ASN B C 1
ATOM 2989 O O . ASN B 1 86 ? 20.963 4.262 61.939 1.00 25.08 64 ASN B O 1
ATOM 2994 N N . SER B 1 87 ? 20.153 2.527 60.723 1.00 24.60 65 SER B N 1
ATOM 2995 C CA . SER B 1 87 ? 19.745 3.339 59.594 1.00 25.11 65 SER B CA 1
ATOM 2996 C C . SER B 1 87 ? 18.265 3.684 59.732 1.00 22.47 65 SER B C 1
ATOM 2997 O O . SER B 1 87 ? 17.487 2.981 60.378 1.00 20.85 65 SER B O 1
ATOM 3000 N N . VAL B 1 88 ? 17.905 4.824 59.151 1.00 21.49 66 VAL B N 1
ATOM 3001 C CA . VAL B 1 88 ? 16.534 5.267 59.096 1.00 21.76 66 VAL B CA 1
ATOM 3002 C C . VAL B 1 88 ? 16.157 5.356 57.620 1.00 20.54 66 VAL B C 1
ATOM 3003 O O . VAL B 1 88 ? 16.803 6.051 56.837 1.00 23.05 66 VAL B O 1
ATOM 3007 N N . ASP B 1 89 ? 15.097 4.642 57.265 1.00 20.50 67 ASP B N 1
ATOM 3008 C CA . ASP B 1 89 ? 14.622 4.593 55.895 1.00 22.28 67 ASP B CA 1
ATOM 3009 C C . ASP B 1 89 ? 13.633 5.739 55.649 1.00 19.42 67 ASP B C 1
ATOM 3010 O O . ASP B 1 89 ? 12.573 5.796 56.265 1.00 21.24 67 ASP B O 1
ATOM 3015 N N . VAL B 1 90 ? 13.956 6.620 54.697 1.00 21.11 68 VAL B N 1
ATOM 3016 C CA . VAL B 1 90 ? 13.179 7.829 54.455 1.00 21.14 68 VAL B CA 1
ATOM 3017 C C . VAL B 1 90 ? 12.368 7.656 53.171 1.00 20.69 68 VAL B C 1
ATOM 3018 O O . VAL B 1 90 ? 12.946 7.408 52.118 1.00 20.71 68 VAL B O 1
ATOM 3022 N N . CYS B 1 91 ? 11.047 7.827 53.271 1.00 21.39 69 CYS B N 1
ATOM 3023 C CA . CYS B 1 91 ? 10.161 7.769 52.116 1.00 24.64 69 CYS B CA 1
ATOM 3024 C C . CYS B 1 91 ? 9.381 9.073 51.964 1.00 26.76 69 CYS B C 1
ATOM 3025 O O . CYS B 1 91 ? 9.367 9.911 52.853 1.00 23.34 69 CYS B O 1
ATOM 3028 N N . ALA B 1 92 ? 8.730 9.218 50.812 1.00 25.16 70 ALA B N 1
ATOM 3029 C CA . ALA B 1 92 ? 7.927 10.388 50.515 1.00 26.08 70 ALA B CA 1
ATOM 3030 C C . ALA B 1 92 ? 6.891 9.964 49.484 1.00 27.02 70 ALA B C 1
ATOM 3031 O O . ALA B 1 92 ? 7.079 8.942 48.827 1.00 26.52 70 ALA B O 1
ATOM 3033 N N . ILE B 1 93 ? 5.804 10.730 49.380 1.00 26.49 71 ILE B N 1
ATOM 3034 C CA . ILE B 1 93 ? 4.675 10.348 48.548 1.00 25.38 71 ILE B CA 1
ATOM 3035 C C . ILE B 1 93 ? 4.232 11.531 47.693 1.00 26.84 71 ILE B C 1
ATOM 3036 O O . ILE B 1 93 ? 4.631 12.676 47.933 1.00 23.93 71 ILE B O 1
ATOM 3041 N N . VAL B 1 94 ? 3.391 11.232 46.696 1.00 26.99 72 VAL B N 1
ATOM 3042 C CA . VAL B 1 94 ? 2.717 12.279 45.953 1.00 25.60 72 VAL B CA 1
ATOM 3043 C C . VAL B 1 94 ? 1.266 11.864 45.810 1.00 27.02 72 VAL B C 1
ATOM 3044 O O . VAL B 1 94 ? 0.961 10.698 45.586 1.00 28.36 72 VAL B O 1
ATOM 3048 N N . ASN B 1 95 ? 0.372 12.827 46.016 1.00 27.25 73 ASN B N 1
ATOM 3049 C CA . ASN B 1 95 ? -1.042 12.640 45.800 1.00 30.52 73 ASN B CA 1
ATOM 3050 C C . ASN B 1 95 ? -1.311 12.818 44.304 1.00 37.26 73 ASN B C 1
ATOM 3051 O O . ASN B 1 95 ? -1.664 13.910 43.860 1.00 34.67 73 ASN B O 1
ATOM 3056 N N . ALA B 1 96 ? -1.148 11.749 43.523 1.00 33.62 74 ALA B N 1
ATOM 3057 C CA . ALA B 1 96 ? -1.140 11.896 42.074 1.00 34.79 74 ALA B CA 1
ATOM 3058 C C . ALA B 1 96 ? -2.549 12.023 41.490 1.00 32.11 74 ALA B C 1
ATOM 3059 O O . ALA B 1 96 ? -2.671 12.397 40.327 1.00 36.08 74 ALA B O 1
ATOM 3061 N N . ARG B 1 97 ? -3.596 11.764 42.287 1.00 32.39 75 ARG B N 1
ATOM 3062 C CA . ARG B 1 97 ? -4.977 11.936 41.864 1.00 35.35 75 ARG B CA 1
ATOM 3063 C C . ARG B 1 97 ? -5.863 12.101 43.094 1.00 37.72 75 ARG B C 1
ATOM 3064 O O . ARG B 1 97 ? -5.893 11.241 43.969 1.00 35.98 75 ARG B O 1
ATOM 3072 N N . SER B 1 98 ? -6.578 13.224 43.163 1.00 37.49 76 SER B N 1
ATOM 3073 C CA . SER B 1 98 ? -7.054 13.715 44.442 1.00 39.59 76 SER B CA 1
ATOM 3074 C C . SER B 1 98 ? -8.568 13.851 44.450 1.00 43.18 76 SER B C 1
ATOM 3075 O O . SER B 1 98 ? -9.133 14.405 43.508 1.00 43.21 76 SER B O 1
ATOM 3078 N N . GLY B 1 99 ? -9.176 13.403 45.560 1.00 43.58 77 GLY B N 1
ATOM 3079 C CA . GLY B 1 99 ? -10.580 13.629 45.863 1.00 47.17 77 GLY B CA 1
ATOM 3080 C C . GLY B 1 99 ? -11.513 12.747 45.034 1.00 46.16 77 GLY B C 1
ATOM 3081 O O . GLY B 1 99 ? -11.045 11.957 44.219 1.00 44.83 77 GLY B O 1
ATOM 3082 N N . LYS B 1 100 ? -12.822 12.912 45.290 1.00 51.17 78 LYS B N 1
ATOM 3083 C CA . LYS B 1 100 ? -13.919 12.299 44.548 1.00 57.29 78 LYS B CA 1
ATOM 3084 C C . LYS B 1 100 ? -13.892 10.782 44.721 1.00 55.45 78 LYS B C 1
ATOM 3085 O O . LYS B 1 100 ? -13.888 10.057 43.734 1.00 54.70 78 LYS B O 1
ATOM 3091 N N . CYS B 1 101 ? -13.890 10.297 45.966 1.00 49.16 79 CYS B N 1
ATOM 3092 C CA . CYS B 1 101 ? -13.798 8.864 46.182 1.00 48.25 79 CYS B CA 1
ATOM 3093 C C . CYS B 1 101 ? -15.149 8.325 46.621 1.00 46.81 79 CYS B C 1
ATOM 3094 O O . CYS B 1 101 ? -15.741 8.827 47.573 1.00 47.50 79 CYS B O 1
ATOM 3097 N N . PRO B 1 102 ? -15.659 7.268 45.947 1.00 48.51 80 PRO B N 1
ATOM 3098 C CA . PRO B 1 102 ? -16.929 6.647 46.323 1.00 54.83 80 PRO B CA 1
ATOM 3099 C C . PRO B 1 102 ? -16.939 5.946 47.678 1.00 50.18 80 PRO B C 1
ATOM 3100 O O . PRO B 1 102 ? -18.013 5.702 48.223 1.00 48.52 80 PRO B O 1
ATOM 3104 N N . GLU B 1 103 ? -15.745 5.624 48.204 1.00 52.10 81 GLU B N 1
ATOM 3105 C CA . GLU B 1 103 ? -15.627 4.949 49.490 1.00 48.87 81 GLU B CA 1
ATOM 3106 C C . GLU B 1 103 ? -15.944 5.938 50.607 1.00 46.57 81 GLU B C 1
ATOM 3107 O O . GLU B 1 103 ? -15.698 7.134 50.444 1.00 42.63 81 GLU B O 1
ATOM 3113 N N . ASN B 1 104 ? -16.477 5.431 51.734 1.00 44.34 82 ASN B N 1
ATOM 3114 C CA . ASN B 1 104 ? -16.879 6.281 52.847 1.00 44.18 82 ASN B CA 1
ATOM 3115 C C . ASN B 1 104 ? -15.985 6.085 54.085 1.00 45.94 82 ASN B C 1
ATOM 3116 O O . ASN B 1 104 ? -16.482 6.062 55.207 1.00 40.79 82 ASN B O 1
ATOM 3121 N N . CYS B 1 105 ? -14.664 5.936 53.902 1.00 45.34 83 CYS B N 1
ATOM 3122 C CA . CYS B 1 105 ? -13.787 5.755 55.051 1.00 44.41 83 CYS B CA 1
ATOM 3123 C C . CYS B 1 105 ? -13.909 7.004 55.935 1.00 41.28 83 CYS B C 1
ATOM 3124 O O . CYS B 1 105 ? -13.622 8.103 55.476 1.00 41.42 83 CYS B O 1
ATOM 3127 N N . LYS B 1 106 ? -14.353 6.831 57.189 1.00 38.64 84 LYS B N 1
ATOM 3128 C CA . LYS B 1 106 ? -14.769 7.911 58.079 1.00 40.39 84 LYS B CA 1
ATOM 3129 C C . LYS B 1 106 ? -13.683 8.929 58.457 1.00 39.27 84 LYS B C 1
ATOM 3130 O O . LYS B 1 106 ? -14.003 9.957 59.050 1.00 35.13 84 LYS B O 1
ATOM 3136 N N . PHE B 1 107 ? -12.423 8.652 58.124 1.00 34.74 85 PHE B N 1
ATOM 3137 C CA . PHE B 1 107 ? -11.310 9.514 58.471 1.00 35.30 85 PHE B CA 1
ATOM 3138 C C . PHE B 1 107 ? -10.784 10.279 57.254 1.00 34.94 85 PHE B C 1
ATOM 3139 O O . PHE B 1 107 ? -9.918 11.129 57.410 1.00 32.06 85 PHE B O 1
ATOM 3147 N N . CYS B 1 108 ? -11.254 9.943 56.038 1.00 36.67 86 CYS B N 1
ATOM 3148 C CA . CYS B 1 108 ? -10.587 10.388 54.821 1.00 35.70 86 CYS B CA 1
ATOM 3149 C C . CYS B 1 108 ? -11.182 11.682 54.261 1.00 35.72 86 CYS B C 1
ATOM 3150 O O . CYS B 1 108 ? -12.380 11.772 54.021 1.00 37.61 86 CYS B O 1
ATOM 3153 N N . ALA B 1 109 ? -10.298 12.651 53.997 1.00 35.58 87 ALA B N 1
ATOM 3154 C CA . ALA B 1 109 ? -10.671 13.930 53.421 1.00 37.02 87 ALA B CA 1
ATOM 3155 C C . ALA B 1 109 ? -11.202 13.749 51.995 1.00 45.71 87 ALA B C 1
ATOM 3156 O O . ALA B 1 109 ? -11.889 14.632 51.483 1.00 51.36 87 ALA B O 1
ATOM 3158 N N . GLN B 1 110 ? -10.859 12.619 51.349 1.00 46.00 88 GLN B N 1
ATOM 3159 C CA . GLN B 1 110 ? -10.985 12.485 49.903 1.00 42.98 88 GLN B CA 1
ATOM 3160 C C . GLN B 1 110 ? -12.237 11.694 49.550 1.00 41.77 88 GLN B C 1
ATOM 3161 O O . GLN B 1 110 ? -12.482 11.457 48.374 1.00 49.70 88 GLN B O 1
ATOM 3167 N N . SER B 1 111 ? -13.039 11.337 50.556 1.00 42.12 89 SER B N 1
ATOM 3168 C CA . SER B 1 111 ? -14.310 10.679 50.311 1.00 44.90 89 SER B CA 1
ATOM 3169 C C . SER B 1 111 ? -15.364 11.673 49.818 1.00 54.27 89 SER B C 1
ATOM 3170 O O . SER B 1 111 ? -15.452 12.803 50.301 1.00 52.12 89 SER B O 1
ATOM 3173 N N . ALA B 1 112 ? -16.218 11.191 48.908 1.00 58.34 90 ALA B N 1
ATOM 3174 C CA . ALA B 1 112 ? -17.331 11.963 48.378 1.00 57.64 90 ALA B CA 1
ATOM 3175 C C . ALA B 1 112 ? -18.480 12.057 49.382 1.00 57.21 90 ALA B C 1
ATOM 3176 O O . ALA B 1 112 ? -19.309 12.953 49.267 1.00 67.64 90 ALA B O 1
ATOM 3178 N N . HIS B 1 113 ? -18.529 11.173 50.385 1.00 55.04 91 HIS B N 1
ATOM 3179 C CA . HIS B 1 113 ? -19.633 11.179 51.334 1.00 58.92 91 HIS B CA 1
ATOM 3180 C C . HIS B 1 113 ? -19.502 12.310 52.358 1.00 54.82 91 HIS B C 1
ATOM 3181 O O . HIS B 1 113 ? -20.333 12.410 53.260 1.00 59.30 91 HIS B O 1
ATOM 3188 N N . HIS B 1 114 ? -18.468 13.153 52.224 1.00 55.24 92 HIS B N 1
ATOM 3189 C CA . HIS B 1 114 ? -18.133 14.153 53.226 1.00 56.27 92 HIS B CA 1
ATOM 3190 C C . HIS B 1 114 ? -17.617 15.420 52.538 1.00 55.86 92 HIS B C 1
ATOM 3191 O O . HIS B 1 114 ? -16.747 15.340 51.670 1.00 56.25 92 HIS B O 1
ATOM 3198 N N . ASN B 1 115 ? -18.117 16.594 52.952 1.00 57.38 93 ASN B N 1
ATOM 3199 C CA . ASN B 1 115 ? -17.675 17.858 52.371 1.00 60.73 93 ASN B CA 1
ATOM 3200 C C . ASN B 1 115 ? -16.524 18.429 53.193 1.00 52.83 93 ASN B C 1
ATOM 3201 O O . ASN B 1 115 ? -16.724 18.937 54.294 1.00 50.11 93 ASN B O 1
ATOM 3206 N N . THR B 1 116 ? -15.331 18.380 52.601 1.00 46.13 94 THR B N 1
ATOM 3207 C CA . THR B 1 116 ? -14.109 18.698 53.309 1.00 46.40 94 THR B CA 1
ATOM 3208 C C . THR B 1 116 ? -13.358 19.816 52.599 1.00 49.30 94 THR B C 1
ATOM 3209 O O . THR B 1 116 ? -12.324 20.261 53.088 1.00 49.31 94 THR B O 1
ATOM 3213 N N . GLY B 1 117 ? -13.849 20.238 51.430 1.00 48.52 95 GLY B N 1
ATOM 3214 C CA . GLY B 1 117 ? -13.214 21.312 50.689 1.00 50.06 95 GLY B CA 1
ATOM 3215 C C . GLY B 1 117 ? -11.855 20.901 50.142 1.00 47.13 95 GLY B C 1
ATOM 3216 O O . GLY B 1 117 ? -11.004 21.745 49.889 1.00 44.26 95 GLY B O 1
ATOM 3217 N N . VAL B 1 118 ? -11.678 19.593 49.928 1.00 49.15 96 VAL B N 1
ATOM 3218 C CA . VAL B 1 118 ? -10.424 19.048 49.437 1.00 45.72 96 VAL B CA 1
ATOM 3219 C C . VAL B 1 118 ? -10.238 19.408 47.961 1.00 46.46 96 VAL B C 1
ATOM 3220 O O . VAL B 1 118 ? -11.206 19.446 47.207 1.00 48.53 96 VAL B O 1
ATOM 3224 N N . GLN B 1 119 ? -8.976 19.630 47.561 1.00 49.97 97 GLN B N 1
ATOM 3225 C CA . GLN B 1 119 ? -8.599 19.733 46.160 1.00 51.73 97 GLN B CA 1
ATOM 3226 C C . GLN B 1 119 ? -9.023 18.467 45.427 1.00 54.72 97 GLN B C 1
ATOM 3227 O O . GLN B 1 119 ? -8.838 17.358 45.928 1.00 50.99 97 GLN B O 1
ATOM 3233 N N . GLU B 1 120 ? -9.560 18.654 44.221 1.00 51.87 98 GLU B N 1
ATOM 3234 C CA . GLU B 1 120 ? -9.914 17.550 43.352 1.00 48.63 98 GLU B CA 1
ATOM 3235 C C . GLU B 1 120 ? -9.150 17.725 42.040 1.00 50.94 98 GLU B C 1
ATOM 3236 O O . GLU B 1 120 ? -8.937 18.839 41.582 1.00 52.40 98 GLU B O 1
ATOM 3242 N N . TYR B 1 121 ? -8.651 16.626 41.473 1.00 50.92 99 TYR B N 1
ATOM 3243 C CA . TYR B 1 121 ? -7.971 16.692 40.191 1.00 50.30 99 TYR B CA 1
ATOM 3244 C C . TYR B 1 121 ? -7.745 15.281 39.670 1.00 52.43 99 TYR B C 1
ATOM 3245 O O . TYR B 1 121 ? -7.753 14.324 40.442 1.00 47.88 99 TYR B O 1
ATOM 3254 N N . PRO B 1 122 ? -7.576 15.125 38.336 1.00 51.13 100 PRO B N 1
ATOM 3255 C CA . PRO B 1 122 ? -7.219 13.841 37.741 1.00 48.07 100 PRO B CA 1
ATOM 3256 C C . PRO B 1 122 ? -5.727 13.558 37.824 1.00 43.16 100 PRO B C 1
ATOM 3257 O O . PRO B 1 122 ? -4.926 14.437 38.149 1.00 44.21 100 PRO B O 1
ATOM 3261 N N . PHE B 1 123 ? -5.381 12.321 37.476 1.00 38.05 101 PHE B N 1
ATOM 3262 C CA . PHE B 1 123 ? -4.002 11.886 37.425 1.00 38.05 101 PHE B CA 1
ATOM 3263 C C . PHE B 1 123 ? -3.115 13.005 36.879 1.00 41.62 101 PHE B C 1
ATOM 3264 O O . PHE B 1 123 ? -3.292 13.480 35.761 1.00 44.32 101 PHE B O 1
ATOM 3272 N N . MET B 1 124 ? -2.142 13.427 37.684 1.00 37.64 102 MET B N 1
ATOM 3273 C CA . MET B 1 124 ? -1.162 14.412 37.262 1.00 36.74 102 MET B CA 1
ATOM 3274 C C . MET B 1 124 ? -0.450 13.949 35.995 1.00 39.81 102 MET B C 1
ATOM 3275 O O . MET B 1 124 ? -0.313 12.753 35.762 1.00 37.73 102 MET B O 1
ATOM 3280 N N . ASP B 1 125 ? 0.026 14.905 35.192 1.00 39.46 103 ASP B N 1
ATOM 3281 C CA . ASP B 1 125 ? 0.811 14.586 34.011 1.00 40.68 103 ASP B CA 1
ATOM 3282 C C . ASP B 1 125 ? 2.176 14.064 34.448 1.00 40.88 103 ASP B C 1
ATOM 3283 O O . ASP B 1 125 ? 2.683 14.431 35.512 1.00 38.12 103 ASP B O 1
ATOM 3288 N N . GLU B 1 126 ? 2.798 13.241 33.602 1.00 35.18 104 GLU B N 1
ATOM 3289 C CA . GLU B 1 126 ? 3.986 12.519 34.018 1.00 38.43 104 GLU B CA 1
ATOM 3290 C C . GLU B 1 126 ? 5.126 13.481 34.348 1.00 42.82 104 GLU B C 1
ATOM 3291 O O . GLU B 1 126 ? 5.910 13.200 35.266 1.00 40.39 104 GLU B O 1
ATOM 3297 N N . GLU B 1 127 ? 5.250 14.609 33.629 1.00 37.63 105 GLU B N 1
ATOM 3298 C CA . GLU B 1 127 ? 6.372 15.494 33.909 1.00 41.79 105 GLU B CA 1
ATOM 3299 C C . GLU B 1 127 ? 6.198 16.119 35.296 1.00 38.84 105 GLU B C 1
ATOM 3300 O O . GLU B 1 127 ? 7.182 16.392 35.976 1.00 33.06 105 GLU B O 1
ATOM 3306 N N . SER B 1 128 ? 4.939 16.346 35.695 1.00 32.68 106 SER B N 1
ATOM 3307 C CA . SER B 1 128 ? 4.636 16.922 36.985 1.00 35.62 106 SER B CA 1
ATOM 3308 C C . SER B 1 128 ? 5.007 15.927 38.088 1.00 36.34 106 SER B C 1
ATOM 3309 O O . SER B 1 128 ? 5.558 16.316 39.115 1.00 36.58 106 SER B O 1
ATOM 3312 N N . ILE B 1 129 ? 4.724 14.636 37.846 1.00 34.48 107 ILE B N 1
ATOM 3313 C CA . ILE B 1 129 ? 5.017 13.581 38.808 1.00 32.00 107 ILE B CA 1
ATOM 3314 C C . ILE B 1 129 ? 6.524 13.427 38.945 1.00 31.72 107 ILE B C 1
ATOM 3315 O O . ILE B 1 129 ? 7.032 13.259 40.058 1.00 29.93 107 ILE B O 1
ATOM 3320 N N . LEU B 1 130 ? 7.254 13.503 37.827 1.00 30.88 108 LEU B N 1
ATOM 3321 C CA . LEU B 1 130 ? 8.698 13.350 37.882 1.00 32.14 108 LEU B CA 1
ATOM 3322 C C . LEU B 1 130 ? 9.342 14.507 38.644 1.00 31.98 108 LEU B C 1
ATOM 3323 O O . LEU B 1 130 ? 10.408 14.332 39.233 1.00 34.14 108 LEU B O 1
ATOM 3328 N N . GLN B 1 131 ? 8.748 15.703 38.554 1.00 31.99 109 GLN B N 1
ATOM 3329 C CA . GLN B 1 131 ? 9.232 16.869 39.287 1.00 35.13 109 GLN B CA 1
ATOM 3330 C C . GLN B 1 131 ? 9.164 16.594 40.796 1.00 29.06 109 GLN B C 1
ATOM 3331 O O . GLN B 1 131 ? 10.142 16.817 41.509 1.00 31.97 109 GLN B O 1
ATOM 3337 N N . ALA B 1 132 ? 8.016 16.082 41.246 1.00 26.86 110 ALA B N 1
ATOM 3338 C CA . ALA B 1 132 ? 7.771 15.741 42.637 1.00 28.80 110 ALA B CA 1
ATOM 3339 C C . ALA B 1 132 ? 8.721 14.629 43.068 1.00 31.97 110 ALA B C 1
ATOM 3340 O O . ALA B 1 132 ? 9.263 14.658 44.172 1.00 27.50 110 ALA B O 1
ATOM 3342 N N . ALA B 1 133 ? 8.959 13.674 42.168 1.00 27.30 111 ALA B N 1
ATOM 3343 C CA . ALA B 1 133 ? 9.913 12.622 42.434 1.00 28.41 111 ALA B CA 1
ATOM 3344 C C . ALA B 1 133 ? 11.277 13.231 42.693 1.00 29.30 111 ALA B C 1
ATOM 3345 O O . ALA B 1 133 ? 11.957 12.838 43.636 1.00 31.46 111 ALA B O 1
ATOM 3347 N N . ARG B 1 134 ? 11.684 14.160 41.816 1.00 30.12 112 ARG B N 1
ATOM 3348 C CA . ARG B 1 134 ? 12.999 14.772 41.919 1.00 33.57 112 ARG B CA 1
ATOM 3349 C C . ARG B 1 134 ? 13.124 15.567 43.219 1.00 32.46 112 ARG B C 1
ATOM 3350 O O . ARG B 1 134 ? 14.199 15.602 43.805 1.00 31.65 112 ARG B O 1
ATOM 3358 N N . LYS B 1 135 ? 12.038 16.218 43.639 1.00 31.44 113 LYS B N 1
ATOM 3359 C CA . LYS B 1 135 ? 12.043 17.007 44.860 1.00 32.83 113 LYS B CA 1
ATOM 3360 C C . LYS B 1 135 ? 12.191 16.088 46.076 1.00 31.30 113 LYS B C 1
ATOM 3361 O O . LYS B 1 135 ? 12.919 16.414 47.025 1.00 28.52 113 LYS B O 1
ATOM 3367 N N . ALA B 1 136 ? 11.459 14.962 46.055 1.00 29.98 114 ALA B N 1
ATOM 3368 C CA . ALA B 1 136 ? 11.538 13.960 47.114 1.00 30.16 114 ALA B CA 1
ATOM 3369 C C . ALA B 1 136 ? 12.969 13.449 47.265 1.00 31.49 114 ALA B C 1
ATOM 3370 O O . ALA B 1 136 ? 13.442 13.269 48.384 1.00 30.37 114 ALA B O 1
ATOM 3372 N N . LYS B 1 137 ? 13.684 13.239 46.148 1.00 31.54 115 LYS B N 1
ATOM 3373 C CA . LYS B 1 137 ? 15.061 12.771 46.203 1.00 32.48 115 LYS B CA 1
ATOM 3374 C C . LYS B 1 137 ? 16.020 13.840 46.724 1.00 34.21 115 LYS B C 1
ATOM 3375 O O . LYS B 1 137 ? 16.992 13.524 47.416 1.00 28.93 115 LYS B O 1
ATOM 3381 N N . GLU B 1 138 ? 15.808 15.097 46.318 1.00 38.28 116 GLU B N 1
ATOM 3382 C CA . GLU B 1 138 ? 16.601 16.191 46.856 1.00 42.44 116 GLU B CA 1
ATOM 3383 C C . GLU B 1 138 ? 16.374 16.285 48.362 1.00 36.26 116 GLU B C 1
ATOM 3384 O O . GLU B 1 138 ? 17.304 16.596 49.093 1.00 36.34 116 GLU B O 1
ATOM 3390 N N . ALA B 1 139 ? 15.142 15.990 48.795 1.00 32.81 117 ALA B N 1
ATOM 3391 C CA . ALA B 1 139 ? 14.717 16.060 50.189 1.00 33.85 117 ALA B CA 1
ATOM 3392 C C . ALA B 1 139 ? 15.310 14.940 51.051 1.00 31.98 117 ALA B C 1
ATOM 3393 O O . ALA B 1 139 ? 15.230 14.997 52.269 1.00 36.78 117 ALA B O 1
ATOM 3395 N N . GLY B 1 140 ? 15.779 13.870 50.419 1.00 28.70 118 GLY B N 1
ATOM 3396 C CA . GLY B 1 140 ? 16.471 12.789 51.097 1.00 27.63 118 GLY B CA 1
ATOM 3397 C C . GLY B 1 140 ? 15.692 11.476 51.107 1.00 25.63 118 GLY B C 1
ATOM 3398 O O . GLY B 1 140 ? 16.132 10.523 51.744 1.00 25.87 118 GLY B O 1
ATOM 3399 N N . ALA B 1 141 ? 14.541 11.414 50.423 1.00 24.19 119 ALA B N 1
ATOM 3400 C CA . ALA B 1 141 ? 13.843 10.151 50.300 1.00 26.14 119 ALA B CA 1
ATOM 3401 C C . ALA B 1 141 ? 14.616 9.216 49.370 1.00 25.42 119 ALA B C 1
ATOM 3402 O O . ALA B 1 141 ? 15.171 9.642 48.374 1.00 25.09 119 ALA B O 1
ATOM 3404 N N . ILE B 1 142 ? 14.636 7.924 49.708 1.00 27.76 120 ILE B N 1
ATOM 3405 C CA . ILE B 1 142 ? 15.267 6.927 48.863 1.00 31.02 120 ILE B CA 1
ATOM 3406 C C . ILE B 1 142 ? 14.207 6.094 48.152 1.00 29.67 120 ILE B C 1
ATOM 3407 O O . ILE B 1 142 ? 14.533 5.310 47.275 1.00 29.96 120 ILE B O 1
ATOM 3412 N N . ARG B 1 143 ? 12.947 6.230 48.564 1.00 30.71 121 ARG B N 1
ATOM 3413 C CA . ARG B 1 143 ? 11.838 5.573 47.888 1.00 29.85 121 ARG B CA 1
ATOM 3414 C C . ARG B 1 143 ? 10.660 6.544 47.861 1.00 30.14 121 ARG B C 1
ATOM 3415 O O . ARG B 1 143 ? 10.566 7.424 48.708 1.00 27.49 121 ARG B O 1
ATOM 3423 N N . PHE B 1 144 ? 9.752 6.352 46.898 1.00 28.79 122 PHE B N 1
ATOM 3424 C CA . PHE B 1 144 ? 8.762 7.349 46.537 1.00 26.80 122 PHE B CA 1
ATOM 3425 C C . PHE B 1 144 ? 7.513 6.651 46.023 1.00 25.41 122 PHE B C 1
ATOM 3426 O O . PHE B 1 144 ? 7.592 5.761 45.185 1.00 26.40 122 PHE B O 1
ATOM 3434 N N . SER B 1 145 ? 6.370 7.058 46.558 1.00 23.87 123 SER B N 1
ATOM 3435 C CA . SER B 1 145 ? 5.111 6.410 46.275 1.00 24.78 123 SER B CA 1
ATOM 3436 C C . SER B 1 145 ? 4.197 7.313 45.443 1.00 27.92 123 SER B C 1
ATOM 3437 O O . SER B 1 145 ? 4.051 8.508 45.716 1.00 25.90 123 SER B O 1
ATOM 3440 N N . ILE B 1 146 ? 3.623 6.697 44.399 1.00 27.10 124 ILE B N 1
ATOM 3441 C CA . ILE B 1 146 ? 2.491 7.252 43.687 1.00 26.82 124 ILE B CA 1
ATOM 3442 C C . ILE B 1 146 ? 1.256 6.778 44.414 1.00 23.12 124 ILE B C 1
ATOM 3443 O O . ILE B 1 146 ? 1.059 5.573 44.572 1.00 25.20 124 ILE B O 1
ATOM 3448 N N . VAL B 1 147 ? 0.474 7.749 44.888 1.00 23.61 125 VAL B N 1
ATOM 3449 C CA . VAL B 1 147 ? -0.747 7.500 45.625 1.00 23.33 125 VAL B CA 1
ATOM 3450 C C . VAL B 1 147 ? -1.914 8.092 44.851 1.00 27.61 125 VAL B C 1
ATOM 3451 O O . VAL B 1 147 ? -1.799 9.194 44.330 1.00 29.61 125 VAL B O 1
ATOM 3455 N N . THR B 1 148 ? -3.043 7.383 44.819 1.00 31.30 126 THR B N 1
ATOM 3456 C CA . THR B 1 148 ? -4.248 7.893 44.178 1.00 33.11 126 THR B CA 1
ATOM 3457 C C . THR B 1 148 ? -5.397 7.741 45.147 1.00 32.10 126 THR B C 1
ATOM 3458 O O . THR B 1 148 ? -5.403 6.773 45.877 1.00 32.58 126 THR B O 1
ATOM 3462 N N . SER B 1 149 ? -6.369 8.667 45.127 1.00 38.26 127 SER B N 1
ATOM 3463 C CA . SER B 1 149 ? -7.649 8.426 45.785 1.00 39.02 127 SER B CA 1
ATOM 3464 C C . SER B 1 149 ? -8.497 7.469 44.951 1.00 43.58 127 SER B C 1
ATOM 3465 O O . SER B 1 149 ? -8.183 7.189 43.794 1.00 45.13 127 SER B O 1
ATOM 3468 N N . GLY B 1 150 ? -9.596 7.004 45.546 1.00 46.26 128 GLY B N 1
ATOM 3469 C CA . GLY B 1 150 ? -10.490 6.082 44.869 1.00 49.68 128 GLY B CA 1
ATOM 3470 C C . GLY B 1 150 ? -10.204 4.631 45.258 1.00 56.57 128 GLY B C 1
ATOM 3471 O O . GLY B 1 150 ? -9.051 4.253 45.503 1.00 47.88 128 GLY B O 1
ATOM 3472 N N . ARG B 1 151 ? -11.297 3.851 45.307 1.00 60.45 129 ARG B N 1
ATOM 3473 C CA . ARG B 1 151 ? -11.323 2.421 45.589 1.00 61.57 129 ARG B CA 1
ATOM 3474 C C . ARG B 1 151 ? -10.143 1.680 44.956 1.00 61.89 129 ARG B C 1
ATOM 3475 O O . ARG B 1 151 ? -9.416 0.947 45.629 1.00 52.87 129 ARG B O 1
ATOM 3483 N N . ASN B 1 152 ? -10.003 1.851 43.640 1.00 61.93 130 ASN B N 1
ATOM 3484 C CA . ASN B 1 152 ? -8.990 1.174 42.854 1.00 67.82 130 ASN B CA 1
ATOM 3485 C C . ASN B 1 152 ? -8.687 2.055 41.645 1.00 69.31 130 ASN B C 1
ATOM 3486 O O . ASN B 1 152 ? -9.156 3.192 41.574 1.00 62.87 130 ASN B O 1
ATOM 3491 N N . THR B 1 153 ? -7.879 1.526 40.720 1.00 71.14 131 THR B N 1
ATOM 3492 C CA . THR B 1 153 ? -7.685 2.134 39.415 1.00 72.43 131 THR B CA 1
ATOM 3493 C C . THR B 1 153 ? -8.355 1.216 38.392 1.00 74.36 131 THR B C 1
ATOM 3494 O O . THR B 1 153 ? -7.732 0.274 37.906 1.00 66.19 131 THR B O 1
ATOM 3498 N N . ASN B 1 154 ? -9.638 1.477 38.097 1.00 78.59 132 ASN B N 1
ATOM 3499 C CA . ASN B 1 154 ? -10.457 0.525 37.361 1.00 82.37 132 ASN B CA 1
ATOM 3500 C C . ASN B 1 154 ? -10.332 0.732 35.848 1.00 87.80 132 ASN B C 1
ATOM 3501 O O . ASN B 1 154 ? -10.478 -0.219 35.083 1.00 95.48 132 ASN B O 1
ATOM 3506 N N . ASN B 1 155 ? -10.077 1.971 35.412 1.00 86.95 133 ASN B N 1
ATOM 3507 C CA . ASN B 1 155 ? -9.804 2.251 34.009 1.00 79.01 133 ASN B CA 1
ATOM 3508 C C . ASN B 1 155 ? -8.410 1.740 33.644 1.00 70.80 133 ASN B C 1
ATOM 3509 O O . ASN B 1 155 ? -7.421 2.182 34.231 1.00 64.83 133 ASN B O 1
ATOM 3514 N N . PRO B 1 156 ? -8.268 0.828 32.651 1.00 63.50 134 PRO B N 1
ATOM 3515 C CA . PRO B 1 156 ? -6.953 0.281 32.298 1.00 63.27 134 PRO B CA 1
ATOM 3516 C C . PRO B 1 156 ? -5.975 1.248 31.628 1.00 62.06 134 PRO B C 1
ATOM 3517 O O . PRO B 1 156 ? -4.796 0.913 31.474 1.00 59.45 134 PRO B O 1
ATOM 3521 N N . ASP B 1 157 ? -6.470 2.424 31.205 1.00 64.25 135 ASP B N 1
ATOM 3522 C CA . ASP B 1 157 ? -5.621 3.458 30.624 1.00 59.85 135 ASP B CA 1
ATOM 3523 C C . ASP B 1 157 ? -4.890 4.224 31.727 1.00 44.62 135 ASP B C 1
ATOM 3524 O O . ASP B 1 157 ? -3.697 4.487 31.600 1.00 43.00 135 ASP B O 1
ATOM 3529 N N . GLU B 1 158 ? -5.594 4.598 32.795 1.00 41.02 136 GLU B N 1
ATOM 3530 C CA . GLU B 1 158 ? -4.928 5.226 33.920 1.00 44.60 136 GLU B CA 1
ATOM 3531 C C . GLU B 1 158 ? -3.838 4.278 34.426 1.00 40.78 136 GLU B C 1
ATOM 3532 O O . GLU B 1 158 ? -2.690 4.685 34.625 1.00 33.09 136 GLU B O 1
ATOM 3538 N N . PHE B 1 159 ? -4.173 2.983 34.542 1.00 38.53 137 PHE B N 1
ATOM 3539 C CA . PHE B 1 159 ? -3.246 2.024 35.120 1.00 35.38 137 PHE B CA 1
ATOM 3540 C C . PHE B 1 159 ? -1.960 2.023 34.316 1.00 33.70 137 PHE B C 1
ATOM 3541 O O . PHE B 1 159 ? -0.852 2.060 34.864 1.00 31.86 137 PHE B O 1
ATOM 3549 N N . ASP B 1 160 ? -2.144 2.031 32.993 1.00 38.39 138 ASP B N 1
ATOM 3550 C CA . ASP B 1 160 ? -1.051 2.025 32.039 1.00 39.47 138 ASP B CA 1
ATOM 3551 C C . ASP B 1 160 ? -0.192 3.278 32.198 1.00 34.19 138 ASP B C 1
ATOM 3552 O O . ASP B 1 160 ? 1.031 3.191 32.103 1.00 35.12 138 ASP B O 1
ATOM 3557 N N . GLN B 1 161 ? -0.827 4.438 32.417 1.00 35.38 139 GLN B N 1
ATOM 3558 C CA . GLN B 1 161 ? -0.085 5.672 32.651 1.00 36.89 139 GLN B CA 1
ATOM 3559 C C . GLN B 1 161 ? 0.747 5.540 33.928 1.00 30.08 139 GLN B C 1
ATOM 3560 O O . GLN B 1 161 ? 1.909 5.941 33.958 1.00 33.88 139 GLN B O 1
ATOM 3566 N N . ILE B 1 162 ? 0.155 4.935 34.966 1.00 30.79 140 ILE B N 1
ATOM 3567 C CA . ILE B 1 162 ? 0.857 4.733 36.236 1.00 29.72 140 ILE B CA 1
ATOM 3568 C C . ILE B 1 162 ? 2.108 3.875 36.014 1.00 30.26 140 ILE B C 1
ATOM 3569 O O . ILE B 1 162 ? 3.237 4.241 36.383 1.00 26.77 140 ILE B O 1
ATOM 3574 N N . ILE B 1 163 ? 1.924 2.741 35.329 1.00 30.18 141 ILE B N 1
ATOM 3575 C CA . ILE B 1 163 ? 3.039 1.871 35.030 1.00 31.48 141 ILE B CA 1
ATOM 3576 C C . ILE B 1 163 ? 4.119 2.660 34.299 1.00 30.15 141 ILE B C 1
ATOM 3577 O O . ILE B 1 163 ? 5.293 2.537 34.634 1.00 30.50 141 ILE B O 1
ATOM 3582 N N . HIS B 1 164 ? 3.727 3.462 33.299 1.00 31.87 142 HIS B N 1
ATOM 3583 C CA . HIS B 1 164 ? 4.674 4.208 32.483 1.00 30.82 142 HIS B CA 1
ATOM 3584 C C . HIS B 1 164 ? 5.509 5.134 33.366 1.00 28.81 142 HIS B C 1
ATOM 3585 O O . HIS B 1 164 ? 6.733 5.176 33.253 1.00 33.55 142 HIS B O 1
ATOM 3592 N N . VAL B 1 165 ? 4.853 5.894 34.237 1.00 32.21 143 VAL B N 1
ATOM 3593 C CA . VAL B 1 165 ? 5.580 6.899 35.015 1.00 30.10 143 VAL B CA 1
ATOM 3594 C C . VAL B 1 165 ? 6.351 6.249 36.175 1.00 27.76 143 VAL B C 1
ATOM 3595 O O . VAL B 1 165 ? 7.458 6.697 36.514 1.00 29.45 143 VAL B O 1
ATOM 3599 N N . LEU B 1 166 ? 5.830 5.149 36.735 1.00 29.01 144 LEU B N 1
ATOM 3600 C CA . LEU B 1 166 ? 6.594 4.408 37.732 1.00 27.93 144 LEU B CA 1
ATOM 3601 C C . LEU B 1 166 ? 7.934 3.999 37.119 1.00 27.14 144 LEU B C 1
ATOM 3602 O O . LEU B 1 166 ? 8.975 4.110 37.743 1.00 27.53 144 LEU B O 1
ATOM 3607 N N . GLY B 1 167 ? 7.928 3.521 35.868 1.00 28.90 145 GLY B N 1
ATOM 3608 C CA . GLY B 1 167 ? 9.166 3.156 35.189 1.00 28.07 145 GLY B CA 1
ATOM 3609 C C . GLY B 1 167 ? 10.143 4.322 35.023 1.00 27.42 145 GLY B C 1
ATOM 3610 O O . GLY B 1 167 ? 11.349 4.168 35.183 1.00 27.64 145 GLY B O 1
ATOM 3611 N N . ARG B 1 168 ? 9.625 5.493 34.665 1.00 31.80 146 ARG B N 1
ATOM 3612 C CA . ARG B 1 168 ? 10.465 6.663 34.463 1.00 31.49 146 ARG B CA 1
ATOM 3613 C C . ARG B 1 168 ? 11.135 7.084 35.776 1.00 28.12 146 ARG B C 1
ATOM 3614 O O . ARG B 1 168 ? 12.348 7.380 35.798 1.00 29.50 146 ARG B O 1
ATOM 3622 N N . ILE B 1 169 ? 10.361 7.038 36.867 1.00 26.65 147 ILE B N 1
ATOM 3623 C CA . ILE B 1 169 ? 10.863 7.409 38.184 1.00 26.71 147 ILE B CA 1
ATOM 3624 C C . ILE B 1 169 ? 12.093 6.553 38.488 1.00 28.60 147 ILE B C 1
ATOM 3625 O O . ILE B 1 169 ? 13.211 7.049 38.654 1.00 29.94 147 ILE B O 1
ATOM 3630 N N . LYS B 1 170 ? 11.905 5.233 38.454 1.00 33.17 148 LYS B N 1
ATOM 3631 C CA . LYS B 1 170 ? 12.954 4.284 38.804 1.00 31.59 148 LYS B CA 1
ATOM 3632 C C . LYS B 1 170 ? 14.173 4.408 37.892 1.00 30.72 148 LYS B C 1
ATOM 3633 O O . LYS B 1 170 ? 15.311 4.380 38.373 1.00 30.48 148 LYS B O 1
ATOM 3639 N N . ASN B 1 171 ? 13.970 4.568 36.576 1.00 33.13 149 ASN B N 1
ATOM 3640 C CA . ASN B 1 171 ? 15.100 4.447 35.659 1.00 34.12 149 ASN B CA 1
ATOM 3641 C C . ASN B 1 171 ? 15.842 5.778 35.492 1.00 37.63 149 ASN B C 1
ATOM 3642 O O . ASN B 1 171 ? 17.064 5.782 35.300 1.00 39.07 149 ASN B O 1
ATOM 3647 N N . GLU B 1 172 ? 15.114 6.902 35.575 1.00 35.51 150 GLU B N 1
ATOM 3648 C CA . GLU B 1 172 ? 15.673 8.223 35.293 1.00 39.84 150 GLU B CA 1
ATOM 3649 C C . GLU B 1 172 ? 16.030 8.996 36.570 1.00 39.87 150 GLU B C 1
ATOM 3650 O O . GLU B 1 172 ? 16.995 9.765 36.582 1.00 38.27 150 GLU B O 1
ATOM 3656 N N . ILE B 1 173 ? 15.245 8.811 37.640 1.00 40.07 151 ILE B N 1
ATOM 3657 C CA . ILE B 1 173 ? 15.476 9.542 38.877 1.00 37.56 151 ILE B CA 1
ATOM 3658 C C . ILE B 1 173 ? 16.302 8.705 39.848 1.00 39.63 151 ILE B C 1
ATOM 3659 O O . ILE B 1 173 ? 17.021 9.271 40.659 1.00 39.03 151 ILE B O 1
ATOM 3664 N N . GLY B 1 174 ? 16.198 7.369 39.769 1.00 38.34 152 GLY B N 1
ATOM 3665 C CA . GLY B 1 174 ? 17.017 6.499 40.596 1.00 35.59 152 GLY B CA 1
ATOM 3666 C C . GLY B 1 174 ? 16.467 6.313 42.013 1.00 35.12 152 GLY B C 1
ATOM 3667 O O . GLY B 1 174 ? 17.225 5.990 42.918 1.00 45.30 152 GLY B O 1
ATOM 3668 N N . LEU B 1 175 ? 15.155 6.468 42.196 1.00 33.18 153 LEU B N 1
ATOM 3669 C CA . LEU B 1 175 ? 14.479 6.143 43.446 1.00 32.80 153 LEU B CA 1
ATOM 3670 C C . LEU B 1 175 ? 13.892 4.737 43.349 1.00 33.27 153 LEU B C 1
ATOM 3671 O O . LEU B 1 175 ? 13.357 4.341 42.322 1.00 30.16 153 LEU B O 1
ATOM 3676 N N . GLU B 1 176 ? 13.910 4.011 44.464 1.00 30.12 154 GLU B N 1
ATOM 3677 C CA . GLU B 1 176 ? 13.033 2.865 44.594 1.00 29.63 154 GLU B CA 1
ATOM 3678 C C . GLU B 1 176 ? 11.609 3.394 44.514 1.00 26.31 154 GLU B C 1
ATOM 3679 O O . GLU B 1 176 ? 11.358 4.524 44.912 1.00 28.38 154 GLU B O 1
ATOM 3685 N N . ILE B 1 177 ? 10.697 2.578 43.991 1.00 23.86 155 ILE B N 1
ATOM 3686 C CA . ILE B 1 177 ? 9.337 2.998 43.737 1.00 25.94 155 ILE B CA 1
ATOM 3687 C C . ILE B 1 177 ? 8.348 2.157 44.530 1.00 25.00 155 ILE B C 1
ATOM 3688 O O . ILE B 1 177 ? 8.451 0.927 44.604 1.00 28.03 155 ILE B O 1
ATOM 3693 N N . CYS B 1 178 ? 7.391 2.887 45.118 1.00 24.21 156 CYS B N 1
ATOM 3694 C CA . CYS B 1 178 ? 6.269 2.377 45.869 1.00 20.93 156 CYS B CA 1
ATOM 3695 C C . CYS B 1 178 ? 4.999 2.830 45.149 1.00 22.28 156 CYS B C 1
ATOM 3696 O O . CYS B 1 178 ? 5.071 3.747 44.337 1.00 25.25 156 CYS B O 1
ATOM 3699 N N . CYS B 1 179 ? 3.855 2.227 45.472 1.00 22.63 157 CYS B N 1
ATOM 3700 C CA . CYS B 1 179 ? 2.578 2.850 45.159 1.00 25.66 157 CYS B CA 1
ATOM 3701 C C . CYS B 1 179 ? 1.466 2.370 46.078 1.00 25.16 157 CYS B C 1
ATOM 3702 O O . CYS B 1 179 ? 1.541 1.305 46.699 1.00 26.43 157 CYS B O 1
ATOM 3705 N N . SER B 1 180 ? 0.452 3.234 46.180 1.00 22.61 158 SER B N 1
ATOM 3706 C CA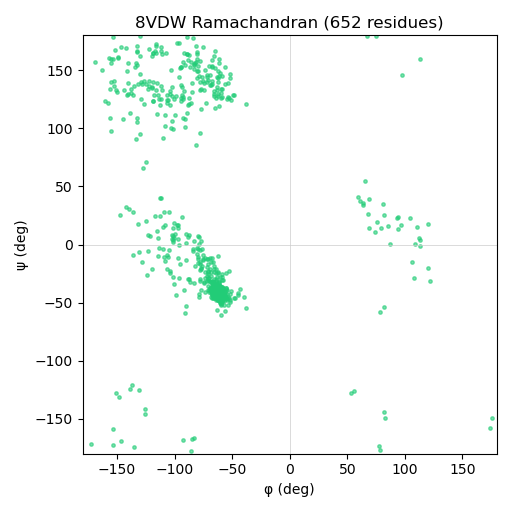 . SER B 1 180 ? -0.745 3.043 46.967 1.00 24.24 158 SER B CA 1
ATOM 3707 C C . SER B 1 180 ? -1.941 3.332 46.066 1.00 27.88 158 SER B C 1
ATOM 3708 O O . SER B 1 180 ? -2.315 4.503 45.896 1.00 28.41 158 SER B O 1
ATOM 3711 N N . LEU B 1 181 ? -2.501 2.260 45.478 1.00 31.31 159 LEU B N 1
ATOM 3712 C CA . LEU B 1 181 ? -3.492 2.378 44.412 1.00 34.27 159 LEU B CA 1
ATOM 3713 C C . LEU B 1 181 ? -4.844 1.840 44.858 1.00 35.49 159 LEU B C 1
ATOM 3714 O O . LEU B 1 181 ? -5.798 1.804 44.079 1.00 38.20 159 LEU B O 1
ATOM 3719 N N . GLY B 1 182 ? -4.948 1.472 46.133 1.00 30.96 160 GLY B N 1
ATOM 3720 C CA . GLY B 1 182 ? -6.191 0.930 46.645 1.00 31.44 160 GLY B CA 1
ATOM 3721 C C . GLY B 1 182 ? -6.294 -0.558 46.299 1.00 35.63 160 GLY B C 1
ATOM 3722 O O . GLY B 1 182 ? -5.278 -1.263 46.260 1.00 35.02 160 GLY B O 1
ATOM 3723 N N . LEU B 1 183 ? -7.516 -1.014 46.009 1.00 36.35 161 LEU B N 1
ATOM 3724 C CA . LEU B 1 183 ? -7.747 -2.434 45.801 1.00 41.73 161 LEU B CA 1
ATOM 3725 C C . LEU B 1 183 ? -7.039 -2.873 44.524 1.00 37.80 161 LEU B C 1
ATOM 3726 O O . LEU B 1 183 ? -6.931 -2.122 43.556 1.00 37.75 161 LEU B O 1
ATOM 3731 N N . LEU B 1 184 ? -6.460 -4.077 44.593 1.00 34.07 162 LEU B N 1
ATOM 3732 C CA . LEU B 1 184 ? -5.477 -4.511 43.625 1.00 32.93 162 LEU B CA 1
ATOM 3733 C C . LEU B 1 184 ? -5.766 -5.948 43.222 1.00 36.92 162 LEU B C 1
ATOM 3734 O O . LEU B 1 184 ? -5.896 -6.811 44.097 1.00 36.37 162 LEU B O 1
ATOM 3739 N N . THR B 1 185 ? -5.840 -6.166 41.900 1.00 35.67 163 THR B N 1
ATOM 3740 C CA . THR B 1 185 ? -6.049 -7.482 41.328 1.00 36.84 163 THR B CA 1
ATOM 3741 C C . THR B 1 185 ? -4.696 -8.161 41.154 1.00 32.19 163 THR B C 1
ATOM 3742 O O . THR B 1 185 ? -3.666 -7.494 41.078 1.00 33.72 163 THR B O 1
ATOM 3746 N N . TYR B 1 186 ? -4.717 -9.490 40.970 1.00 33.90 164 TYR B N 1
ATOM 3747 C CA . TYR B 1 186 ? -3.487 -10.226 40.729 1.00 35.99 164 TYR B CA 1
ATOM 3748 C C . TYR B 1 186 ? -2.790 -9.767 39.445 1.00 31.82 164 TYR B C 1
ATOM 3749 O O . TYR B 1 186 ? -1.568 -9.598 39.419 1.00 37.58 164 TYR B O 1
ATOM 3758 N N . GLU B 1 187 ? -3.559 -9.555 38.373 1.00 39.84 165 GLU B N 1
ATOM 3759 C CA . GLU B 1 187 ? -2.997 -9.160 37.083 1.00 41.76 165 GLU B CA 1
ATOM 3760 C C . GLU B 1 187 ? -2.296 -7.797 37.198 1.00 33.65 165 GLU B C 1
ATOM 3761 O O . GLU B 1 187 ? -1.205 -7.608 36.655 1.00 34.62 165 GLU B O 1
ATOM 3767 N N . GLN B 1 188 ? -2.903 -6.861 37.912 1.00 32.65 166 GLN B N 1
ATOM 3768 C CA . GLN B 1 188 ? -2.255 -5.575 38.183 1.00 34.01 166 GLN B CA 1
ATOM 3769 C C . GLN B 1 188 ? -0.930 -5.755 38.943 1.00 30.06 166 GLN B C 1
ATOM 3770 O O . GLN B 1 188 ? 0.089 -5.121 38.625 1.00 30.69 166 GLN B O 1
ATOM 3776 N N . ALA B 1 189 ? -0.902 -6.692 39.898 1.00 30.54 167 ALA B N 1
ATOM 3777 C CA . ALA B 1 189 ? 0.260 -6.830 40.772 1.00 26.30 167 ALA B CA 1
ATOM 3778 C C . ALA B 1 189 ? 1.452 -7.367 39.990 1.00 28.26 167 ALA B C 1
ATOM 3779 O O . ALA B 1 189 ? 2.592 -6.932 40.174 1.00 26.72 167 ALA B O 1
ATOM 3781 N N . LEU B 1 190 ? 1.173 -8.285 39.049 1.00 32.44 168 LEU B N 1
ATOM 3782 C CA . LEU B 1 190 ? 2.194 -8.768 38.135 1.00 32.10 168 LEU B CA 1
ATOM 3783 C C . LEU B 1 190 ? 2.828 -7.595 37.385 1.00 28.01 168 LEU B C 1
ATOM 3784 O O . LEU B 1 190 ? 4.043 -7.534 37.202 1.00 31.17 168 LEU B O 1
ATOM 3789 N N . LYS B 1 191 ? 1.995 -6.684 36.894 1.00 31.31 169 LYS B N 1
ATOM 3790 C CA . LYS B 1 191 ? 2.480 -5.558 36.100 1.00 33.23 169 LYS B CA 1
ATOM 3791 C C . LYS B 1 191 ? 3.349 -4.623 36.944 1.00 28.11 169 LYS B C 1
ATOM 3792 O O . LYS B 1 191 ? 4.408 -4.173 36.483 1.00 29.18 169 LYS B O 1
ATOM 3798 N N . LEU B 1 192 ? 2.903 -4.375 38.186 1.00 30.99 170 LEU B N 1
ATOM 3799 C CA . LEU B 1 192 ? 3.644 -3.590 39.171 1.00 29.43 170 LEU B CA 1
ATOM 3800 C C . LEU B 1 192 ? 4.995 -4.239 39.454 1.00 28.83 170 LEU B C 1
ATOM 3801 O O . LEU B 1 192 ? 6.038 -3.583 39.386 1.00 28.94 170 LEU B O 1
ATOM 3806 N N . LYS B 1 193 ? 4.982 -5.561 39.676 1.00 32.49 171 LYS B N 1
ATOM 3807 C CA . LYS B 1 193 ? 6.207 -6.307 39.899 1.00 30.86 171 LYS B CA 1
ATOM 3808 C C . LYS B 1 193 ? 7.119 -6.161 38.695 1.00 29.37 171 LYS B C 1
ATOM 3809 O O . LYS B 1 193 ? 8.293 -5.839 38.847 1.00 32.03 171 LYS B O 1
ATOM 3815 N N . GLU B 1 194 ? 6.589 -6.421 37.489 1.00 33.98 172 GLU B N 1
ATOM 3816 C CA . GLU B 1 194 ? 7.383 -6.323 36.271 1.00 33.11 172 GLU B CA 1
ATOM 3817 C C . GLU B 1 194 ? 8.066 -4.950 36.115 1.00 29.71 172 GLU B C 1
ATOM 3818 O O . GLU B 1 194 ? 9.244 -4.868 35.726 1.00 30.76 172 GLU B O 1
ATOM 3824 N N . VAL B 1 195 ? 7.384 -3.856 36.469 1.00 27.94 173 VAL B N 1
ATOM 3825 C CA . VAL B 1 195 ? 7.952 -2.536 36.197 1.00 33.33 173 VAL B CA 1
ATOM 3826 C C . VAL B 1 195 ? 8.958 -2.131 37.275 1.00 35.98 173 VAL B C 1
ATOM 3827 O O . VAL B 1 195 ? 9.816 -1.281 37.029 1.00 36.81 173 VAL B O 1
ATOM 3831 N N . GLY B 1 196 ? 8.903 -2.782 38.441 1.00 33.96 174 GLY B N 1
ATOM 3832 C CA . GLY B 1 196 ? 10.023 -2.711 39.369 1.00 31.83 174 GLY B CA 1
ATOM 3833 C C . GLY B 1 196 ? 9.651 -2.126 40.732 1.00 28.46 174 GLY B C 1
ATOM 3834 O O . GLY B 1 196 ? 10.528 -1.702 41.487 1.00 28.10 174 GLY B O 1
ATOM 3835 N N . VAL B 1 197 ? 8.356 -2.110 41.023 1.00 27.68 175 VAL B N 1
ATOM 3836 C CA . VAL B 1 197 ? 7.851 -1.704 42.314 1.00 29.24 175 VAL B CA 1
ATOM 3837 C C . VAL B 1 197 ? 8.425 -2.619 43.394 1.00 32.64 175 VAL B C 1
ATOM 3838 O O . VAL B 1 197 ? 8.388 -3.844 43.250 1.00 33.30 175 VAL B O 1
ATOM 3842 N N . THR B 1 198 ? 8.907 -2.025 44.496 1.00 31.52 176 THR B N 1
ATOM 3843 C CA . THR B 1 198 ? 9.462 -2.805 45.595 1.00 28.97 176 THR B CA 1
ATOM 3844 C C . THR B 1 198 ? 8.633 -2.685 46.873 1.00 27.81 176 THR B C 1
ATOM 3845 O O . THR B 1 198 ? 8.863 -3.456 47.800 1.00 29.64 176 THR B O 1
ATOM 3849 N N . ARG B 1 199 ? 7.659 -1.777 46.949 1.00 25.29 177 ARG B N 1
ATOM 3850 C CA . ARG B 1 199 ? 6.684 -1.821 48.027 1.00 25.95 177 ARG B CA 1
ATOM 3851 C C . ARG B 1 199 ? 5.307 -1.525 47.452 1.00 26.68 177 ARG B C 1
ATOM 3852 O O . ARG B 1 199 ? 5.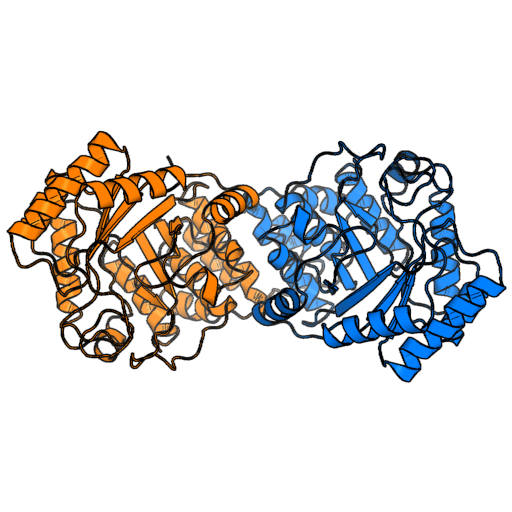172 -0.586 46.677 1.00 29.44 177 ARG B O 1
ATOM 3860 N N . TYR B 1 200 ? 4.316 -2.332 47.838 1.00 25.66 178 TYR B N 1
ATOM 3861 C CA . TYR B 1 200 ? 2.929 -2.061 47.523 1.00 27.15 178 TYR B CA 1
ATOM 3862 C C . TYR B 1 200 ? 2.228 -1.760 48.834 1.00 26.47 178 TYR B C 1
ATOM 3863 O O . TYR B 1 200 ? 2.157 -2.597 49.737 1.00 27.50 178 TYR B O 1
ATOM 3872 N N . HIS B 1 201 ? 1.664 -0.549 48.901 1.00 28.57 179 HIS B N 1
ATOM 3873 C CA . HIS B 1 201 ? 1.073 -0.027 50.115 1.00 27.78 179 HIS B CA 1
ATOM 3874 C C . HIS B 1 201 ? -0.406 -0.357 50.148 1.00 28.56 179 HIS B C 1
ATOM 3875 O O . HIS B 1 201 ? -1.149 0.009 49.247 1.00 32.02 179 HIS B O 1
ATOM 3882 N N . SER B 1 202 ? -0.830 -0.968 51.251 1.00 27.54 180 SER B N 1
ATOM 3883 C CA . SER B 1 202 ? -2.228 -1.193 51.539 1.00 29.10 180 SER B CA 1
ATOM 3884 C C . SER B 1 202 ? -2.418 -1.336 53.040 1.00 27.64 180 SER B C 1
ATOM 3885 O O . SER B 1 202 ? -2.096 -2.368 53.614 1.00 27.61 180 SER B O 1
ATOM 3888 N N . ASN B 1 203 ? -3.032 -0.329 53.666 1.00 32.57 181 ASN B N 1
ATOM 3889 C CA . ASN B 1 203 ? -3.147 -0.288 55.115 1.00 30.35 181 ASN B CA 1
ATOM 3890 C C . ASN B 1 203 ? -4.364 -1.098 55.547 1.00 30.43 181 ASN B C 1
ATOM 3891 O O . ASN B 1 203 ? -5.425 -1.008 54.935 1.00 29.70 181 ASN B O 1
ATOM 3896 N N . ILE B 1 204 ? -4.213 -1.860 56.635 1.00 27.66 182 ILE B N 1
ATOM 3897 C CA . ILE B 1 204 ? -5.338 -2.532 57.262 1.00 29.88 182 ILE B CA 1
ATOM 3898 C C . ILE B 1 204 ? -6.135 -1.527 58.090 1.00 29.17 182 ILE B C 1
ATOM 3899 O O . ILE B 1 204 ? -7.262 -1.806 58.473 1.00 28.81 182 ILE B O 1
ATOM 3904 N N . GLU B 1 205 ? -5.534 -0.358 58.363 1.00 31.40 183 GLU B N 1
ATOM 3905 C CA . GLU B 1 205 ? -6.183 0.791 58.982 1.00 30.47 183 GLU B CA 1
ATOM 3906 C C . GLU B 1 205 ? -6.315 0.579 60.484 1.00 29.26 183 GLU B C 1
ATOM 3907 O O . GLU B 1 205 ? -5.829 1.400 61.258 1.00 24.88 183 GLU B O 1
ATOM 3913 N N . THR B 1 206 ? -6.992 -0.498 60.904 1.00 29.94 184 THR B N 1
ATOM 3914 C CA . THR B 1 206 ? -7.198 -0.745 62.311 1.00 27.48 184 THR B CA 1
ATOM 3915 C C . THR B 1 206 ? -7.197 -2.252 62.563 1.00 29.61 184 THR B C 1
ATOM 3916 O O . THR B 1 206 ? -6.771 -3.029 61.730 1.00 31.77 184 THR B O 1
ATOM 3920 N N . ALA B 1 207 ? -7.587 -2.653 63.763 1.00 31.29 185 ALA B N 1
ATOM 3921 C CA . ALA B 1 207 ? -7.737 -4.063 64.061 1.00 33.38 185 ALA B CA 1
ATOM 3922 C C . ALA B 1 207 ? -8.941 -4.601 63.291 1.00 36.48 185 ALA B C 1
ATOM 3923 O O . ALA B 1 207 ? -9.929 -3.896 63.104 1.00 36.67 185 ALA B O 1
ATOM 3925 N N . PRO B 1 208 ? -8.907 -5.872 62.836 1.00 39.07 186 PRO B N 1
ATOM 3926 C CA . PRO B 1 208 ? -10.066 -6.489 62.190 1.00 39.10 186 PRO B CA 1
ATOM 3927 C C . PRO B 1 208 ? -11.384 -6.204 62.903 1.00 37.43 186 PRO B C 1
ATOM 3928 O O . PRO B 1 208 ? -12.394 -5.928 62.263 1.00 38.55 186 PRO B O 1
ATOM 3932 N N . SER B 1 209 ? -11.361 -6.188 64.236 1.00 42.47 187 SER B N 1
ATOM 3933 C CA . SER B 1 209 ? -12.579 -6.019 65.004 1.00 41.98 187 SER B CA 1
ATOM 3934 C C . SER B 1 209 ? -13.095 -4.580 64.958 1.00 45.75 187 SER B C 1
ATOM 3935 O O . SER B 1 209 ? -14.225 -4.325 65.359 1.00 39.21 187 SER B O 1
ATOM 3938 N N . HIS B 1 210 ? -12.292 -3.632 64.458 1.00 46.87 188 HIS B N 1
ATOM 3939 C CA . HIS B 1 210 ? -12.716 -2.243 64.450 1.00 41.48 188 HIS B CA 1
ATOM 3940 C C . HIS B 1 210 ? -13.020 -1.766 63.030 1.00 38.12 188 HIS B C 1
ATOM 3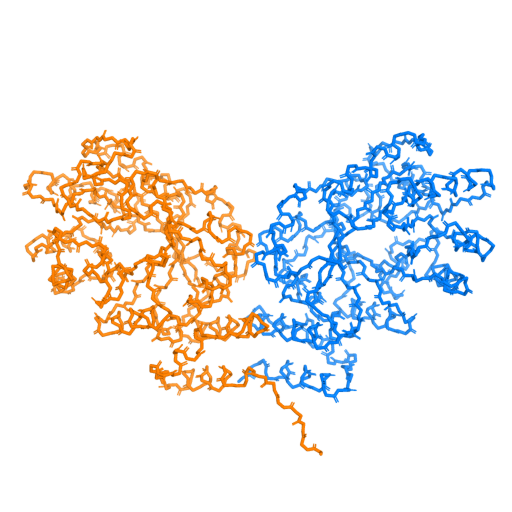941 O O . HIS B 1 210 ? -13.583 -0.688 62.867 1.00 43.19 188 HIS B O 1
ATOM 3948 N N . PHE B 1 211 ? -12.665 -2.550 62.002 1.00 38.82 189 PHE B N 1
ATOM 3949 C CA . PHE B 1 211 ? -12.718 -2.068 60.626 1.00 43.04 189 PHE B CA 1
ATOM 3950 C C . PHE B 1 211 ? -14.140 -1.727 60.189 1.00 49.37 189 PHE B C 1
ATOM 3951 O O . PHE B 1 211 ? -14.311 -0.796 59.392 1.00 45.84 189 PHE B O 1
ATOM 3959 N N . PRO B 1 212 ? -15.181 -2.472 60.644 1.00 54.15 190 PRO B N 1
ATOM 3960 C CA . PRO B 1 212 ? -16.574 -2.132 60.333 1.00 58.44 190 PRO B CA 1
ATOM 3961 C C . PRO B 1 212 ? -17.001 -0.745 60.811 1.00 59.91 190 PRO B C 1
ATOM 3962 O O . PRO B 1 212 ? -17.851 -0.115 60.187 1.00 59.73 190 PRO B O 1
ATOM 3966 N N . ASP B 1 213 ? -16.396 -0.280 61.915 1.00 60.12 191 ASP B N 1
ATOM 3967 C CA . ASP B 1 213 ? -16.758 0.986 62.532 1.00 55.53 191 ASP B CA 1
ATOM 3968 C C . ASP B 1 213 ? -16.131 2.167 61.789 1.00 45.58 191 ASP B C 1
ATOM 3969 O O . ASP B 1 213 ? -16.403 3.297 62.177 1.00 43.03 191 ASP B O 1
ATOM 3974 N N . ILE B 1 214 ? -15.301 1.919 60.758 1.00 40.40 192 ILE B N 1
ATOM 3975 C CA . ILE B 1 214 ? -14.555 2.977 60.083 1.00 42.07 192 ILE B CA 1
ATOM 3976 C C . ILE B 1 214 ? -14.826 3.018 58.567 1.00 45.56 192 ILE B C 1
ATOM 3977 O O . ILE B 1 214 ? -14.634 4.066 57.940 1.00 40.91 192 ILE B O 1
ATOM 3982 N N . CYS B 1 215 ? -15.207 1.885 57.955 1.00 48.43 193 CYS B N 1
ATOM 3983 C CA . CYS B 1 215 ? -15.529 1.837 56.532 1.00 51.55 193 CYS B CA 1
ATOM 3984 C C . CYS B 1 215 ? -16.528 0.705 56.258 1.00 56.17 193 CYS B C 1
ATOM 3985 O O . CYS B 1 215 ? -16.444 -0.355 56.882 1.00 47.69 193 CYS B O 1
ATOM 3988 N N . THR B 1 216 ? -17.498 0.953 55.352 1.00 57.21 194 THR B N 1
ATOM 3989 C CA . THR B 1 216 ? -18.496 -0.046 54.974 1.00 53.61 194 THR B CA 1
ATOM 3990 C C . THR B 1 216 ? -18.591 -0.217 53.449 1.00 55.03 194 THR B C 1
ATOM 3991 O O . THR B 1 216 ? -19.125 -1.222 52.989 1.00 52.36 194 THR B O 1
ATOM 3995 N N . THR B 1 217 ? -18.037 0.710 52.652 1.00 50.32 195 THR B N 1
ATOM 3996 C CA . THR B 1 217 ? -18.111 0.605 51.201 1.00 50.11 195 THR B CA 1
ATOM 3997 C C . THR B 1 217 ? -17.120 -0.413 50.647 1.00 53.32 195 THR B C 1
ATOM 3998 O O . THR B 1 217 ? -17.264 -0.851 49.508 1.00 56.29 195 THR B O 1
ATOM 4002 N N . HIS B 1 218 ? -16.069 -0.725 51.414 1.00 54.71 196 HIS B N 1
ATOM 4003 C CA . HIS B 1 218 ? -15.310 -1.946 51.203 1.00 50.63 196 HIS B CA 1
ATOM 4004 C C . HIS B 1 218 ? -15.121 -2.607 52.564 1.00 52.26 196 HIS B C 1
ATOM 4005 O O . HIS B 1 218 ? -15.454 -2.029 53.596 1.00 48.00 196 HIS B O 1
ATOM 4012 N N . SER B 1 219 ? -14.617 -3.841 52.536 1.00 52.69 197 SER B N 1
ATOM 4013 C CA . SER B 1 219 ? -14.510 -4.675 53.722 1.00 55.90 197 SER B CA 1
ATOM 4014 C C . SER B 1 219 ? -13.043 -4.884 54.090 1.00 49.97 197 SER B C 1
ATOM 4015 O O . SER B 1 219 ? -12.129 -4.598 53.305 1.00 53.87 197 SER B O 1
ATOM 4018 N N . TYR B 1 220 ? -12.849 -5.453 55.281 1.00 46.86 198 TYR B N 1
ATOM 4019 C CA . TYR B 1 220 ? -11.560 -5.987 55.692 1.00 46.92 198 TYR B CA 1
ATOM 4020 C C . TYR B 1 220 ? -11.089 -7.035 54.680 1.00 46.39 198 TYR B C 1
ATOM 4021 O O . TYR B 1 220 ? -9.920 -7.058 54.302 1.00 42.92 198 TYR B O 1
ATOM 4030 N N . GLU B 1 221 ? -12.010 -7.897 54.226 1.00 50.53 199 GLU B N 1
ATOM 4031 C CA . GLU B 1 221 ? -11.664 -8.996 53.334 1.00 51.15 199 GLU B CA 1
ATOM 4032 C C . GLU B 1 221 ? -11.037 -8.452 52.052 1.00 47.03 199 GLU B C 1
ATOM 4033 O O . GLU B 1 221 ? -10.102 -9.060 51.516 1.00 46.54 199 GLU B O 1
ATOM 4039 N N . ASP B 1 222 ? -11.536 -7.298 51.583 1.00 39.62 200 ASP B N 1
ATOM 4040 C CA . ASP B 1 222 ? -11.016 -6.668 50.381 1.00 39.95 200 ASP B CA 1
ATOM 4041 C C . ASP B 1 222 ? -9.550 -6.287 50.559 1.00 40.28 200 ASP B C 1
ATOM 4042 O O . ASP B 1 222 ? -8.775 -6.322 49.607 1.00 35.65 200 ASP B O 1
ATOM 4047 N N . LYS B 1 223 ? -9.196 -5.853 51.773 1.00 40.73 201 LYS B N 1
ATOM 4048 C CA . LYS B 1 223 ? -7.814 -5.560 52.124 1.00 37.92 201 LYS B CA 1
ATOM 4049 C C . LYS B 1 223 ? -6.974 -6.842 52.090 1.00 32.03 201 LYS B C 1
ATOM 4050 O O . LYS B 1 223 ? -5.868 -6.848 51.563 1.00 33.28 201 LYS B O 1
ATOM 4056 N N . MET B 1 224 ? -7.507 -7.948 52.611 1.00 34.82 202 MET B N 1
ATOM 4057 C CA . MET B 1 224 ? -6.768 -9.207 52.608 1.00 35.66 202 MET B CA 1
ATOM 4058 C C . MET B 1 224 ? -6.451 -9.645 51.172 1.00 32.48 202 MET B C 1
ATOM 4059 O O . MET B 1 224 ? -5.315 -9.987 50.828 1.00 33.55 202 MET B O 1
ATOM 4064 N N . PHE B 1 225 ? -7.469 -9.601 50.313 1.00 37.68 203 PHE B N 1
ATOM 4065 C CA . PHE B 1 225 ? -7.335 -9.940 48.908 1.00 37.32 203 PHE B CA 1
ATOM 4066 C C . PHE B 1 225 ? -6.206 -9.134 48.281 1.00 34.62 203 PHE B C 1
ATOM 4067 O O . PHE B 1 225 ? -5.320 -9.694 47.635 1.00 33.55 203 PHE B O 1
ATOM 4075 N N . THR B 1 226 ? -6.259 -7.806 48.472 1.00 34.02 204 THR B N 1
ATOM 4076 C CA . THR B 1 226 ? -5.259 -6.895 47.934 1.00 30.57 204 THR B CA 1
ATOM 4077 C C . THR B 1 226 ? -3.868 -7.282 48.419 1.00 28.66 204 THR B C 1
ATOM 4078 O O . THR B 1 226 ? -2.918 -7.321 47.649 1.00 26.78 204 THR B O 1
ATOM 4082 N N . ILE B 1 227 ? -3.746 -7.495 49.729 1.00 30.48 205 ILE B N 1
ATOM 4083 C CA . ILE B 1 227 ? -2.451 -7.768 50.337 1.00 30.43 205 ILE B CA 1
ATOM 4084 C C . ILE B 1 227 ? -1.929 -9.106 49.813 1.00 27.20 205 ILE B C 1
ATOM 4085 O O . ILE B 1 227 ? -0.783 -9.211 49.375 1.00 29.13 205 ILE B O 1
ATOM 4090 N N . ASP B 1 228 ? -2.813 -10.103 49.793 1.00 31.19 206 ASP B N 1
ATOM 4091 C CA . ASP B 1 228 ? -2.474 -11.421 49.265 1.00 34.35 206 ASP B CA 1
ATOM 4092 C C . ASP B 1 228 ? -2.007 -11.322 47.815 1.00 30.68 206 ASP B C 1
ATOM 4093 O O . ASP B 1 228 ? -0.988 -11.902 47.428 1.00 31.65 206 ASP B O 1
ATOM 4098 N N . ASN B 1 229 ? -2.731 -10.540 47.004 1.00 31.96 207 ASN B N 1
ATOM 4099 C CA . ASN B 1 229 ? -2.404 -10.442 45.595 1.00 26.80 207 ASN B CA 1
ATOM 4100 C C . ASN B 1 229 ? -1.024 -9.836 45.398 1.00 27.02 207 ASN B C 1
ATOM 4101 O O . ASN B 1 229 ? -0.301 -10.282 44.516 1.00 32.03 207 ASN B O 1
ATOM 4106 N N . ALA B 1 230 ? -0.668 -8.810 46.192 1.00 26.33 208 ALA B N 1
ATOM 4107 C CA . ALA B 1 230 ? 0.639 -8.186 46.077 1.00 26.68 208 ALA B CA 1
ATOM 4108 C C . ALA B 1 230 ? 1.742 -9.161 46.470 1.00 23.24 208 ALA B C 1
ATOM 4109 O O . ALA B 1 230 ? 2.762 -9.243 45.796 1.00 25.01 208 ALA B O 1
ATOM 4111 N N . GLN B 1 231 ? 1.532 -9.875 47.580 1.00 26.66 209 GLN B N 1
ATOM 4112 C CA . GLN B 1 231 ? 2.511 -10.822 48.107 1.00 29.19 209 GLN B CA 1
ATOM 4113 C C . GLN B 1 231 ? 2.786 -11.953 47.111 1.00 28.82 209 GLN B C 1
ATOM 4114 O O . GLN B 1 231 ? 3.947 -12.294 46.865 1.00 25.28 209 GLN B O 1
ATOM 4120 N N . LYS B 1 232 ? 1.705 -12.466 46.501 1.00 31.48 210 LYS B N 1
ATOM 4121 C CA . LYS B 1 232 ? 1.778 -13.574 45.552 1.00 30.39 210 LYS B CA 1
ATOM 4122 C C . LYS B 1 232 ? 2.482 -13.149 44.265 1.00 33.59 210 LYS B C 1
ATOM 4123 O O . LYS B 1 232 ? 3.046 -14.001 43.593 1.00 34.25 210 LYS B O 1
ATOM 4129 N N . ALA B 1 233 ? 2.503 -11.842 43.945 1.00 29.42 211 ALA B N 1
ATOM 4130 C CA . ALA B 1 233 ? 3.249 -11.352 42.799 1.00 27.80 211 ALA B CA 1
ATOM 4131 C C . ALA B 1 233 ? 4.714 -11.117 43.133 1.00 28.27 211 ALA B C 1
ATOM 4132 O O . ALA B 1 233 ? 5.494 -10.809 42.229 1.00 27.62 211 ALA B O 1
ATOM 4134 N N . GLY B 1 234 ? 5.079 -11.274 44.425 1.00 27.97 212 GLY B N 1
ATOM 4135 C CA . GLY B 1 234 ? 6.463 -11.195 44.864 1.00 27.70 212 GLY B CA 1
ATOM 4136 C C . GLY B 1 234 ? 6.846 -9.784 45.319 1.00 26.45 212 GLY B C 1
ATOM 4137 O O . GLY B 1 234 ? 8.018 -9.427 45.264 1.00 27.37 212 GLY B O 1
ATOM 4138 N N . ILE B 1 235 ? 5.853 -8.981 45.707 1.00 26.24 213 ILE B N 1
ATOM 4139 C CA . ILE B 1 235 ? 6.072 -7.604 46.127 1.00 27.77 213 ILE B CA 1
ATOM 4140 C C . ILE B 1 235 ? 5.958 -7.547 47.646 1.00 27.22 213 ILE B C 1
ATOM 4141 O O . ILE B 1 235 ? 4.959 -7.987 48.227 1.00 24.91 213 ILE B O 1
ATOM 4146 N N . ARG B 1 236 ? 6.972 -6.942 48.273 1.00 27.90 214 ARG B N 1
ATOM 4147 C CA . ARG B 1 236 ? 6.917 -6.658 49.699 1.00 28.32 214 ARG B CA 1
ATOM 4148 C C . ARG B 1 236 ? 5.789 -5.669 49.955 1.00 27.40 214 ARG B C 1
ATOM 4149 O O . ARG B 1 236 ? 5.729 -4.612 49.314 1.00 30.07 214 ARG B O 1
ATOM 4157 N N . VAL B 1 237 ? 4.887 -6.027 50.859 1.00 24.36 215 VAL B N 1
ATOM 4158 C CA . VAL B 1 237 ? 3.752 -5.170 51.129 1.00 25.54 215 VAL B CA 1
ATOM 4159 C C . VAL B 1 237 ? 4.080 -4.244 52.304 1.00 28.56 215 VAL B C 1
ATOM 4160 O O . VAL B 1 237 ? 4.621 -4.690 53.307 1.00 26.86 215 VAL B O 1
ATOM 4164 N N . CYS B 1 238 ? 3.731 -2.961 52.148 1.00 25.95 216 CYS B N 1
ATOM 4165 C CA . CYS B 1 238 ? 3.749 -1.965 53.208 1.00 24.48 216 CYS B CA 1
ATOM 4166 C C . CYS B 1 238 ? 2.330 -1.794 53.741 1.00 24.16 216 CYS B C 1
ATOM 4167 O O . CYS B 1 238 ? 1.443 -1.275 53.049 1.00 26.83 216 CYS B O 1
ATOM 4170 N N . SER B 1 239 ? 2.093 -2.230 54.980 1.00 20.50 217 SER B N 1
ATOM 4171 C CA . SER B 1 239 ? 0.751 -2.195 55.539 1.00 23.53 217 SER B CA 1
ATOM 4172 C C . SER B 1 239 ? 0.789 -1.795 57.001 1.00 22.54 217 SER B C 1
ATOM 4173 O O . SER B 1 239 ? 1.506 -2.390 57.804 1.00 22.25 217 SER B O 1
ATOM 4176 N N . GLY B 1 240 ? -0.039 -0.806 57.338 1.00 24.02 218 GLY B N 1
ATOM 4177 C CA . GLY B 1 240 ? -0.199 -0.381 58.714 1.00 24.96 218 GLY B CA 1
ATOM 4178 C C . GLY B 1 240 ? -1.590 0.178 58.924 1.00 26.60 218 GLY B C 1
ATOM 4179 O O . GLY B 1 240 ? -2.588 -0.437 58.545 1.00 29.70 218 GLY B O 1
ATOM 4180 N N . GLY B 1 241 ? -1.662 1.382 59.468 1.00 27.58 219 GLY B N 1
ATOM 4181 C CA . GLY B 1 241 ? -2.953 1.967 59.766 1.00 25.87 219 GLY B CA 1
ATOM 4182 C C . GLY B 1 241 ? -2.802 3.283 60.512 1.00 25.84 219 GLY B C 1
ATOM 4183 O O . GLY B 1 241 ? -1.757 3.923 60.404 1.00 26.65 219 GLY B O 1
ATOM 4184 N N . ILE B 1 242 ? -3.875 3.643 61.221 1.00 25.98 220 ILE B N 1
ATOM 4185 C CA . ILE B 1 242 ? -4.047 4.932 61.875 1.00 25.73 220 ILE B CA 1
ATOM 4186 C C . ILE B 1 242 ? -4.391 4.696 63.340 1.00 26.19 220 ILE B C 1
ATOM 4187 O O . ILE B 1 242 ? -5.413 4.072 63.653 1.00 28.18 220 ILE B O 1
ATOM 4192 N N . LEU B 1 243 ? -3.550 5.237 64.239 1.00 24.75 221 LEU B N 1
ATOM 4193 C CA . LEU B 1 243 ? -3.886 5.363 65.641 1.00 24.77 221 LEU B CA 1
ATOM 4194 C C . LEU B 1 243 ? -4.820 6.562 65.788 1.00 27.42 221 LEU B C 1
ATOM 4195 O O . LEU B 1 243 ? -4.604 7.576 65.132 1.00 29.87 221 LEU B O 1
ATOM 4200 N N . GLY B 1 244 ? -5.852 6.448 66.641 1.00 27.60 222 GLY B N 1
ATOM 4201 C CA . GLY B 1 244 ? -6.751 7.558 66.933 1.00 26.50 222 GLY B CA 1
ATOM 4202 C C . GLY B 1 244 ? -8.128 7.464 66.254 1.00 29.85 222 GLY B C 1
ATOM 4203 O O . GLY B 1 244 ? -8.807 8.484 66.126 1.00 29.39 222 GLY B O 1
ATOM 4204 N N . LEU B 1 245 ? -8.554 6.245 65.877 1.00 33.14 223 LEU B N 1
ATOM 4205 C CA . LEU B 1 245 ? -9.846 5.996 65.244 1.00 32.69 223 LEU B CA 1
ATOM 4206 C C . LEU B 1 245 ? -10.867 5.463 66.246 1.00 32.46 223 LEU B C 1
ATOM 4207 O O . LEU B 1 245 ? -11.850 4.847 65.835 1.00 35.29 223 LEU B O 1
ATOM 4212 N N . ASN B 1 246 ? -10.601 5.651 67.546 1.00 33.62 224 ASN B N 1
ATOM 4213 C CA . ASN B 1 246 ? -11.441 5.179 68.645 1.00 33.13 224 ASN B CA 1
ATOM 4214 C C . ASN B 1 246 ? -11.214 3.694 68.919 1.00 32.26 224 ASN B C 1
ATOM 4215 O O . ASN B 1 246 ? -11.986 3.094 69.646 1.00 37.98 224 ASN B O 1
ATOM 4220 N N . GLU B 1 247 ? -10.149 3.104 68.376 1.00 33.74 225 GLU B N 1
ATOM 4221 C CA . GLU B 1 247 ? -9.753 1.754 68.750 1.00 28.82 225 GLU B CA 1
ATOM 4222 C C . GLU B 1 247 ? -9.334 1.757 70.217 1.00 30.57 225 GLU B C 1
ATOM 4223 O O . GLU B 1 247 ? -8.886 2.783 70.723 1.00 28.73 225 GLU B O 1
ATOM 4229 N N . THR B 1 248 ? -9.498 0.612 70.906 1.00 30.40 226 THR B N 1
ATOM 4230 C CA . THR B 1 248 ? -9.017 0.461 72.270 1.00 29.46 226 THR B CA 1
ATOM 4231 C C . THR B 1 248 ? -7.522 0.151 72.211 1.00 26.74 226 THR B C 1
ATOM 4232 O O . THR B 1 248 ? -7.037 -0.221 71.161 1.00 25.82 226 THR B O 1
ATOM 4236 N N . LEU B 1 249 ? -6.802 0.257 73.337 1.00 29.40 227 LEU B N 1
ATOM 4237 C CA . LEU B 1 249 ? -5.392 -0.130 73.364 1.00 31.75 227 LEU B CA 1
ATOM 4238 C C . LEU B 1 249 ? -5.250 -1.608 72.974 1.00 29.97 227 LEU B C 1
ATOM 4239 O O . LEU B 1 249 ? -4.315 -1.975 72.252 1.00 30.49 227 LEU B O 1
ATOM 4244 N N . GLU B 1 250 ? -6.211 -2.442 73.412 1.00 30.87 228 GLU B N 1
ATOM 4245 C CA . GLU B 1 250 ? -6.156 -3.876 73.157 1.00 30.47 228 GLU B CA 1
ATOM 4246 C C . GLU B 1 250 ? -6.193 -4.126 71.651 1.00 29.32 228 GLU B C 1
ATOM 4247 O O . GLU B 1 250 ? -5.467 -4.972 71.141 1.00 34.83 228 GLU B O 1
ATOM 4253 N N . GLN B 1 251 ? -6.995 -3.339 70.938 1.00 29.63 229 GLN B N 1
ATOM 4254 C CA . GLN B 1 251 ? -7.151 -3.465 69.501 1.00 30.31 229 GLN B CA 1
ATOM 4255 C C . GLN B 1 251 ? -5.914 -2.988 68.743 1.00 30.59 229 GLN B C 1
ATOM 4256 O O . GLN B 1 251 ? -5.616 -3.504 67.668 1.00 28.01 229 GLN B O 1
ATOM 4262 N N . ARG B 1 252 ? -5.189 -2.000 69.281 1.00 28.81 230 ARG B N 1
ATOM 4263 C CA . ARG B 1 252 ? -3.893 -1.690 68.704 1.00 30.44 230 ARG B CA 1
ATOM 4264 C C . ARG B 1 252 ? -2.977 -2.920 68.776 1.00 26.70 230 ARG B C 1
ATOM 4265 O O . ARG B 1 252 ? -2.198 -3.181 67.859 1.00 29.27 230 ARG B O 1
ATOM 4273 N N . VAL B 1 253 ? -3.017 -3.662 69.884 1.00 26.83 231 VAL B N 1
ATOM 4274 C CA . VAL B 1 253 ? -2.207 -4.866 69.973 1.00 28.12 231 VAL B CA 1
ATOM 4275 C C . VAL B 1 253 ? -2.701 -5.880 68.941 1.00 26.18 231 VAL B C 1
ATOM 4276 O O . VAL B 1 253 ? -1.913 -6.535 68.291 1.00 24.41 231 VAL B O 1
ATOM 4280 N N . GLU B 1 254 ? -4.019 -6.031 68.819 1.00 29.78 232 GLU B N 1
ATOM 4281 C CA . GLU B 1 254 ? -4.617 -6.956 67.864 1.00 31.03 232 GLU B CA 1
ATOM 4282 C C . GLU B 1 254 ? -4.161 -6.623 66.443 1.00 28.38 232 GLU B C 1
ATOM 4283 O O . GLU B 1 254 ? -3.871 -7.507 65.641 1.00 30.67 232 GLU B O 1
ATOM 4289 N N . MET B 1 255 ? -4.037 -5.324 66.153 1.00 28.62 233 MET B N 1
ATOM 4290 C CA . MET B 1 255 ? -3.603 -4.862 64.845 1.00 27.28 233 MET B CA 1
ATOM 4291 C C . MET B 1 255 ? -2.152 -5.274 64.598 1.00 25.49 233 MET B C 1
ATOM 4292 O O . MET B 1 255 ? -1.808 -5.746 63.523 1.00 23.77 233 MET B O 1
ATOM 4297 N N . ALA B 1 256 ? -1.286 -5.132 65.606 1.00 28.07 234 ALA B N 1
ATOM 4298 C CA . ALA B 1 256 ? 0.111 -5.518 65.445 1.00 27.39 234 ALA B CA 1
ATOM 4299 C C . ALA B 1 256 ? 0.232 -7.021 65.163 1.00 25.96 234 ALA B C 1
ATOM 4300 O O . ALA B 1 256 ? 0.986 -7.464 64.300 1.00 25.54 234 ALA B O 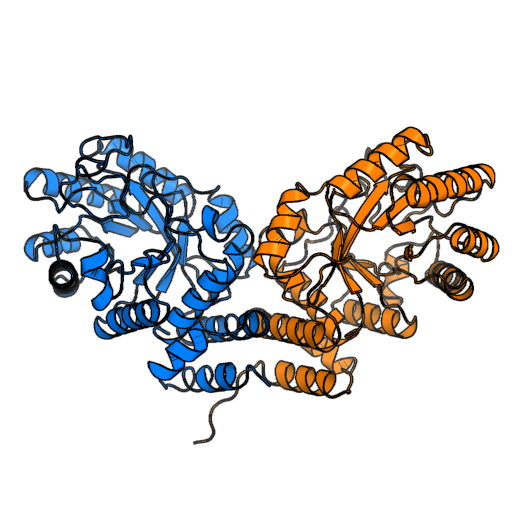1
ATOM 4302 N N . PHE B 1 257 ? -0.503 -7.833 65.908 1.00 31.80 235 PHE B N 1
ATOM 4303 C CA . PHE B 1 257 ? -0.370 -9.279 65.764 1.00 30.14 235 PHE B CA 1
ATOM 4304 C C . PHE B 1 257 ? -0.970 -9.723 64.426 1.00 32.32 235 PHE B C 1
ATOM 4305 O O . PHE B 1 257 ? -0.528 -10.708 63.824 1.00 29.69 235 PHE B O 1
ATOM 4313 N N . GLU B 1 258 ? -1.986 -8.980 63.969 1.00 33.07 236 GLU B N 1
ATOM 4314 C CA . GLU B 1 258 ? -2.584 -9.212 62.665 1.00 33.06 236 GLU B CA 1
ATOM 4315 C C . GLU B 1 258 ? -1.555 -8.952 61.574 1.00 31.27 236 GLU B C 1
ATOM 4316 O O . GLU B 1 258 ? -1.491 -9.657 60.566 1.00 35.60 236 GLU B O 1
ATOM 4322 N N . LEU B 1 259 ? -0.725 -7.923 61.758 1.00 28.00 237 LEU B N 1
ATOM 4323 C CA . LEU B 1 259 ? 0.329 -7.654 60.797 1.00 25.99 237 LEU B CA 1
ATOM 4324 C C . LEU B 1 259 ? 1.353 -8.770 60.853 1.00 26.21 237 LEU B C 1
ATOM 4325 O O . LEU B 1 259 ? 1.927 -9.134 59.830 1.00 25.77 237 LEU B O 1
ATOM 4330 N N . LYS B 1 260 ? 1.596 -9.284 62.070 1.00 24.79 238 LYS B N 1
ATOM 4331 C CA . LYS B 1 260 ? 2.494 -10.424 62.223 1.00 28.69 238 LYS B CA 1
ATOM 4332 C C . LYS B 1 260 ? 1.941 -11.638 61.465 1.00 26.42 238 LYS B C 1
ATOM 4333 O O . LYS B 1 260 ? 2.649 -12.305 60.731 1.00 26.03 238 LYS B O 1
ATOM 4339 N N . ARG B 1 261 ? 0.649 -11.895 61.632 1.00 30.67 239 ARG B N 1
ATOM 4340 C CA . ARG B 1 261 ? -0.038 -12.979 60.941 1.00 32.30 239 ARG B CA 1
ATOM 4341 C C . ARG B 1 261 ? 0.168 -12.881 59.424 1.00 32.16 239 ARG B C 1
ATOM 4342 O O . ARG B 1 261 ? 0.495 -13.871 58.769 1.00 27.20 239 ARG B O 1
ATOM 4350 N N . LEU B 1 262 ? 0.024 -11.669 58.870 1.00 31.52 240 LEU B N 1
ATOM 4351 C CA . LEU B 1 262 ? 0.090 -11.431 57.435 1.00 26.29 240 LEU B CA 1
ATOM 4352 C C . LEU B 1 262 ? 1.522 -11.385 56.904 1.00 28.56 240 LEU B C 1
ATOM 4353 O O . LEU B 1 262 ? 1.708 -11.203 55.710 1.00 25.45 240 LEU B O 1
ATOM 4358 N N . HIS B 1 263 ? 2.527 -11.571 57.776 1.00 26.48 241 HIS B N 1
ATOM 4359 C CA . HIS B 1 263 ? 3.933 -11.604 57.404 1.00 28.31 241 HIS B CA 1
ATOM 4360 C C . HIS B 1 263 ? 4.366 -10.252 56.834 1.00 27.22 241 HIS B C 1
ATOM 4361 O O . HIS B 1 263 ? 5.255 -10.202 55.973 1.00 27.76 241 HIS B O 1
ATOM 4368 N N . ILE B 1 264 ? 3.810 -9.176 57.396 1.00 27.70 242 ILE B N 1
ATOM 4369 C CA . ILE B 1 264 ? 4.203 -7.819 57.028 1.00 26.83 242 ILE B CA 1
ATOM 4370 C C . ILE B 1 264 ? 5.433 -7.394 57.827 1.00 28.73 242 ILE B C 1
ATOM 4371 O O . ILE B 1 264 ? 5.424 -7.481 59.052 1.00 32.17 242 ILE B O 1
ATOM 4376 N N . ASP B 1 265 ? 6.429 -6.867 57.112 1.00 23.78 243 ASP B N 1
ATOM 4377 C CA . ASP B 1 265 ? 7.676 -6.388 57.673 1.00 25.77 243 ASP B CA 1
ATOM 4378 C C . ASP B 1 265 ? 7.943 -4.936 57.264 1.00 23.96 243 ASP B C 1
ATOM 4379 O O . ASP B 1 265 ? 9.079 -4.492 57.293 1.00 24.38 243 ASP B O 1
ATOM 4384 N N . SER B 1 266 ? 6.910 -4.210 56.856 1.00 23.37 244 SER B N 1
ATOM 4385 C CA . SER B 1 266 ? 7.041 -2.813 56.467 1.00 24.85 244 SER B CA 1
ATOM 4386 C C . SER B 1 266 ? 5.765 -2.125 56.912 1.00 23.87 244 SER B C 1
ATOM 4387 O O . SER B 1 266 ? 4.694 -2.415 56.387 1.00 25.19 244 SER B O 1
ATOM 4390 N N . VAL B 1 267 ? 5.856 -1.296 57.951 1.00 20.97 245 VAL B N 1
ATOM 4391 C CA . VAL B 1 267 ? 4.657 -0.908 58.670 1.00 21.43 245 VAL B CA 1
ATOM 4392 C C . VAL B 1 267 ? 4.643 0.606 58.885 1.00 24.64 245 VAL B C 1
ATOM 4393 O O . VAL B 1 267 ? 5.389 1.138 59.711 1.00 23.04 245 VAL B O 1
ATOM 4397 N N . PRO B 1 268 ? 3.763 1.357 58.194 1.00 26.08 246 PRO B N 1
ATOM 4398 C CA . PRO B 1 268 ? 3.635 2.791 58.444 1.00 25.21 246 PRO B CA 1
ATOM 4399 C C . PRO B 1 268 ? 2.516 3.033 59.444 1.00 24.02 246 PRO B C 1
ATOM 4400 O O . PRO B 1 268 ? 1.374 2.603 59.255 1.00 25.14 246 PRO B O 1
ATOM 4404 N N . LEU B 1 269 ? 2.859 3.704 60.548 1.00 22.68 247 LEU B N 1
ATOM 4405 C CA . LEU B 1 269 ? 1.879 4.067 61.558 1.00 22.66 247 LEU B CA 1
ATOM 4406 C C . LEU B 1 269 ? 1.493 5.538 61.442 1.00 24.76 247 LEU B C 1
ATOM 4407 O O . LEU B 1 269 ? 2.225 6.428 61.883 1.00 26.46 247 LEU B O 1
ATOM 4412 N N . ASN B 1 270 ? 0.277 5.772 60.939 1.00 23.10 248 ASN B N 1
ATOM 4413 C CA . ASN B 1 270 ? -0.303 7.101 60.872 1.00 23.32 248 ASN B CA 1
ATOM 4414 C C . ASN B 1 270 ? -0.928 7.432 62.215 1.00 23.45 248 ASN B C 1
ATOM 4415 O O . ASN B 1 270 ? -1.337 6.538 62.951 1.00 25.17 248 ASN B O 1
ATOM 4420 N N . ILE B 1 271 ? -1.037 8.734 62.520 1.00 22.58 249 ILE B N 1
ATOM 4421 C CA . ILE B 1 271 ? -1.837 9.193 63.648 1.00 22.36 249 ILE B CA 1
ATOM 4422 C C . ILE B 1 271 ? -2.922 10.101 63.071 1.00 22.21 249 ILE B C 1
ATOM 4423 O O . ILE B 1 271 ? -2.635 10.917 62.210 1.00 23.06 249 ILE B O 1
ATOM 4428 N N . LEU B 1 272 ? -4.174 9.933 63.508 1.00 23.58 250 LEU B N 1
ATOM 4429 C CA . LEU B 1 272 ? -5.264 10.578 62.803 1.00 24.14 250 LEU B CA 1
ATOM 4430 C C . LEU B 1 272 ? -5.070 12.091 62.797 1.00 24.01 250 LEU B C 1
ATOM 4431 O O . LEU B 1 272 ? -4.888 12.704 63.840 1.00 24.86 250 LEU B O 1
ATOM 4436 N N . ASN B 1 273 ? -5.194 12.683 61.612 1.00 23.32 251 ASN B N 1
ATOM 4437 C CA . ASN B 1 273 ? -5.332 14.121 61.480 1.00 27.31 251 ASN B CA 1
ATOM 4438 C C . ASN B 1 273 ? -6.808 14.370 61.204 1.00 30.43 251 ASN B C 1
ATOM 4439 O O . ASN B 1 273 ? -7.271 14.063 60.111 1.00 30.36 251 ASN B O 1
ATOM 4444 N N . PRO B 1 274 ? -7.611 14.775 62.216 1.00 29.64 252 PRO B N 1
ATOM 4445 C CA . PRO B 1 274 ? -9.057 14.818 62.054 1.00 30.03 252 PRO B CA 1
ATOM 4446 C C . PRO B 1 274 ? -9.415 15.877 61.019 1.00 35.17 252 PRO B C 1
ATOM 4447 O O . PRO B 1 274 ? -8.927 17.008 61.065 1.00 33.88 252 PRO B O 1
ATOM 4451 N N . VAL B 1 275 ? -10.279 15.482 60.077 1.00 35.00 253 VAL B N 1
ATOM 4452 C CA . VAL B 1 275 ? -10.614 16.341 58.957 1.00 34.72 253 VAL B CA 1
ATOM 4453 C C . VAL B 1 275 ? -12.023 16.884 59.142 1.00 33.34 253 VAL B C 1
ATOM 4454 O O . VAL B 1 275 ? -12.979 16.121 59.239 1.00 32.34 253 VAL B O 1
ATOM 4458 N N . LYS B 1 276 ? -12.114 18.217 59.165 1.00 35.76 254 LYS B N 1
ATOM 4459 C CA . LYS B 1 276 ? -13.376 18.939 59.204 1.00 39.95 254 LYS B CA 1
ATOM 4460 C C . LYS B 1 276 ? -14.253 18.395 58.077 1.00 33.38 254 LYS B C 1
ATOM 4461 O O . LYS B 1 276 ? -13.824 18.300 56.929 1.00 34.55 254 LYS B O 1
ATOM 4467 N N . GLY B 1 277 ? -15.451 17.942 58.439 1.00 36.59 255 GLY B N 1
ATOM 4468 C CA . GLY B 1 277 ? -16.409 17.465 57.460 1.00 38.65 255 GLY B CA 1
ATOM 4469 C C . GLY B 1 277 ? -16.563 15.951 57.518 1.00 44.06 255 GLY B C 1
ATOM 4470 O O . GLY B 1 277 ? -17.640 15.420 57.230 1.00 47.15 255 GLY B O 1
ATOM 4471 N N . THR B 1 278 ? -15.489 15.264 57.926 1.00 38.67 256 THR B N 1
ATOM 4472 C CA . THR B 1 278 ? -15.553 13.828 58.092 1.00 39.41 256 THR B CA 1
ATOM 4473 C C . THR B 1 278 ? -16.203 13.534 59.437 1.00 36.95 256 THR B C 1
ATOM 4474 O O . THR B 1 278 ? -16.261 14.407 60.289 1.00 40.19 256 THR B O 1
ATOM 4478 N N . PRO B 1 279 ? -16.746 12.317 59.656 1.00 37.52 257 PRO B N 1
ATOM 4479 C CA . PRO B 1 279 ? -17.269 11.916 60.964 1.00 38.34 257 PRO B CA 1
ATOM 4480 C C . PRO B 1 279 ? -16.249 11.827 62.108 1.00 38.91 257 PRO B C 1
ATOM 4481 O O . PRO B 1 279 ? -16.625 11.936 63.273 1.00 39.32 257 PRO B O 1
ATOM 4485 N N . PHE B 1 280 ? -14.971 11.612 61.787 1.00 37.23 258 PHE B N 1
ATOM 4486 C CA . PHE B 1 280 ? -13.935 11.525 62.811 1.00 39.87 258 PHE B CA 1
ATOM 4487 C C . PHE B 1 280 ? -13.323 12.898 63.099 1.00 37.09 258 PHE B C 1
ATOM 4488 O O . PHE B 1 280 ? -12.355 13.000 63.843 1.00 38.47 258 PHE B O 1
ATOM 4496 N N . GLU B 1 281 ? -13.933 13.946 62.537 1.00 40.08 259 GLU B N 1
ATOM 4497 C CA . GLU B 1 281 ? -13.660 15.341 62.843 1.00 40.40 259 GLU B CA 1
ATOM 4498 C C . GLU B 1 281 ? -13.417 15.588 64.335 1.00 37.08 259 GLU B C 1
ATOM 4499 O O . GLU B 1 281 ? -12.496 16.313 64.709 1.00 35.78 259 GLU B O 1
ATOM 4505 N N . SER B 1 282 ? -14.253 15.002 65.190 1.00 36.05 260 SER B N 1
ATOM 4506 C CA . SER B 1 282 ? -14.243 15.342 66.605 1.00 36.03 260 SER B CA 1
ATOM 4507 C C . SER B 1 282 ? -13.469 14.314 67.431 1.00 30.30 260 SER B C 1
ATOM 4508 O O . SER B 1 282 ? -13.530 14.345 68.660 1.00 35.64 260 SER B O 1
ATOM 4511 N N . ASN B 1 283 ? -12.770 13.382 66.783 1.00 29.75 261 ASN B N 1
ATOM 4512 C CA . ASN B 1 283 ? -12.054 12.349 67.515 1.00 31.41 261 ASN B CA 1
ATOM 4513 C C . ASN B 1 283 ? -11.047 13.022 68.460 1.00 32.83 261 ASN B C 1
ATOM 4514 O O . ASN B 1 283 ? -10.342 13.944 68.062 1.00 30.93 261 ASN B O 1
ATOM 4519 N N . GLU B 1 284 ? -11.021 12.561 69.711 1.00 32.37 262 GLU B N 1
ATOM 4520 C CA . GLU B 1 284 ? -10.130 13.081 70.735 1.00 35.01 262 GLU B CA 1
ATOM 4521 C C . GLU B 1 284 ? -8.686 12.811 70.306 1.00 31.50 262 GLU B C 1
ATOM 4522 O O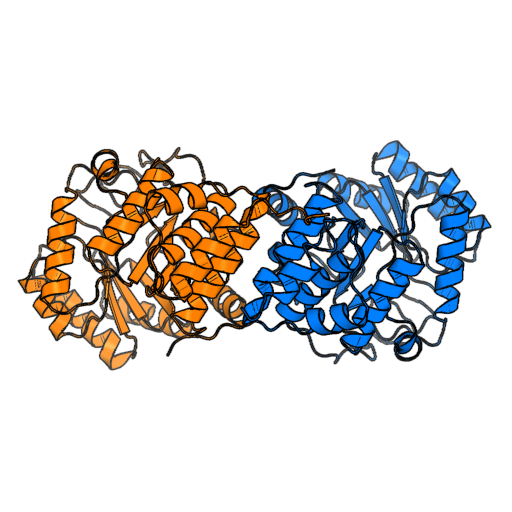 . GLU B 1 284 ? -8.356 11.724 69.833 1.00 32.46 262 GLU B O 1
ATOM 4528 N N . ALA B 1 285 ? -7.817 13.812 70.463 1.00 32.90 263 ALA B N 1
ATOM 4529 C CA . ALA B 1 285 ? -6.392 13.633 70.237 1.00 28.02 263 ALA B CA 1
ATOM 4530 C C . ALA B 1 285 ? -5.827 12.618 71.234 1.00 26.01 263 ALA B C 1
ATOM 4531 O O . ALA B 1 285 ? -6.259 12.585 72.380 1.00 26.41 263 ALA B O 1
ATOM 4533 N N . LEU B 1 286 ? -4.862 11.801 70.790 1.00 22.46 264 LEU B N 1
ATOM 4534 C CA . LEU B 1 286 ? -4.136 10.896 71.677 1.00 22.31 264 LEU B CA 1
ATOM 4535 C C . LEU B 1 286 ? -3.068 11.686 72.421 1.00 22.77 264 LEU B C 1
ATOM 4536 O O . LEU B 1 286 ? -2.568 12.679 71.918 1.00 22.22 264 LEU B O 1
ATOM 4541 N N . ARG B 1 287 ? -2.692 11.217 73.603 1.00 23.63 265 ARG B N 1
ATOM 4542 C CA . ARG B 1 287 ? -1.582 11.815 74.310 1.00 23.75 265 ARG B CA 1
ATOM 4543 C C . ARG B 1 287 ? -0.276 11.387 73.637 1.00 21.29 265 ARG B C 1
ATOM 4544 O O . ARG B 1 287 ? -0.100 10.218 73.319 1.00 21.77 265 ARG B O 1
ATOM 4552 N N . PRO B 1 288 ? 0.667 12.308 73.363 1.00 20.16 266 PRO B N 1
ATOM 4553 C CA . PRO B 1 288 ? 1.934 11.918 72.731 1.00 19.07 266 PRO B CA 1
ATOM 4554 C C . PRO B 1 288 ? 2.593 10.665 73.327 1.00 18.30 266 PRO B C 1
ATOM 4555 O O . PRO B 1 288 ? 3.047 9.814 72.566 1.00 19.69 266 PRO B O 1
ATOM 4559 N N . LEU B 1 289 ? 2.604 10.505 74.671 1.00 18.97 267 LEU B N 1
ATOM 4560 C CA . LEU B 1 289 ? 3.245 9.323 75.260 1.00 19.25 267 LEU B CA 1
ATOM 4561 C C . LEU B 1 289 ? 2.446 8.043 74.970 1.00 19.99 267 LEU B C 1
ATOM 4562 O O . LEU B 1 289 ? 3.018 6.958 74.939 1.00 18.97 267 LEU B O 1
ATOM 4567 N N . ASP B 1 290 ? 1.128 8.139 74.808 1.00 20.59 268 ASP B N 1
ATOM 4568 C CA . ASP B 1 290 ? 0.333 6.994 74.382 1.00 22.43 268 ASP B CA 1
ATOM 4569 C C . ASP B 1 290 ? 0.751 6.530 72.980 1.00 21.36 268 ASP B C 1
ATOM 4570 O O . ASP B 1 290 ? 0.924 5.346 72.732 1.00 24.31 268 ASP B O 1
ATOM 4575 N N . ILE B 1 291 ? 0.943 7.476 72.065 1.00 22.04 269 ILE B N 1
ATOM 4576 C CA . ILE B 1 291 ? 1.425 7.177 70.727 1.00 19.97 269 ILE B CA 1
ATOM 4577 C C . ILE B 1 291 ? 2.794 6.501 70.811 1.00 21.34 269 ILE B C 1
ATOM 4578 O O . ILE B 1 291 ? 3.002 5.459 70.191 1.00 20.19 269 ILE B O 1
ATOM 4583 N N . LEU B 1 292 ? 3.719 7.088 71.581 1.00 18.90 270 LEU B N 1
ATOM 4584 C CA . LEU B 1 292 ? 5.085 6.575 71.618 1.00 19.13 270 LEU B CA 1
ATOM 4585 C C . LEU B 1 292 ? 5.140 5.183 72.239 1.00 19.51 270 LEU B C 1
ATOM 4586 O O . LEU B 1 292 ? 5.916 4.353 71.794 1.00 22.14 270 LEU B O 1
ATOM 4591 N N . ARG B 1 293 ? 4.350 4.948 73.281 1.00 21.74 271 ARG B N 1
ATOM 4592 C CA . ARG B 1 293 ? 4.225 3.625 73.874 1.00 22.91 271 ARG B CA 1
ATOM 4593 C C . ARG B 1 293 ? 3.735 2.629 72.817 1.00 24.15 271 ARG B C 1
ATOM 4594 O O . ARG B 1 293 ? 4.225 1.500 72.765 1.00 23.47 271 ARG B O 1
ATOM 4602 N N . THR B 1 294 ? 2.786 3.062 71.967 1.00 20.87 272 THR B N 1
ATOM 4603 C CA . THR B 1 294 ? 2.228 2.169 70.957 1.00 19.72 272 THR B CA 1
ATOM 4604 C C . THR B 1 294 ? 3.301 1.773 69.959 1.00 21.56 272 THR B C 1
ATOM 4605 O O . THR B 1 294 ? 3.423 0.600 69.623 1.00 21.84 272 THR B O 1
ATOM 4609 N N . PHE B 1 295 ? 4.097 2.754 69.495 1.00 22.06 273 PHE B N 1
ATOM 4610 C CA . PHE B 1 295 ? 5.216 2.484 68.613 1.00 21.31 273 PHE B CA 1
ATOM 4611 C C . PHE B 1 295 ? 6.165 1.443 69.224 1.00 21.46 273 PHE B C 1
ATOM 4612 O O . PHE B 1 295 ? 6.701 0.566 68.534 1.00 19.49 273 PHE B O 1
ATOM 4620 N N . ALA B 1 296 ? 6.496 1.623 70.504 1.00 21.17 274 ALA B N 1
ATOM 4621 C CA . ALA B 1 296 ? 7.453 0.733 71.141 1.00 21.74 274 ALA B CA 1
ATOM 4622 C C . ALA B 1 296 ? 6.888 -0.687 71.179 1.00 21.04 274 ALA B C 1
ATOM 4623 O O . ALA B 1 296 ? 7.598 -1.639 70.896 1.00 23.14 274 ALA B O 1
ATOM 4625 N N . VAL B 1 297 ? 5.597 -0.828 71.492 1.00 23.37 275 VAL B N 1
ATOM 4626 C CA . VAL B 1 297 ? 5.004 -2.157 71.609 1.00 24.55 275 VAL B CA 1
ATOM 4627 C C . VAL B 1 297 ? 4.926 -2.831 70.236 1.00 25.84 275 VAL B C 1
ATOM 4628 O O . VAL B 1 297 ? 5.085 -4.043 70.138 1.00 28.38 275 VAL B O 1
ATOM 4632 N N . PHE B 1 298 ? 4.731 -2.058 69.154 1.00 24.65 276 PHE B N 1
ATOM 4633 C CA . PHE B 1 298 ? 4.796 -2.636 67.818 1.00 23.28 276 PHE B CA 1
ATOM 4634 C C . PHE B 1 298 ? 6.179 -3.215 67.556 1.00 23.12 276 PHE B C 1
ATOM 4635 O O . PHE B 1 298 ? 6.304 -4.233 66.888 1.00 23.12 276 PHE B O 1
ATOM 4643 N N . ARG B 1 299 ? 7.226 -2.518 68.004 1.00 23.10 277 ARG B N 1
ATOM 4644 C CA . ARG B 1 299 ? 8.579 -3.036 67.853 1.00 23.45 277 ARG B CA 1
ATOM 4645 C C . ARG B 1 299 ? 8.722 -4.360 68.619 1.00 22.11 277 ARG B C 1
ATOM 4646 O O . ARG B 1 299 ? 9.350 -5.285 68.109 1.00 23.47 277 ARG B O 1
ATOM 4654 N N . PHE B 1 300 ? 8.173 -4.443 69.847 1.00 22.11 278 PHE B N 1
ATOM 4655 C CA . PHE B 1 300 ? 8.300 -5.677 70.613 1.00 23.12 278 PHE B CA 1
ATOM 4656 C C . PHE B 1 300 ? 7.641 -6.829 69.861 1.00 24.87 278 PHE B C 1
ATOM 4657 O O . PHE B 1 300 ? 8.150 -7.946 69.838 1.00 23.78 278 PHE B O 1
ATOM 4665 N N . ILE B 1 301 ? 6.479 -6.539 69.269 1.00 25.57 279 ILE B N 1
ATOM 4666 C CA . ILE B 1 301 ? 5.706 -7.544 68.556 1.00 25.70 279 ILE B CA 1
ATOM 4667 C C . ILE B 1 301 ? 6.350 -7.882 67.207 1.00 26.65 279 ILE B C 1
ATOM 4668 O O . ILE B 1 301 ? 6.251 -9.030 66.760 1.00 29.24 279 ILE B O 1
ATOM 4673 N N . LEU B 1 302 ? 6.990 -6.896 66.551 1.00 24.50 280 LEU B N 1
ATOM 4674 C CA . LEU B 1 302 ? 7.593 -7.081 65.242 1.00 24.55 280 LEU B CA 1
ATOM 4675 C C . LEU B 1 302 ? 9.071 -6.685 65.235 1.00 25.36 280 LEU B C 1
ATOM 4676 O O . LEU B 1 302 ? 9.426 -5.698 64.599 1.00 26.08 280 LEU B O 1
ATOM 4681 N N . PRO B 1 303 ? 9.999 -7.436 65.877 1.00 24.98 281 PRO B N 1
ATOM 4682 C CA . PRO B 1 303 ? 11.381 -6.993 66.031 1.00 25.29 281 PRO B CA 1
ATOM 4683 C C . PRO B 1 303 ? 12.151 -6.793 64.728 1.00 24.16 281 PRO B C 1
ATOM 4684 O O . PRO B 1 303 ? 13.078 -5.994 64.687 1.00 24.67 281 PRO B O 1
ATOM 4688 N N . ASN B 1 304 ? 11.740 -7.474 63.648 1.00 23.61 282 ASN B N 1
ATOM 4689 C CA . ASN B 1 304 ? 12.502 -7.450 62.413 1.00 25.45 282 ASN B CA 1
ATOM 4690 C C . ASN B 1 304 ? 11.900 -6.500 61.379 1.00 23.37 282 ASN B C 1
ATOM 4691 O O . ASN B 1 304 ? 12.450 -6.383 60.304 1.00 22.42 282 ASN B O 1
ATOM 4696 N N . ALA B 1 305 ? 10.825 -5.787 61.707 1.00 24.39 283 ALA B N 1
ATOM 4697 C CA . ALA B 1 305 ? 10.140 -4.986 60.705 1.00 23.32 283 ALA B CA 1
ATOM 4698 C C . ALA B 1 305 ? 10.762 -3.595 60.554 1.00 23.39 283 ALA B C 1
ATOM 4699 O O . ALA B 1 305 ? 11.410 -3.068 61.458 1.00 21.49 283 ALA B O 1
ATOM 4701 N N . LEU B 1 306 ? 10.531 -2.995 59.386 1.00 24.14 284 LEU B N 1
ATOM 4702 C CA . LEU B 1 306 ? 10.806 -1.581 59.175 1.00 25.23 284 LEU B CA 1
ATOM 4703 C C . LEU B 1 306 ? 9.527 -0.843 59.534 1.00 25.63 284 LEU B C 1
ATOM 4704 O O . LEU B 1 306 ? 8.523 -0.997 58.856 1.00 26.76 284 LEU B O 1
ATOM 4709 N N . ILE B 1 307 ? 9.537 -0.144 60.672 1.00 22.96 285 ILE B N 1
ATOM 4710 C CA . ILE B 1 307 ? 8.355 0.518 61.200 1.00 21.95 285 ILE B CA 1
ATOM 4711 C C . ILE B 1 307 ? 8.613 2.031 61.168 1.00 23.32 285 ILE B C 1
ATOM 4712 O O . ILE B 1 307 ? 9.651 2.500 61.677 1.00 17.52 285 ILE B O 1
ATOM 4717 N N . ARG B 1 308 ? 7.653 2.771 60.580 1.00 20.91 286 ARG B N 1
ATOM 4718 C CA . ARG B 1 308 ? 7.858 4.170 60.232 1.00 18.96 286 ARG B CA 1
ATOM 4719 C C . ARG B 1 308 ? 6.670 4.996 60.677 1.00 19.78 286 ARG B C 1
ATOM 4720 O O . ARG B 1 308 ? 5.556 4.475 60.822 1.00 19.97 286 ARG B O 1
ATOM 4728 N N . THR B 1 309 ? 6.922 6.311 60.872 1.00 20.21 287 THR B N 1
ATOM 4729 C CA . THR B 1 309 ? 5.836 7.274 60.973 1.00 20.29 287 THR B CA 1
ATOM 4730 C C . THR B 1 309 ? 5.325 7.567 59.564 1.00 21.70 287 THR B C 1
ATOM 4731 O O . THR B 1 309 ? 6.037 7.343 58.576 1.00 20.91 287 THR B O 1
ATOM 4735 N N . ALA B 1 310 ? 4.085 8.041 59.497 1.00 22.68 288 ALA B N 1
ATOM 4736 C CA . ALA B 1 310 ? 3.539 8.517 58.238 1.00 25.69 288 ALA B CA 1
ATOM 4737 C C . ALA B 1 310 ? 2.747 9.784 58.530 1.00 24.26 288 ALA B C 1
ATOM 4738 O O . ALA B 1 310 ? 3.298 10.721 59.101 1.00 23.86 288 ALA B O 1
ATOM 4740 N N . GLY B 1 311 ? 1.469 9.813 58.150 1.00 23.58 289 GLY B N 1
ATOM 4741 C CA . GLY B 1 311 ? 0.649 10.973 58.400 1.00 22.82 289 GLY B CA 1
ATOM 4742 C C . GLY B 1 311 ? 0.525 11.271 59.884 1.00 22.54 289 GLY B C 1
ATOM 4743 O O . GLY B 1 311 ? 0.515 10.364 60.712 1.00 22.33 289 GLY B O 1
ATOM 4744 N N . GLY B 1 312 ? 0.407 12.566 60.188 1.00 22.00 290 GLY B N 1
ATOM 4745 C CA . GLY B 1 312 ? -0.011 13.031 61.486 1.00 20.50 290 GLY B CA 1
ATOM 4746 C C . GLY B 1 312 ? 1.140 13.184 62.471 1.00 19.89 290 GLY B C 1
ATOM 4747 O O . GLY B 1 312 ? 0.899 13.591 63.592 1.00 21.97 290 GLY B O 1
ATOM 4748 N N . ARG B 1 313 ? 2.367 12.902 62.049 1.00 21.52 291 ARG B N 1
ATOM 4749 C CA . ARG B 1 313 ? 3.524 12.896 62.938 1.00 20.42 291 ARG B CA 1
ATOM 4750 C C . ARG B 1 313 ? 3.728 14.266 63.594 1.00 20.88 291 ARG B C 1
ATOM 4751 O O . ARG B 1 313 ? 3.692 14.377 64.810 1.00 21.46 291 ARG B O 1
ATOM 4759 N N . GLU B 1 314 ? 3.947 15.308 62.781 1.00 21.61 292 GLU B N 1
ATOM 4760 C CA . GLU B 1 314 ? 4.290 16.633 63.273 1.00 21.40 292 GLU B CA 1
ATOM 4761 C C . GLU B 1 314 ? 3.188 17.158 64.198 1.00 22.06 292 GLU B C 1
ATOM 4762 O O . GLU B 1 314 ? 3.458 17.613 65.316 1.00 19.23 292 GLU B O 1
ATOM 4768 N N . VAL B 1 315 ? 1.931 17.067 63.738 1.00 24.34 293 VAL B N 1
ATOM 4769 C CA . VAL B 1 315 ? 0.814 17.698 64.418 1.00 23.79 293 VAL B CA 1
ATOM 4770 C C . VAL B 1 315 ? 0.490 16.997 65.735 1.00 21.01 293 VAL B C 1
ATOM 4771 O O . VAL B 1 315 ? 0.010 17.634 66.660 1.00 21.00 293 VAL B O 1
ATOM 4775 N N . ASN B 1 316 ? 0.746 15.695 65.861 1.00 21.78 294 ASN B N 1
ATOM 4776 C CA . ASN B 1 316 ? 0.266 14.966 67.026 1.00 20.65 294 ASN B CA 1
ATOM 4777 C C . ASN B 1 316 ? 1.387 14.607 68.014 1.00 21.05 294 ASN B C 1
ATOM 4778 O O . ASN B 1 316 ? 1.074 14.354 69.179 1.00 19.57 294 ASN B O 1
ATOM 4783 N N . LEU B 1 317 ? 2.655 14.574 67.561 1.00 20.47 295 LEU B N 1
ATOM 4784 C CA . LEU B 1 317 ? 3.810 14.343 68.432 1.00 20.80 295 LEU B CA 1
ATOM 4785 C C . LEU B 1 317 ? 4.563 15.637 68.770 1.00 20.37 295 LEU B C 1
ATOM 4786 O O . LEU B 1 317 ? 5.215 15.692 69.809 1.00 23.62 295 LEU B O 1
ATOM 4791 N N . ARG B 1 318 ? 4.524 16.656 67.903 1.00 19.89 296 ARG B N 1
ATOM 4792 C CA . ARG B 1 318 ? 5.083 17.971 68.184 1.00 19.90 296 ARG B CA 1
ATOM 4793 C C . ARG B 1 318 ? 6.553 17.805 68.564 1.00 20.98 296 ARG B C 1
ATOM 4794 O O . ARG B 1 318 ? 7.308 17.158 67.831 1.00 22.10 296 ARG B O 1
ATOM 4802 N N . ASP B 1 319 ? 6.981 18.336 69.722 1.00 21.37 297 ASP B N 1
ATOM 4803 C CA . ASP B 1 319 ? 8.407 18.262 70.048 1.00 23.86 297 ASP B CA 1
ATOM 4804 C C . ASP B 1 319 ? 8.843 16.896 70.577 1.00 23.87 297 ASP B C 1
ATOM 4805 O O . ASP B 1 319 ? 9.999 16.762 70.948 1.00 25.61 297 ASP B O 1
ATOM 4810 N N . LEU B 1 320 ? 7.971 15.882 70.581 1.00 22.34 298 LEU B N 1
ATOM 4811 C CA . LEU B 1 320 ? 8.355 14.523 70.956 1.00 20.75 298 LEU B CA 1
ATOM 4812 C C . LEU B 1 320 ? 8.552 13.604 69.743 1.00 21.17 298 LEU B C 1
ATOM 4813 O O . LEU B 1 320 ? 8.823 12.416 69.915 1.00 20.75 298 LEU B O 1
ATOM 4818 N N . GLN B 1 321 ? 8.520 14.148 68.521 1.00 20.38 299 GLN B N 1
ATOM 4819 C CA . GLN B 1 321 ? 8.698 13.350 67.317 1.00 22.12 299 GLN B CA 1
ATOM 4820 C C . GLN B 1 321 ? 10.001 12.570 67.377 1.00 22.98 299 GLN B C 1
ATOM 4821 O O . GLN B 1 321 ? 10.057 11.425 66.973 1.00 21.00 299 GLN B O 1
ATOM 4827 N N . ALA B 1 322 ? 11.040 13.194 67.933 1.00 22.29 300 ALA B N 1
ATOM 4828 C CA . ALA B 1 322 ? 12.362 12.595 67.932 1.00 21.83 300 ALA B CA 1
ATOM 4829 C C . ALA B 1 322 ? 12.392 11.322 68.773 1.00 21.95 300 ALA B C 1
ATOM 4830 O O . ALA B 1 322 ? 13.250 10.484 68.560 1.00 25.89 300 ALA B O 1
ATOM 4832 N N . TYR B 1 323 ? 11.465 11.176 69.736 1.00 21.90 301 TYR B N 1
ATOM 4833 C CA . TYR B 1 323 ? 11.419 9.999 70.587 1.00 20.15 301 TYR B CA 1
ATOM 4834 C C . TYR B 1 323 ? 11.182 8.727 69.769 1.00 21.71 301 TYR B C 1
ATOM 4835 O O . TYR B 1 323 ? 11.666 7.666 70.148 1.00 22.33 301 TYR B O 1
ATOM 4844 N N . ALA B 1 324 ? 10.420 8.830 68.664 1.00 21.61 302 ALA B N 1
ATOM 4845 C CA . ALA B 1 324 ? 10.004 7.662 67.892 1.00 19.51 302 ALA B CA 1
ATOM 4846 C C . ALA B 1 324 ? 11.215 6.871 67.381 1.00 19.91 302 ALA B C 1
ATOM 4847 O O . ALA B 1 324 ? 11.216 5.639 67.421 1.00 20.93 302 ALA B O 1
ATOM 4849 N N . LEU B 1 325 ? 12.201 7.575 66.818 1.00 18.66 303 LEU B N 1
ATOM 4850 C CA . LEU B 1 325 ? 13.332 6.910 66.201 1.00 20.33 303 LEU B CA 1
ATOM 4851 C C . LEU B 1 325 ? 14.314 6.340 67.225 1.00 21.03 303 LEU B C 1
ATOM 4852 O O . LEU B 1 325 ? 15.176 5.543 66.854 1.00 21.59 303 LEU B O 1
ATOM 4857 N N . LYS B 1 326 ? 14.191 6.717 68.498 1.00 23.29 304 LYS B N 1
ATOM 4858 C CA . LYS B 1 326 ? 14.946 6.053 69.560 1.00 23.42 304 LYS B CA 1
ATOM 4859 C C . LYS B 1 326 ? 13.969 5.375 70.516 1.00 22.97 304 LYS B C 1
ATOM 4860 O O . LYS B 1 326 ? 14.276 5.100 71.689 1.00 23.32 304 LYS B O 1
ATOM 4866 N N . GLY B 1 327 ? 12.787 5.063 69.992 1.00 20.60 305 GLY B N 1
ATOM 4867 C CA . GLY B 1 327 ? 11.793 4.318 70.737 1.00 20.57 305 GLY B CA 1
ATOM 4868 C C . GLY B 1 327 ? 11.128 3.219 69.913 1.00 20.02 305 GLY B C 1
ATOM 4869 O O . GLY B 1 327 ? 9.966 2.891 70.152 1.00 20.63 305 GLY B O 1
ATOM 4870 N N . GLY B 1 328 ? 11.851 2.687 68.913 1.00 20.90 306 GLY B N 1
ATOM 4871 C CA . GLY B 1 328 ? 11.429 1.485 68.227 1.00 20.35 306 GLY B CA 1
ATOM 4872 C C . GLY B 1 328 ? 11.209 1.679 66.724 1.00 21.57 306 GLY B C 1
ATOM 4873 O O . GLY B 1 328 ? 11.256 0.698 65.983 1.00 21.98 306 GLY B O 1
ATOM 4874 N N . LEU B 1 329 ? 11.006 2.916 66.247 1.00 19.94 307 LEU B N 1
ATOM 4875 C CA . LEU B 1 329 ? 10.807 3.115 64.807 1.00 20.37 307 LEU B CA 1
ATOM 4876 C C . LEU B 1 329 ? 12.158 3.268 64.116 1.00 20.08 307 LEU B C 1
ATOM 4877 O O . LEU B 1 329 ? 13.153 3.605 64.762 1.00 21.55 307 LEU B O 1
ATOM 4882 N N . ASN B 1 330 ? 12.222 2.909 62.824 1.00 19.23 308 ASN B N 1
ATOM 4883 C CA . ASN B 1 330 ? 13.444 3.046 62.056 1.00 20.24 308 ASN B CA 1
ATOM 4884 C C . ASN B 1 330 ? 13.167 3.479 60.614 1.00 20.92 308 ASN B C 1
ATOM 4885 O O . ASN B 1 330 ? 13.931 3.152 59.725 1.00 19.80 308 ASN B O 1
ATOM 4890 N N . GLY B 1 331 ? 12.116 4.267 60.435 1.00 20.94 309 GLY B N 1
ATOM 4891 C CA . GLY B 1 331 ? 11.741 4.861 59.171 1.00 18.73 309 GLY B CA 1
ATOM 4892 C C . GLY B 1 331 ? 10.891 6.110 59.396 1.00 19.11 309 GLY B C 1
ATOM 4893 O O . GLY B 1 331 ? 10.291 6.293 60.462 1.00 17.94 309 GLY B O 1
ATOM 4894 N N . ILE B 1 332 ? 10.829 6.968 58.367 1.00 20.72 310 ILE B N 1
ATOM 4895 C CA . ILE B 1 332 ? 10.089 8.217 58.472 1.00 19.08 310 ILE B CA 1
ATOM 4896 C C . ILE B 1 332 ? 9.612 8.649 57.083 1.00 19.21 310 ILE B C 1
ATOM 4897 O O . ILE B 1 332 ? 10.356 8.525 56.116 1.00 22.46 310 ILE B O 1
ATOM 4902 N N . MET B 1 333 ? 8.358 9.102 56.992 1.00 19.55 311 MET B N 1
ATOM 4903 C CA . MET B 1 333 ? 7.832 9.751 55.799 1.00 19.23 311 MET B CA 1
ATOM 4904 C C . MET B 1 333 ? 8.016 11.265 55.940 1.00 21.03 311 MET B C 1
ATOM 4905 O O . MET B 1 333 ? 7.606 11.845 56.944 1.00 19.71 311 MET B O 1
ATOM 4910 N N . VAL B 1 334 ? 8.678 11.883 54.962 1.00 22.06 312 VAL B N 1
ATOM 4911 C CA . VAL B 1 334 ? 8.973 13.308 54.972 1.00 23.10 312 VAL B CA 1
ATOM 4912 C C . VAL B 1 334 ? 8.257 13.967 53.790 1.00 25.97 312 VAL B C 1
ATOM 4913 O O . VAL B 1 334 ? 7.871 13.283 52.845 1.00 22.61 312 VAL B O 1
ATOM 4917 N N . GLY B 1 335 ? 8.191 15.310 53.823 1.00 25.06 313 GLY B N 1
ATOM 4918 C CA . GLY B 1 335 ? 7.688 16.096 52.712 1.00 25.49 313 GLY B CA 1
ATOM 4919 C C . GLY B 1 335 ? 6.165 16.229 52.760 1.00 24.99 313 GLY B C 1
ATOM 4920 O O . GLY B 1 335 ? 5.525 16.614 51.788 1.00 28.87 313 GLY B O 1
ATOM 4921 N N . GLY B 1 336 ? 5.546 15.934 53.896 1.00 23.24 314 GLY B N 1
ATOM 4922 C CA . GLY B 1 336 ? 4.096 16.044 53.964 1.00 24.26 314 GLY B CA 1
ATOM 4923 C C . GLY B 1 336 ? 3.381 14.873 53.287 1.00 24.83 314 GLY B C 1
ATOM 4924 O O . GLY B 1 336 ? 4.031 13.937 52.825 1.00 26.94 314 GLY B O 1
ATOM 4925 N N . TYR B 1 337 ? 2.048 14.989 53.192 1.00 24.60 315 TYR B N 1
ATOM 4926 C CA . TYR B 1 337 ? 1.140 13.862 53.011 1.00 24.67 315 TYR B CA 1
ATOM 4927 C C . TYR B 1 337 ? 0.261 14.123 51.782 1.00 24.42 315 TYR B C 1
ATOM 4928 O O . TYR B 1 337 ? 0.762 14.599 50.776 1.00 25.11 315 TYR B O 1
ATOM 4937 N N . LEU B 1 338 ? -1.019 13.743 51.846 1.00 24.12 316 LEU B N 1
ATOM 4938 C CA . LEU B 1 338 ? -1.889 13.778 50.682 1.00 27.35 316 LEU B CA 1
ATOM 4939 C C . LEU B 1 338 ? -2.606 15.124 50.587 1.00 27.22 316 LEU B C 1
ATOM 4940 O O . LEU B 1 338 ? -2.504 15.786 49.555 1.00 28.15 316 LEU B O 1
ATOM 4945 N N . THR B 1 339 ? -3.366 15.465 51.636 1.00 27.19 317 THR B N 1
ATOM 4946 C CA . THR B 1 339 ? -4.085 16.722 51.730 1.00 25.85 317 THR B CA 1
ATOM 4947 C C . THR B 1 339 ? -3.643 17.500 52.962 1.00 28.95 317 THR B C 1
ATOM 4948 O O . THR B 1 339 ? -4.241 18.536 53.234 1.00 24.92 317 THR B O 1
ATOM 4952 N N . THR B 1 340 ? -2.591 17.024 53.663 1.00 25.17 318 THR B N 1
ATOM 4953 C CA . THR B 1 340 ? -2.121 17.662 54.876 1.00 26.79 318 THR B CA 1
ATOM 4954 C C . THR B 1 340 ? -0.619 17.788 54.769 1.00 27.85 318 THR B C 1
ATOM 4955 O O . THR B 1 340 ? 0.015 17.043 54.028 1.00 25.98 318 THR B O 1
ATOM 4959 N N . GLY B 1 341 ? -0.082 18.772 55.487 1.00 26.07 319 GLY B N 1
ATOM 4960 C CA . GLY B 1 341 ? 1.307 19.133 55.325 1.00 26.09 319 GLY B CA 1
ATOM 4961 C C . GLY B 1 341 ? 2.208 18.499 56.387 1.00 28.80 319 GLY B C 1
ATOM 4962 O O . GLY B 1 341 ? 1.732 17.870 57.343 1.00 26.08 319 GLY B O 1
ATOM 4963 N N . GLY B 1 342 ? 3.515 18.709 56.172 1.00 27.68 320 GLY B N 1
ATOM 4964 C CA . GLY B 1 342 ? 4.540 18.380 57.143 1.00 29.41 320 GLY B CA 1
ATOM 4965 C C . GLY B 1 342 ? 5.539 19.521 57.266 1.00 31.21 320 GLY B C 1
ATOM 4966 O O . GLY B 1 342 ? 5.356 20.571 56.656 1.00 33.69 320 GLY B O 1
ATOM 4967 N N . ARG B 1 343 ? 6.601 19.302 58.036 1.00 26.30 321 ARG B N 1
ATOM 4968 C CA . ARG B 1 343 ? 7.607 20.318 58.219 1.00 25.88 321 ARG B CA 1
ATOM 4969 C C . ARG B 1 343 ? 8.655 20.167 57.126 1.00 25.40 321 ARG B C 1
ATOM 4970 O O . ARG B 1 343 ? 8.577 19.269 56.298 1.00 23.53 321 ARG B O 1
ATOM 4978 N N . SER B 1 344 ? 9.640 21.059 57.133 1.00 23.96 322 SER B N 1
ATOM 4979 C CA . SER B 1 344 ? 10.718 21.004 56.160 1.00 27.42 322 SER B CA 1
ATOM 4980 C C . SER B 1 344 ? 11.499 19.700 56.305 1.00 25.73 322 SER B C 1
ATOM 4981 O O . SER B 1 344 ? 11.934 19.345 57.404 1.00 24.83 322 SER B O 1
ATOM 4984 N N . PRO B 1 345 ? 11.723 18.939 55.210 1.00 24.70 323 PRO B N 1
ATOM 4985 C CA . PRO B 1 345 ? 12.462 17.675 55.317 1.00 24.93 323 PRO B CA 1
ATOM 4986 C C . PRO B 1 345 ? 13.883 17.841 55.841 1.00 22.27 323 PRO B C 1
ATOM 4987 O O . PRO B 1 345 ? 14.412 16.930 56.470 1.00 23.73 323 PRO B O 1
ATOM 4991 N N . GLN B 1 346 ? 14.494 19.001 55.607 1.00 20.93 324 GLN B N 1
ATOM 4992 C CA . GLN B 1 346 ? 15.839 19.227 56.119 1.00 26.54 324 GLN B CA 1
ATOM 4993 C C . GLN B 1 346 ? 15.858 19.133 57.653 1.00 24.71 324 GLN B C 1
ATOM 4994 O O . GLN B 1 346 ? 16.835 18.674 58.241 1.00 23.34 324 GLN B O 1
ATOM 5000 N N . ASP B 1 347 ? 14.792 19.588 58.322 1.00 23.93 325 ASP B N 1
ATOM 5001 C CA . ASP B 1 347 ? 14.719 19.452 59.766 1.00 23.52 325 ASP B CA 1
ATOM 5002 C C . ASP B 1 347 ? 14.692 17.967 60.141 1.00 23.14 325 ASP B C 1
ATOM 5003 O O . ASP B 1 347 ? 15.274 17.547 61.136 1.00 21.22 325 ASP B O 1
ATOM 5008 N N . ASP B 1 348 ? 14.008 17.144 59.344 1.00 19.74 326 ASP B N 1
ATOM 5009 C CA . ASP B 1 348 ? 13.957 15.710 59.611 1.00 20.77 326 ASP B CA 1
ATOM 5010 C C . ASP B 1 348 ? 15.332 15.074 59.443 1.00 20.60 326 ASP B C 1
ATOM 5011 O O . ASP B 1 348 ? 15.749 14.250 60.264 1.00 21.68 326 ASP B O 1
ATOM 5016 N N . LEU B 1 349 ? 16.065 15.453 58.396 1.00 21.44 327 LEU B N 1
ATOM 5017 C CA . LEU B 1 349 ? 17.380 14.873 58.191 1.00 20.79 327 LEU B CA 1
ATOM 5018 C C . LEU B 1 349 ? 18.319 15.278 59.336 1.00 20.78 327 LEU B C 1
ATOM 5019 O O . LEU B 1 349 ? 19.174 14.489 59.740 1.00 20.59 327 LEU B O 1
ATOM 5024 N N . GLN B 1 350 ? 18.213 16.529 59.799 1.00 19.73 328 GLN B N 1
ATOM 5025 C CA . GLN B 1 350 ? 19.000 16.993 60.931 1.00 21.53 328 GLN B CA 1
ATOM 5026 C C . GLN B 1 350 ? 18.636 16.191 62.181 1.00 19.89 328 GLN B C 1
ATOM 5027 O O . GLN B 1 350 ? 19.513 15.815 62.939 1.00 20.17 328 GLN B O 1
ATOM 5033 N N . MET B 1 351 ? 17.356 15.865 62.368 1.00 19.84 329 MET B N 1
ATOM 5034 C CA . MET B 1 351 ? 16.943 15.150 63.569 1.00 20.66 329 MET B CA 1
ATOM 5035 C C . MET B 1 351 ? 17.554 13.745 63.572 1.00 20.82 329 MET B C 1
ATOM 5036 O O . MET B 1 351 ? 18.123 13.313 64.579 1.00 20.87 329 MET B O 1
ATOM 5041 N N . ILE B 1 352 ? 17.530 13.063 62.407 1.00 19.68 330 ILE B N 1
ATOM 5042 C CA . ILE B 1 352 ? 18.146 11.748 62.257 1.00 19.33 330 ILE B CA 1
ATOM 5043 C C . ILE B 1 352 ? 19.631 11.811 62.616 1.00 18.78 330 ILE B C 1
ATOM 5044 O O . ILE B 1 352 ? 20.168 10.947 63.299 1.00 20.29 330 ILE B O 1
ATOM 5049 N N . GLN B 1 353 ? 20.316 12.825 62.135 1.00 21.19 331 GLN B N 1
ATOM 5050 C CA . GLN B 1 353 ? 21.732 12.942 62.426 1.00 23.59 331 GLN B CA 1
ATOM 5051 C C . GLN B 1 353 ? 21.965 13.195 63.917 1.00 23.37 331 GLN B C 1
ATOM 5052 O O . GLN B 1 353 ? 22.874 12.610 64.508 1.00 20.42 331 GLN B O 1
ATOM 5058 N N . ASP B 1 354 ? 21.137 14.059 64.521 1.00 21.57 332 ASP B N 1
ATOM 5059 C CA . ASP B 1 354 ? 21.272 14.411 65.933 1.00 20.35 332 ASP B CA 1
ATOM 5060 C C . ASP B 1 354 ? 21.045 13.190 66.827 1.00 20.13 332 ASP B C 1
ATOM 5061 O O . ASP B 1 354 ? 21.582 13.116 67.939 1.00 21.26 332 ASP B O 1
ATOM 5066 N N . LEU B 1 355 ? 20.248 12.222 66.357 1.00 19.07 333 LEU B N 1
ATOM 5067 C CA . LEU B 1 355 ? 20.025 10.998 67.106 1.00 19.99 333 LEU B CA 1
ATOM 5068 C C . LEU B 1 355 ? 21.150 9.980 66.885 1.00 20.25 333 LEU B C 1
ATOM 5069 O O . LEU B 1 355 ? 21.067 8.886 67.420 1.00 21.51 333 LEU B O 1
ATOM 5074 N N . GLU B 1 356 ? 22.187 10.334 66.116 1.00 22.52 334 GLU B N 1
ATOM 5075 C CA . GLU B 1 356 ? 23.314 9.458 65.801 1.00 21.42 334 GLU B CA 1
ATOM 5076 C C . GLU B 1 356 ? 22.851 8.245 65.000 1.00 22.16 334 GLU B C 1
ATOM 5077 O O . GLU B 1 356 ? 23.411 7.161 65.103 1.00 21.61 334 GLU B O 1
ATOM 5083 N N . LEU B 1 357 ? 21.846 8.434 64.148 1.00 21.48 335 LEU B N 1
ATOM 5084 C CA . LEU B 1 357 ? 21.427 7.376 63.248 1.00 21.67 335 LEU B CA 1
ATOM 5085 C C . LEU B 1 357 ? 21.886 7.757 61.848 1.00 21.78 335 LEU B C 1
ATOM 5086 O O . LEU B 1 357 ? 22.224 8.910 61.587 1.00 19.54 335 LEU B O 1
ATOM 5091 N N . THR B 1 358 ? 21.877 6.776 60.939 1.00 26.37 336 THR B N 1
ATOM 5092 C CA . THR B 1 358 ? 22.336 7.009 59.582 1.00 26.29 336 THR B CA 1
ATOM 5093 C C . THR B 1 358 ? 21.157 6.916 58.634 1.00 25.09 336 THR B C 1
ATOM 5094 O O . THR B 1 358 ? 20.068 6.470 59.009 1.00 23.50 336 THR B O 1
ATOM 5098 N N . ARG B 1 359 ? 21.409 7.388 57.416 1.00 29.72 337 ARG B N 1
ATOM 5099 C CA . ARG B 1 359 ? 20.431 7.333 56.350 1.00 34.50 337 ARG B CA 1
ATOM 5100 C C . ARG B 1 359 ? 20.761 6.136 55.469 1.00 38.45 337 ARG B C 1
ATOM 5101 O O . ARG B 1 359 ? 21.895 5.921 55.035 1.00 38.83 337 ARG B O 1
ATOM 5109 N N . ASN B 1 360 ? 19.704 5.351 55.302 1.00 39.23 338 ASN B N 1
ATOM 5110 C CA . ASN B 1 360 ? 19.666 4.115 54.556 1.00 44.60 338 ASN B CA 1
ATOM 5111 C C . ASN B 1 360 ? 19.999 4.405 53.092 1.00 46.41 338 ASN B C 1
ATOM 5112 O O . ASN B 1 360 ? 19.562 5.438 52.581 1.00 42.87 338 ASN B O 1
ATOM 5117 N N . THR B 1 361 ? 20.797 3.499 52.483 1.00 49.84 339 THR B N 1
ATOM 5118 C CA . THR B 1 361 ? 21.148 3.425 51.063 1.00 50.60 339 THR B CA 1
ATOM 5119 C C . THR B 1 361 ? 21.710 4.756 50.561 1.00 49.93 339 THR B C 1
ATOM 5120 O O . THR B 1 361 ? 22.953 4.832 50.514 1.00 54.98 339 THR B O 1
#

Secondary structure (DSSP, 8-state):
-TTHHHHHHHHHHHTT----HHHHHHHHT--GGGHHHHHHHHHHHHHHHS-SEEEEEEEEEEEBS-B----TT-TTBTTS------B-SPPHHHHHHHHHHHHHTT-SEEEEEE-SS----HHHHHHHHHHHHHIIIII--EEEEE-SS--HHHHHHHHHHT--EEE---BS-GGGGGGT-SSS-HHHHHHHHHHHHHTTPEEE--EEE-SS--HHHHHHHHHHHHHTT--EEEEEE--PPTTSTTTTPPPPPHHHHHHHHHHHHHH-TT-EEEEBTBHHHHHGGGGGGTTTTT--EEE-S--SSS----HHHHHHHHHHTT-EE-/-PPPPPTTHHHHHHHHHHHTT----HHHHHHHHT--GGGHHHHHHHHHHHHHHHS-SEEEEEEEEEEEBS-BS---TT-TTBTTS------B----HHHHHHHHHHHHHTT-SEEEEEE-SS---SHHHHHHHHHHHHHIIIII--EEEEE-SS--HHHHHHHHHHT--EEE---BS-GGGGGGT-SSS-HHHHHHHHHHHHHTT--EE--EEE-SS--HHHHHHHHHHHHHTT--EEEEEE----TTSGGGGPPPPPHHHHHHHHHHHHHH-TTSEEEEBTBHHHHHGGGHHHHHTTT--EEE-S--SSS----HHHHHHHHHHTT-EE--

Sequence (658 aa):
GTYEKILTIANNRIMNGGEITKEEAIELIHTSDDDTMILLLAMADKIRQHFNDNSVDVCAIVNARSGKCPENCKFCAQSAHHNTGVQEYPFMDEESILQAARKAKEAGAIRFSIVTSGRNTNNPDEFDQIIHVLGRIKNEIGLEICCSLGLLTYEQALKLKEVGVTRYHSNIETAPSHFPDICTTHSYEDKMFTIDNAQKAGIRVCSGGILGLNETLEQRVEMAFELKRLHIDSVPLNILNPVKGTPFESNEALRPLDILRTFAVFRFILPNALIRTAGGREVNLRDLQAYALKGGLNGIMVGGYLTTGGRSPQDDLQMIQDLELTRNQPSQVGTYEKILTIANRIMNGGEITKEEAIELIHTSDDDTMILLAMADKIRQHFNDNSVDVCAIVNARSGKCPENCKFCAQSAHHNTGVQEYPFMDEESILQAARKAKEAGAIRFSIVTSGRNTNNPDEFDQIIHVLGRIKNEIGLEICCSLGLLTYEQALKLKEVGVTRYHSNIETAPSHFPDICTTHSYEDKMFTIDNAQKAGIRVCSGGILGLNETLEQRVEMAFELKRLHIDSVPLNILNPVKGTPFESNEALRPLDILRTFAVFRFILPNALIRTAGGREVNLRDLQAYALKGGLNGIMVGGYLTTGGRSPQDDLQMIQDLELTRNT

Solvent-accessible surface area: 25102 Å² total; per-residue (Å²): 76,105,7,82,102,8,17,81,0,0,33,86,2,26,65,65,31,114,6,67,91,130,17,0,44,95,7,2,96,15,58,52,52,6,1,2,2,0,0,0,0,0,0,22,0,3,22,106,62,46,81,59,22,1,5,3,11,6,30,16,12,0,38,3,5,145,12,77,9,33,18,77,27,35,9,11,6,70,111,20,141,33,83,30,137,92,60,112,30,44,87,42,100,43,0,0,99,32,0,96,146,9,99,135,14,15,5,57,22,2,10,0,15,12,12,23,83,37,6,125,57,94,103,86,6,76,80,1,32,105,0,0,10,55,0,80,112,101,18,48,5,74,0,12,0,15,3,22,29,8,69,90,112,26,0,79,103,0,98,151,30,14,3,61,16,0,44,4,14,0,21,2,1,48,70,12,4,89,76,0,6,106,44,22,53,20,104,42,22,23,140,2,0,57,30,0,64,138,9,45,5,93,4,12,0,0,0,18,1,7,0,94,17,71,41,62,30,9,0,46,4,0,44,27,0,64,138,26,156,7,59,0,0,3,0,27,5,16,43,56,32,154,34,3,79,14,65,98,22,152,85,33,92,0,1,20,0,1,27,0,0,0,0,0,0,2,5,11,26,99,3,26,0,4,4,4,13,2,2,26,79,11,0,78,41,0,14,1,2,3,3,3,2,0,1,6,0,2,22,0,51,4,29,62,66,54,61,37,57,46,31,137,68,0,37,64,2,2,104,1,1,51,14,88,116,124,223,127,68,132,116,21,121,6,73,106,8,17,80,2,0,55,85,1,24,124,66,32,112,6,57,115,127,37,0,57,82,4,1,102,16,57,53,47,7,0,0,3,0,0,1,1,0,0,17,0,3,30,105,68,36,92,55,14,1,2,1,11,6,33,17,10,0,37,1,3,125,12,82,8,33,20,72,26,36,10,8,6,66,114,27,140,34,84,30,140,98,62,102,28,40,95,57,98,42,0,3,127,16,0,116,144,7,99,138,20,7,3,33,19,2,9,0,14,10,9,17,81,39,6,129,84,94,94,28,8,80,91,0,34,94,1,0,9,56,0,66,123,107,12,57,3,64,0,12,0,19,2,23,24,3,55,93,108,27,0,82,103,0,98,152,34,16,4,49,31,0,42,6,13,0,22,1,1,40,65,15,3,84,74,0,5,104,51,21,43,22,120,40,21,36,120,0,1,58,11,0,62,143,10,46,6,87,4,12,0,0,0,16,1,7,0,93,17,73,43,75,30,6,4,62,4,0,22,18,0,69,137,21,155,8,60,1,0,1,0,26,6,15,44,58,26,162,32,4,68,13,68,98,22,159,76,31,89,0,0,18,0,0,26,0,0,0,1,1,0,2,6,11,25,100,3,28,0,7,3,4,14,3,2,24,71,16,0,76,40,0,17,1,0,1,2,4,1,0,0,5,0,2,21,0,51,4,30,65,58,47,54,36,51,59,33,111,66,0,17,57,1,2,99,0,1,52,15,83,127,41,154

Nearest PDB structures (foldseek):
  8vdw-assembly1_A  TM=1.003E+00  e=2.227E-69  Veillonella parvula
  8vcw-assembly1_A  TM=9.633E-01  e=8.755E-40  Blautia obeum
  1r30-assembly1_A  TM=9.377E-01  e=1.332E-32  Escherichia coli
  5exk-assembly4_G  TM=7.137E-01  e=1.033E-08  Mycobacterium tuberculosis H37Rv
  5exi-assembly1_A  TM=6.529E-01  e=4.543E-09  Mycobacterium tuberculosis H37Rv

B-factor: mean 31.4, std 12.05, range [14.44, 98.08]

Radius of gyration: 28.03 Å; Cα contacts (8 Å, |Δi|>4): 1379; chains: 2; bounding box: 62×69×75 Å

Foldseek 3Di:
DLCVVLVVLLVQVLVPDAADLVRLLVLLVDDPVNLVVLLQSLLVLLPSQDHQAAAEEAEEAQFAADACWQQLQDQRHPVWDFPIDGDGGHDLVVVLVVLLVSVVLPHQEYEYEYHYQFDPPVVSLVRVLVSQLCSCPPSPHAYEYEGHQDALVSLLSCVVSRHQEYEQELAWAQVCQVVGTDVDHSVSSVNRLCSNVVSPHQYAYEHEPQPPDDSSRLSNRLVVCVVSVHQHYEYEYRPHGPGGNCNPGDADALSSVLSSLSSSCSRRSNHQYEYDYPQCVRNPPNSLSNSSRNHRYYYAQQDHRGGHDRSVVVVVSSVVVVGHHD/DPDDDDPCVLLVVLLVQVLVPDAADLVRLLVLLVDDPVCLLVLLQSLLVLLVSQHPQAAAEEAEEAQFAADACWQQLQDLRHPVWPQVFDGDGGHDLVVVLVVLLVRVVLPHQEYEYEYHYQADPPVVVLVRVLVSQLCSCPPVVHAYEYEGHQDALVSLLSCVVSGHQEYEQELAWALVCQVVGTDVDHSVSSVNRLVSNVVSVHQYEYEHEPQPPDDSSRLSNRLVVCVVSVHQHYEYEYRPHGPGGNCNPGDADQLSSVLSSLSSSCSNRSNHQYEYDHPQCVRNPPNSLSNSSRNHRYYYDQQDNRGGDDRSVVVVVSSVVVVGHHDD